Protein AF-0000000070964106 (afdb_homodimer)

Radius of gyration: 40.26 Å; Cα contacts (8 Å, |Δi|>4): 991; chains: 2; bounding box: 57×151×86 Å

Structure (mmCIF, N/CA/C/O backbone):
data_AF-0000000070964106-model_v1
#
loop_
_entity.id
_entity.type
_entity.pdbx_description
1 polymer 'RING-type E3 ubiquitin transferase'
#
loop_
_atom_site.group_PDB
_atom_site.id
_atom_site.type_symbol
_atom_site.label_atom_id
_atom_site.label_alt_id
_atom_site.label_comp_id
_atom_site.label_asym_id
_atom_site.label_entity_id
_atom_site.label_seq_id
_atom_site.pdbx_PDB_ins_code
_atom_site.Cartn_x
_atom_site.Cartn_y
_atom_site.Cartn_z
_atom_site.occupancy
_atom_site.B_iso_or_equiv
_atom_site.auth_seq_id
_atom_site.auth_comp_id
_atom_site.auth_asym_id
_atom_site.auth_atom_id
_atom_site.pdbx_PDB_model_num
ATOM 1 N N . MET A 1 1 ? -3.676 -76.562 -6.023 1 25.08 1 MET A N 1
ATOM 2 C CA . MET A 1 1 ? -3.139 -75.375 -5.352 1 25.08 1 MET A CA 1
ATOM 3 C C . MET A 1 1 ? -2.789 -74.312 -6.359 1 25.08 1 MET A C 1
ATOM 5 O O . MET A 1 1 ? -1.98 -73.438 -6.07 1 25.08 1 MET A O 1
ATOM 9 N N . ALA A 1 2 ? -3.291 -74.25 -7.645 1 32.44 2 ALA A N 1
ATOM 10 C CA . ALA A 1 2 ? -3.213 -73.688 -8.969 1 32.44 2 ALA A CA 1
ATOM 11 C C . ALA A 1 2 ? -3.674 -72.25 -8.938 1 32.44 2 ALA A C 1
ATOM 13 O O . ALA A 1 2 ? -4.863 -71.938 -9.109 1 32.44 2 ALA A O 1
ATOM 14 N N . ALA A 1 3 ? -3.316 -71.375 -7.887 1 34.31 3 ALA A N 1
ATOM 15 C CA . ALA A 1 3 ? -3.527 -69.938 -7.719 1 34.31 3 ALA A CA 1
ATOM 16 C C . ALA A 1 3 ? -3.066 -69.125 -8.953 1 34.31 3 ALA A C 1
ATOM 18 O O . ALA A 1 3 ? -1.868 -69.062 -9.242 1 34.31 3 ALA A O 1
ATOM 19 N N . GLU A 1 4 ? -3.777 -69.125 -10.102 1 33.97 4 GLU A N 1
ATOM 20 C CA . GLU A 1 4 ? -3.779 -68.562 -11.445 1 33.97 4 GLU A CA 1
ATOM 21 C C . GLU A 1 4 ? -3.488 -67.062 -11.43 1 33.97 4 GLU A C 1
ATOM 23 O O . GLU A 1 4 ? -4.07 -66.312 -10.633 1 33.97 4 GLU A O 1
ATOM 28 N N . ASP A 1 5 ? -2.344 -66.562 -11.953 1 33.38 5 ASP A N 1
ATOM 29 C CA . ASP A 1 5 ? -1.584 -65.312 -12.141 1 33.38 5 ASP A CA 1
ATOM 30 C C . ASP A 1 5 ? -2.484 -64.188 -12.633 1 33.38 5 ASP A C 1
ATOM 32 O O . ASP A 1 5 ? -2.689 -64.062 -13.844 1 33.38 5 ASP A O 1
ATOM 36 N N . ILE A 1 6 ? -3.576 -63.812 -12.109 1 36.5 6 ILE A N 1
ATOM 37 C CA . ILE A 1 6 ? -4.492 -62.688 -12.359 1 36.5 6 ILE A CA 1
ATOM 38 C C . ILE A 1 6 ? -3.701 -61.406 -12.484 1 36.5 6 ILE A C 1
ATOM 40 O O . ILE A 1 6 ? -4.246 -60.375 -12.891 1 36.5 6 ILE A O 1
ATOM 44 N N . GLU A 1 7 ? -2.676 -61.219 -11.75 1 40.44 7 GLU A N 1
ATOM 45 C CA . GLU A 1 7 ? -1.98 -59.938 -11.852 1 40.44 7 GLU A CA 1
ATOM 46 C C . GLU A 1 7 ? -1.621 -59.625 -13.297 1 40.44 7 GLU A C 1
ATOM 48 O O . GLU A 1 7 ? -1.472 -58.438 -13.664 1 40.44 7 GLU A O 1
ATOM 53 N N . ALA A 1 8 ? -1.135 -60.562 -14.148 1 44.09 8 ALA A N 1
ATOM 54 C CA . ALA A 1 8 ? -0.828 -60.594 -15.578 1 44.09 8 ALA A CA 1
ATOM 55 C C . ALA A 1 8 ? -2.088 -60.375 -16.406 1 44.09 8 ALA A C 1
ATOM 57 O O . ALA A 1 8 ? -2.02 -60.312 -17.641 1 44.09 8 ALA A O 1
ATOM 58 N N . HIS A 1 9 ? -3.254 -60.281 -15.812 1 45 9 HIS A N 1
ATOM 59 C CA . HIS A 1 9 ? -4.574 -60.469 -16.406 1 45 9 HIS A CA 1
ATOM 60 C C . HIS A 1 9 ? -5.016 -59.188 -17.141 1 45 9 HIS A C 1
ATOM 62 O O . HIS A 1 9 ? -5.578 -59.281 -18.234 1 45 9 HIS A O 1
ATOM 68 N N . PRO A 1 10 ? -4.984 -58.094 -16.359 1 50.62 10 PRO A N 1
ATOM 69 C CA . PRO A 1 10 ? -5.52 -56.938 -17.109 1 50.62 10 PRO A CA 1
ATOM 70 C C . PRO A 1 10 ? -4.754 -56.656 -18.391 1 50.62 10 PRO A C 1
ATOM 72 O O . PRO A 1 10 ? -5.344 -56.25 -19.391 1 50.62 10 PRO A O 1
ATOM 75 N N . LEU A 1 11 ? -3.506 -56.938 -18.344 1 51.44 11 LEU A N 1
ATOM 76 C CA . LEU A 1 11 ? -2.707 -56.75 -19.547 1 51.44 11 LEU A CA 1
ATOM 77 C C . LEU A 1 11 ? -3.107 -57.719 -20.641 1 51.44 11 LEU A C 1
ATOM 79 O O . LEU A 1 11 ? -3.029 -57.375 -21.828 1 51.44 11 LEU A O 1
ATOM 83 N N . LYS A 1 12 ? -3.404 -58.938 -20.172 1 56.69 12 LYS A N 1
ATOM 84 C CA . LYS A 1 12 ? -3.832 -59.906 -21.172 1 56.69 12 LYS A CA 1
ATOM 85 C C . LYS A 1 12 ? -5.09 -59.438 -21.891 1 56.69 12 LYS A C 1
ATOM 87 O O . LYS A 1 12 ? -5.27 -59.688 -23.078 1 56.69 12 LYS A O 1
ATOM 92 N N . LEU A 1 13 ? -5.801 -58.594 -21.125 1 60.09 13 LEU A N 1
ATOM 93 C CA . LEU A 1 13 ? -7 -58.031 -21.719 1 60.09 13 LEU A CA 1
ATOM 94 C C . LEU A 1 13 ? -6.637 -56.906 -22.703 1 60.09 13 LEU A C 1
ATOM 96 O O . LEU A 1 13 ? -7.445 -56.531 -23.547 1 60.09 13 LEU A O 1
ATOM 100 N N . MET A 1 14 ? -5.402 -56.688 -22.688 1 71.69 14 MET A N 1
ATOM 101 C CA . MET A 1 14 ? -5 -55.562 -23.531 1 71.69 14 MET A CA 1
ATOM 102 C C . MET A 1 14 ? -4.121 -56.062 -24.688 1 71.69 14 MET A C 1
ATOM 104 O O . MET A 1 14 ? -3.441 -55.25 -25.328 1 71.69 14 MET A O 1
ATOM 108 N N . GLU A 1 15 ? -4.207 -57.344 -24.812 1 79.38 15 GLU A N 1
ATOM 109 C CA . GLU A 1 15 ? -3.469 -57.938 -25.938 1 79.38 15 GLU A CA 1
ATOM 110 C C . GLU A 1 15 ? -4.418 -58.469 -26.984 1 79.38 15 GLU A C 1
ATOM 112 O O . GLU A 1 15 ? -5.457 -59.062 -26.656 1 79.38 15 GLU A O 1
ATOM 117 N N . CYS A 1 16 ? -4.023 -58.281 -28.141 1 84.88 16 CYS A N 1
ATOM 118 C CA . CYS A 1 16 ? -4.785 -58.844 -29.25 1 84.88 16 CYS A CA 1
ATOM 119 C C . CYS A 1 16 ? -4.641 -60.344 -29.297 1 84.88 16 CYS A C 1
ATOM 121 O O . CYS A 1 16 ? -3.525 -60.875 -29.219 1 84.88 16 CYS A O 1
ATOM 123 N N . PRO A 1 17 ? -5.684 -61.125 -29.422 1 87.25 17 PRO A N 1
ATOM 124 C CA . PRO A 1 17 ? -5.629 -62.594 -29.438 1 87.25 17 PRO A CA 1
ATOM 125 C C . PRO A 1 17 ? -5.008 -63.156 -30.719 1 87.25 17 PRO A C 1
ATOM 127 O O . PRO A 1 17 ? -4.715 -64.375 -30.812 1 87.25 17 PRO A O 1
ATOM 130 N N . VAL A 1 18 ? -4.727 -62.344 -31.688 1 88.38 18 VAL A N 1
ATOM 131 C CA . VAL A 1 18 ? -4.18 -62.781 -32.969 1 88.38 18 VAL A CA 1
ATOM 132 C C . VAL A 1 18 ? -2.668 -62.562 -32.969 1 88.38 18 VAL A C 1
ATOM 134 O O . VAL A 1 18 ? -1.901 -63.5 -33.188 1 88.38 18 VAL A O 1
ATOM 137 N N . CYS A 1 19 ? -2.289 -61.375 -32.688 1 83.75 19 CYS A N 1
ATOM 138 C CA . CYS A 1 19 ? -0.868 -61.062 -32.812 1 83.75 19 CYS A CA 1
ATOM 139 C C . CYS A 1 19 ? -0.185 -61.125 -31.453 1 83.75 19 CYS A C 1
ATOM 141 O O . CYS A 1 19 ? 1.043 -61.094 -31.359 1 83.75 19 CYS A O 1
ATOM 143 N N . TYR A 1 20 ? -0.934 -61.156 -30.391 1 81.62 20 TYR A N 1
ATOM 144 C CA . TYR A 1 20 ? -0.485 -61.281 -29 1 81.62 20 TYR A CA 1
ATOM 145 C C . TYR A 1 20 ? 0.307 -60.031 -28.578 1 81.62 20 TYR A C 1
ATOM 147 O O . TYR A 1 20 ? 1.049 -60.062 -27.594 1 81.62 20 TYR A O 1
ATOM 155 N N . ASN A 1 21 ? 0.159 -59.031 -29.312 1 79.12 21 ASN A N 1
ATOM 156 C CA . ASN A 1 21 ? 0.734 -57.75 -28.922 1 79.12 21 ASN A CA 1
ATOM 157 C C . ASN A 1 21 ? -0.274 -56.875 -28.172 1 79.12 21 ASN A C 1
ATOM 159 O O . ASN A 1 21 ? -1.483 -57.031 -28.328 1 79.12 21 ASN A O 1
ATOM 163 N N . VAL A 1 22 ? 0.187 -55.938 -27.406 1 76.5 22 VAL A N 1
ATOM 164 C CA . VAL A 1 22 ? -0.667 -54.969 -26.781 1 76.5 22 VAL A CA 1
ATOM 165 C C . VAL A 1 22 ? -1.295 -54.062 -27.844 1 76.5 22 VAL A C 1
ATOM 167 O O . VAL A 1 22 ? -0.634 -53.656 -28.812 1 76.5 22 VAL A O 1
ATOM 170 N N . PHE A 1 23 ? -2.621 -53.75 -27.594 1 79.25 23 PHE A N 1
ATOM 171 C CA . PHE A 1 23 ? -3.33 -52.906 -28.547 1 79.25 23 PHE A CA 1
ATOM 172 C C . PHE A 1 23 ? -2.6 -51.594 -28.75 1 79.25 23 PHE A C 1
ATOM 174 O O . PHE A 1 23 ? -2.164 -50.969 -27.781 1 79.25 23 PHE A O 1
ATOM 181 N N . GLN A 1 24 ? -2.227 -51.219 -29.984 1 70.69 24 GLN A N 1
ATOM 182 C CA . GLN A 1 24 ? -1.469 -50 -30.266 1 70.69 24 GLN A CA 1
ATOM 183 C C . GLN A 1 24 ? -2.332 -48.969 -30.969 1 70.69 24 GLN A C 1
ATOM 185 O O . GLN A 1 24 ? -1.952 -47.812 -31.078 1 70.69 24 GLN A O 1
ATOM 190 N N . SER A 1 25 ? -3.42 -49.406 -31.469 1 73.94 25 SER A N 1
ATOM 191 C CA . SER A 1 25 ? -4.258 -48.531 -32.281 1 73.94 25 SER A CA 1
ATOM 192 C C . SER A 1 25 ? -5.738 -48.781 -32.031 1 73.94 25 SER A C 1
ATOM 194 O O . SER A 1 25 ? -6.129 -49.125 -30.906 1 73.94 25 SER A O 1
ATOM 196 N N . LYS A 1 26 ? -6.578 -48.562 -33.031 1 87.44 26 LYS A N 1
ATOM 197 C CA . LYS A 1 26 ? -8.016 -48.812 -32.938 1 87.44 26 LYS A CA 1
ATOM 198 C C . LYS A 1 26 ? -8.32 -50.25 -32.562 1 87.44 26 LYS A C 1
ATOM 200 O O . LYS A 1 26 ? -7.625 -51.156 -33.031 1 87.44 26 LYS A O 1
ATOM 205 N N . ILE A 1 27 ? -9.141 -50.375 -31.688 1 89.12 27 ILE A N 1
ATOM 206 C CA . ILE A 1 27 ? -9.555 -51.688 -31.203 1 89.12 27 ILE A CA 1
ATOM 207 C C . ILE A 1 27 ? -10.992 -51.969 -31.641 1 89.12 27 ILE A C 1
ATOM 209 O O . ILE A 1 27 ? -11.875 -51.125 -31.453 1 89.12 27 ILE A O 1
ATOM 213 N N . PHE A 1 28 ? -11.188 -53.125 -32.281 1 92.31 28 PHE A N 1
ATOM 214 C CA . PHE A 1 28 ? -12.516 -53.562 -32.719 1 92.31 28 PHE A CA 1
ATOM 215 C C . PHE A 1 28 ? -13.023 -54.688 -31.844 1 92.31 28 PHE A C 1
ATOM 217 O O . PHE A 1 28 ? -12.227 -55.438 -31.25 1 92.31 28 PHE A O 1
ATOM 224 N N . MET A 1 29 ? -14.359 -54.812 -31.75 1 91.81 29 MET A N 1
ATOM 225 C CA . MET A 1 29 ? -14.938 -55.781 -30.844 1 91.81 29 MET A CA 1
ATOM 226 C C . MET A 1 29 ? -15.953 -56.688 -31.562 1 91.81 29 MET A C 1
ATOM 228 O O . MET A 1 29 ? -16.625 -56.219 -32.5 1 91.81 29 MET A O 1
ATOM 232 N N . CYS A 1 30 ? -15.922 -57.938 -31.125 1 92.06 30 CYS A N 1
ATOM 233 C CA . CYS A 1 30 ? -16.969 -58.844 -31.609 1 92.06 30 CYS A CA 1
ATOM 234 C C . CYS A 1 30 ? -18.25 -58.656 -30.812 1 92.06 30 CYS A C 1
ATOM 236 O O . CYS A 1 30 ? -18.281 -57.906 -29.844 1 92.06 30 CYS A O 1
ATOM 238 N N . ILE A 1 31 ? -19.422 -59.344 -31.219 1 92.31 31 ILE A N 1
ATOM 239 C CA . ILE A 1 31 ? -20.75 -59.125 -30.641 1 92.31 31 ILE A CA 1
ATOM 240 C C . ILE A 1 31 ? -20.75 -59.594 -29.188 1 92.31 31 ILE A C 1
ATOM 242 O O . ILE A 1 31 ? -21.594 -59.156 -28.406 1 92.31 31 ILE A O 1
ATOM 246 N N . GLN A 1 32 ? -19.641 -60.469 -28.781 1 91.19 32 GLN A N 1
ATOM 247 C CA . GLN A 1 32 ? -19.562 -60.906 -27.391 1 91.19 32 GLN A CA 1
ATOM 248 C C . GLN A 1 32 ? -18.594 -60.031 -26.594 1 91.19 32 GLN A C 1
ATOM 250 O O . GLN A 1 32 ? -18.359 -60.281 -25.406 1 91.19 32 GLN A O 1
ATOM 255 N N . GLY A 1 33 ? -17.875 -59.062 -27.266 1 88.12 33 GLY A N 1
ATOM 256 C CA . GLY A 1 33 ? -17.062 -58.094 -26.547 1 88.12 33 GLY A CA 1
ATOM 257 C C . GLY A 1 33 ? -15.57 -58.375 -26.609 1 88.12 33 GLY A C 1
ATOM 258 O O . GLY A 1 33 ? -14.773 -57.688 -25.969 1 88.12 33 GLY A O 1
ATOM 259 N N . HIS A 1 34 ? -15.102 -59.406 -27.375 1 87.81 34 HIS A N 1
ATOM 260 C CA . HIS A 1 34 ? -13.68 -59.688 -27.5 1 87.81 34 HIS A CA 1
ATOM 261 C C . HIS A 1 34 ? -13.008 -58.688 -28.438 1 87.81 34 HIS A C 1
ATOM 263 O O . HIS A 1 34 ? -13.586 -58.312 -29.453 1 87.81 34 HIS A O 1
ATOM 269 N N . ASN A 1 35 ? -11.766 -58.312 -28.016 1 89.31 35 ASN A N 1
ATOM 270 C CA . ASN A 1 35 ? -11.078 -57.219 -28.719 1 89.31 35 ASN A CA 1
ATOM 271 C C . ASN A 1 35 ? -10.031 -57.781 -29.688 1 89.31 35 ASN A C 1
ATOM 273 O O . ASN A 1 35 ? -9.469 -58.844 -29.469 1 89.31 35 ASN A O 1
ATOM 277 N N . ILE A 1 36 ? -9.867 -57.062 -30.812 1 89.75 36 ILE A N 1
ATOM 278 C CA . ILE A 1 36 ? -8.844 -57.344 -31.812 1 89.75 36 ILE A CA 1
ATOM 279 C C . ILE A 1 36 ? -8.273 -56.031 -32.344 1 89.75 36 ILE A C 1
ATOM 281 O O . ILE A 1 36 ? -8.984 -55.031 -32.438 1 89.75 36 ILE A O 1
ATOM 285 N N . CYS A 1 37 ? -7.039 -56 -32.625 1 87.25 37 CYS A N 1
ATOM 286 C CA . CYS A 1 37 ? -6.414 -54.781 -33.062 1 87.25 37 CYS A CA 1
ATOM 287 C C . CYS A 1 37 ? -6.75 -54.469 -34.531 1 87.25 37 CYS A C 1
ATOM 289 O O . CYS A 1 37 ? -7.172 -55.375 -35.281 1 87.25 37 CYS A O 1
ATOM 291 N N . GLU A 1 38 ? -6.539 -53.281 -34.875 1 89.81 38 GLU A N 1
ATOM 292 C CA . GLU A 1 38 ? -6.8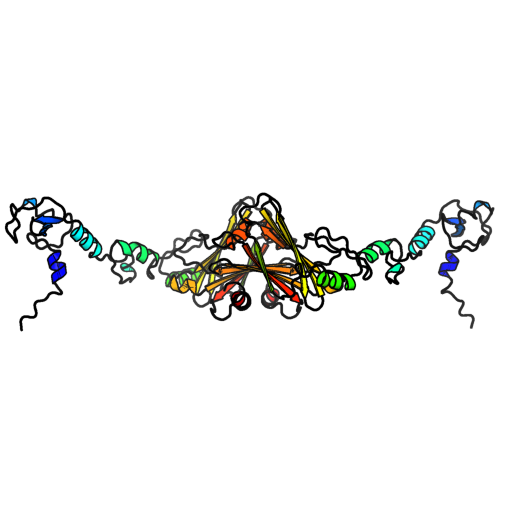71 -52.781 -36.188 1 89.81 38 GLU A CA 1
ATOM 293 C C . GLU A 1 38 ? -6.098 -53.562 -37.281 1 89.81 38 GLU A C 1
ATOM 295 O O . GLU A 1 38 ? -6.641 -53.875 -38.344 1 89.81 38 GLU A O 1
ATOM 300 N N . THR A 1 39 ? -4.887 -53.938 -36.969 1 88.75 39 THR A N 1
ATOM 301 C CA . THR A 1 39 ? -4.02 -54.562 -37.969 1 88.75 39 THR A CA 1
ATOM 302 C C . THR A 1 39 ? -4.406 -56 -38.188 1 88.75 39 THR A C 1
ATOM 304 O O . THR A 1 39 ? -4.238 -56.562 -39.281 1 88.75 39 THR A O 1
ATOM 307 N N . CYS A 1 40 ? -4.953 -56.625 -37.188 1 91.12 40 CYS A N 1
ATOM 308 C CA . CYS A 1 40 ? -5.273 -58.062 -37.25 1 91.12 40 CYS A CA 1
ATOM 309 C C . CYS A 1 40 ? -6.711 -58.25 -37.688 1 91.12 40 CYS A C 1
ATOM 311 O O . CYS A 1 40 ? -7.055 -59.312 -38.219 1 91.12 40 CYS A O 1
ATOM 313 N N . ARG A 1 41 ? -7.555 -57.281 -37.562 1 92.88 41 ARG A N 1
ATOM 314 C CA . ARG A 1 41 ? -8.984 -57.375 -37.844 1 92.88 41 ARG A CA 1
ATOM 315 C C . ARG A 1 41 ? -9.227 -57.875 -39.281 1 92.88 41 ARG A C 1
ATOM 317 O O . ARG A 1 41 ? -10.07 -58.75 -39.5 1 92.88 41 ARG A O 1
ATOM 324 N N . PRO A 1 42 ? -8.492 -57.375 -40.281 1 91.56 42 PRO A N 1
ATOM 325 C CA . PRO A 1 42 ? -8.742 -57.781 -41.656 1 91.56 42 PRO A CA 1
ATOM 326 C C . PRO A 1 42 ? -8.328 -59.25 -41.906 1 91.56 42 PRO A C 1
ATOM 328 O O . PRO A 1 42 ? -8.766 -59.844 -42.875 1 91.56 42 PRO A O 1
ATOM 331 N N . ASN A 1 43 ? -7.586 -59.844 -41 1 91.75 43 ASN A N 1
ATOM 332 C CA . ASN A 1 43 ? -7.039 -61.188 -41.219 1 91.75 43 ASN A CA 1
ATOM 333 C C . ASN A 1 43 ? -7.961 -62.281 -40.656 1 91.75 43 ASN A C 1
ATOM 335 O O . ASN A 1 43 ? -7.668 -63.469 -40.781 1 91.75 43 ASN A O 1
ATOM 339 N N . VAL A 1 44 ? -8.992 -61.812 -40.062 1 92.94 44 VAL A N 1
ATOM 340 C CA . VAL A 1 44 ? -9.891 -62.781 -39.438 1 92.94 44 VAL A CA 1
ATOM 341 C C . VAL A 1 44 ? -11.328 -62.5 -39.875 1 92.94 44 VAL A C 1
ATOM 343 O O . VAL A 1 44 ? -11.727 -61.312 -40 1 92.94 44 VAL A O 1
ATOM 346 N N . ILE A 1 45 ? -12.078 -63.594 -40.219 1 92.62 45 ILE A N 1
ATOM 347 C CA . ILE A 1 45 ? -13.484 -63.438 -40.562 1 92.62 45 ILE A CA 1
ATOM 348 C C . ILE A 1 45 ? -14.344 -63.344 -39.312 1 92.62 45 ILE A C 1
ATOM 350 O O . ILE A 1 45 ? -15.188 -62.469 -39.188 1 92.62 45 ILE A O 1
ATOM 354 N N . ASN A 1 46 ? -14.148 -64.312 -38.406 1 94.25 46 ASN A N 1
ATOM 355 C CA . ASN A 1 46 ? -14.844 -64.375 -37.125 1 94.25 46 ASN A CA 1
ATOM 356 C C . ASN A 1 46 ? -13.875 -64.25 -35.969 1 94.25 46 ASN A C 1
ATOM 358 O O . ASN A 1 46 ? -12.68 -64.5 -36.125 1 94.25 46 ASN A O 1
ATOM 362 N N . CYS A 1 47 ? -14.383 -63.844 -34.781 1 93.62 47 CYS A N 1
ATOM 363 C CA . CYS A 1 47 ? -13.602 -63.75 -33.562 1 93.62 47 CYS A CA 1
ATOM 364 C C . CYS A 1 47 ? -12.867 -65.062 -33.281 1 93.62 47 CYS A C 1
ATOM 366 O O . CYS A 1 47 ? -13.484 -66.125 -33.188 1 93.62 47 CYS A O 1
ATOM 368 N N . PRO A 1 48 ? -11.609 -64.938 -33.031 1 92.25 48 PRO A N 1
ATOM 369 C CA . PRO A 1 48 ? -10.844 -66.125 -32.781 1 92.25 48 PRO A CA 1
ATOM 370 C C . PRO A 1 48 ? -11.141 -66.75 -31.422 1 92.25 48 PRO A C 1
ATOM 372 O O . PRO A 1 48 ? -10.82 -67.938 -31.188 1 92.25 48 PRO A O 1
ATOM 375 N N . ILE A 1 49 ? -11.758 -66.062 -30.594 1 88.44 49 ILE A N 1
ATOM 376 C CA . ILE A 1 49 ? -12.008 -66.5 -29.234 1 88.44 49 ILE A CA 1
ATOM 377 C C . ILE A 1 49 ? -13.391 -67.188 -29.172 1 88.44 49 ILE A C 1
ATOM 379 O O . ILE A 1 49 ? -13.531 -68.312 -28.672 1 88.44 49 ILE A O 1
ATOM 383 N N . CYS A 1 50 ? -14.469 -66.5 -29.766 1 90.31 50 CYS A N 1
ATOM 384 C CA . CYS A 1 50 ? -15.836 -67 -29.578 1 90.31 50 CYS A CA 1
ATOM 385 C C . CYS A 1 50 ? -16.469 -67.375 -30.906 1 90.31 50 CYS A C 1
ATOM 387 O O . CYS A 1 50 ? -17.578 -67.938 -30.938 1 90.31 50 CYS A O 1
ATOM 389 N N . ARG A 1 51 ? -15.828 -67.062 -32.062 1 93.94 51 ARG A N 1
ATOM 390 C CA . ARG A 1 51 ? -16.219 -67.438 -33.406 1 93.94 51 ARG A CA 1
ATOM 391 C C . ARG A 1 51 ? -17.406 -66.625 -33.875 1 93.94 51 ARG A C 1
ATOM 393 O O . ARG A 1 51 ? -18 -66.875 -34.906 1 93.94 51 ARG A O 1
ATOM 400 N N . ASN A 1 52 ? -17.766 -65.625 -33.062 1 93.44 52 ASN A N 1
ATOM 401 C CA . ASN A 1 52 ? -18.875 -64.75 -33.469 1 93.44 52 ASN A CA 1
ATOM 402 C C . ASN A 1 52 ? -18.391 -63.625 -34.406 1 93.44 52 ASN A C 1
ATOM 404 O O . ASN A 1 52 ? -17.188 -63.438 -34.562 1 93.44 52 ASN A O 1
ATOM 408 N N . GLU A 1 53 ? -19.438 -62.969 -35.062 1 93.81 53 GLU A N 1
ATOM 409 C CA . GLU A 1 53 ? -19.141 -61.844 -35.969 1 93.81 53 GLU A CA 1
ATOM 410 C C . GLU A 1 53 ? -18.641 -60.625 -35.219 1 93.81 53 GLU A C 1
ATOM 412 O O . GLU A 1 53 ? -19 -60.438 -34.031 1 93.81 53 GLU A O 1
ATOM 417 N N . PHE A 1 54 ? -17.797 -59.812 -35.938 1 93.5 54 PHE A N 1
ATOM 418 C CA . PHE A 1 54 ? -17.375 -58.531 -35.375 1 93.5 54 PHE A CA 1
ATOM 419 C C . PHE A 1 54 ? -18.422 -57.438 -35.656 1 93.5 54 PHE A C 1
ATOM 421 O O . PHE A 1 54 ? -19.078 -57.469 -36.688 1 93.5 54 PHE A O 1
ATOM 428 N N . THR A 1 55 ? -18.688 -56.594 -34.656 1 90.5 55 THR A N 1
ATOM 429 C CA . THR A 1 55 ? -19.719 -55.531 -34.75 1 90.5 55 THR A CA 1
ATOM 430 C C . THR A 1 55 ? -19.281 -54.438 -35.688 1 90.5 55 THR A C 1
ATOM 432 O O . THR A 1 55 ? -20.109 -53.688 -36.188 1 90.5 55 THR A O 1
ATOM 435 N N . GLY A 1 56 ? -18 -54.344 -36 1 86.88 56 GLY A N 1
ATOM 436 C CA . GLY A 1 56 ? -17.469 -53.219 -36.781 1 86.88 56 GLY A CA 1
ATOM 437 C C . GLY A 1 56 ? -17.219 -51.969 -35.906 1 86.88 56 GLY A C 1
ATOM 438 O O . GLY A 1 56 ? -16.562 -51.031 -36.344 1 86.88 56 GLY A O 1
ATOM 439 N N . ALA A 1 57 ? -17.656 -52.031 -34.719 1 88.69 57 ALA A N 1
ATOM 440 C CA . ALA A 1 57 ? -17.5 -50.875 -33.844 1 88.69 57 ALA A CA 1
ATOM 441 C C . ALA A 1 57 ? -16.156 -50.875 -33.125 1 88.69 57 ALA A C 1
ATOM 443 O O . ALA A 1 57 ? -15.617 -51.969 -32.844 1 88.69 57 ALA A O 1
ATOM 444 N N . ARG A 1 58 ? -15.594 -49.719 -32.938 1 88.94 58 ARG A N 1
ATOM 445 C CA . ARG A 1 58 ? -14.367 -49.562 -32.156 1 88.94 58 ARG A CA 1
ATOM 446 C C . ARG A 1 58 ? -14.672 -49.594 -30.641 1 88.94 58 ARG A C 1
ATOM 448 O O . ARG A 1 58 ? -15.734 -49.156 -30.219 1 88.94 58 ARG A O 1
ATOM 455 N N . ASN A 1 59 ? -13.766 -50.281 -29.938 1 86.75 59 ASN A N 1
ATOM 456 C CA . ASN A 1 59 ? -13.883 -50.25 -28.484 1 86.75 59 ASN A CA 1
ATOM 457 C C . ASN A 1 59 ? -13.125 -49.094 -27.875 1 86.75 59 ASN A C 1
ATOM 459 O O . ASN A 1 59 ? -11.969 -49.219 -27.469 1 86.75 59 ASN A O 1
ATOM 463 N N . HIS A 1 60 ? -13.844 -48 -27.812 1 87.38 60 HIS A N 1
ATOM 464 C CA . HIS A 1 60 ? -13.234 -46.75 -27.344 1 87.38 60 HIS A CA 1
ATOM 465 C C . HIS A 1 60 ? -12.82 -46.844 -25.891 1 87.38 60 HIS A C 1
ATOM 467 O O . HIS A 1 60 ? -11.82 -46.25 -25.484 1 87.38 60 HIS A O 1
ATOM 473 N N . LEU A 1 61 ? -13.547 -47.625 -25.172 1 79 61 LEU A N 1
ATOM 474 C CA . LEU A 1 61 ? -13.242 -47.75 -23.75 1 79 61 LEU A CA 1
ATOM 475 C C . LEU A 1 61 ? -11.867 -48.375 -23.547 1 79 61 LEU A C 1
ATOM 477 O O . LEU A 1 61 ? -11.062 -47.875 -22.766 1 79 61 LEU A O 1
ATOM 481 N N . VAL A 1 62 ? -11.656 -49.469 -24.172 1 76.88 62 VAL A N 1
ATOM 482 C CA . VAL A 1 62 ? -10.367 -50.156 -24.047 1 76.88 62 VAL A CA 1
ATOM 483 C C . VAL A 1 62 ? -9.258 -49.281 -24.609 1 76.88 62 VAL A C 1
ATOM 485 O O . VAL A 1 62 ? -8.164 -49.219 -24.047 1 76.88 62 VAL A O 1
ATOM 488 N N . GLU A 1 63 ? -9.547 -48.5 -25.688 1 79.56 63 GLU A N 1
ATOM 489 C CA . GLU A 1 63 ? -8.57 -47.594 -26.234 1 79.56 63 GLU A CA 1
ATOM 490 C C . GLU A 1 63 ? -8.18 -46.5 -25.219 1 79.56 63 GLU A C 1
ATOM 492 O O . GLU A 1 63 ? -7.004 -46.188 -25.094 1 79.56 63 GLU A O 1
ATOM 497 N N . GLN A 1 64 ? -9.195 -46.094 -24.578 1 76.69 64 GLN A N 1
ATOM 498 C CA . GLN A 1 64 ? -8.938 -45.094 -23.547 1 76.69 64 GLN A CA 1
ATOM 499 C C . GLN A 1 64 ? -8.148 -45.656 -22.391 1 76.69 64 GLN A C 1
ATOM 501 O O . GLN A 1 64 ? -7.242 -45 -21.859 1 76.69 64 GLN A O 1
ATOM 506 N N . LEU A 1 65 ? -8.547 -46.844 -22.078 1 71.38 65 LEU A N 1
ATOM 507 C CA . LEU A 1 65 ? -7.859 -47.5 -20.984 1 71.38 65 LEU A CA 1
ATOM 508 C C . LEU A 1 65 ? -6.387 -47.75 -21.312 1 71.38 65 LEU A C 1
ATOM 510 O O . LEU A 1 65 ? -5.52 -47.594 -20.453 1 71.38 65 LEU A O 1
ATOM 514 N N . LEU A 1 66 ? -6.16 -48.062 -22.516 1 68.62 66 LEU A N 1
ATOM 515 C CA . LEU A 1 66 ? -4.789 -48.25 -22.969 1 68.62 66 LEU A CA 1
ATOM 516 C C . LEU A 1 66 ? -3.994 -46.969 -22.906 1 68.62 66 LEU A C 1
ATOM 518 O O . LEU A 1 66 ? -2.826 -46.969 -22.516 1 68.62 66 LEU A O 1
ATOM 522 N N . THR A 1 67 ? -4.66 -45.969 -23.375 1 69.5 67 THR A N 1
ATOM 523 C CA . THR A 1 67 ? -4.012 -44.688 -23.328 1 69.5 67 THR A CA 1
ATOM 524 C C . THR A 1 67 ? -3.707 -44.281 -21.891 1 69.5 67 THR A C 1
ATOM 526 O O . THR A 1 67 ? -2.652 -43.688 -21.609 1 69.5 67 THR A O 1
ATOM 529 N N . LYS A 1 68 ? -4.672 -44.656 -21.078 1 70.62 68 LYS A N 1
ATOM 530 C CA . LYS A 1 68 ? -4.512 -44.344 -19.656 1 70.62 68 LYS A CA 1
ATOM 531 C C . LYS A 1 68 ? -3.506 -45.25 -18.984 1 70.62 68 LYS A C 1
ATOM 533 O O . LYS A 1 68 ? -2.861 -44.875 -18.016 1 70.62 68 LYS A O 1
ATOM 538 N N . SER A 1 69 ? -3.459 -46.469 -19.641 1 69.5 69 SER A N 1
ATOM 539 C CA . SER A 1 69 ? -2.621 -47.5 -19.031 1 69.5 69 SER A CA 1
ATOM 540 C C . SER A 1 69 ? -1.165 -47.344 -19.469 1 69.5 69 SER A C 1
ATOM 542 O O . SER A 1 69 ? -0.257 -47.812 -18.781 1 69.5 69 SER A O 1
ATOM 544 N N . LEU A 1 70 ? -1.055 -46.719 -20.656 1 72.56 70 LEU A N 1
ATOM 545 C CA . LEU A 1 70 ? 0.316 -46.531 -21.109 1 72.56 70 LEU A CA 1
ATOM 546 C C . LEU A 1 70 ? 1.029 -45.5 -20.25 1 72.56 70 LEU A C 1
ATOM 548 O O . LEU A 1 70 ? 0.465 -44.438 -19.953 1 72.56 70 LEU A O 1
ATOM 552 N N . GLN A 1 71 ? 2.158 -45.938 -19.656 1 82.38 71 GLN A N 1
ATOM 553 C CA . GLN A 1 71 ? 2.996 -45.062 -18.844 1 82.38 71 GLN A CA 1
ATOM 554 C C . GLN A 1 71 ? 4.156 -44.5 -19.656 1 82.38 71 GLN A C 1
ATOM 556 O O . GLN A 1 71 ? 4.793 -45.219 -20.422 1 82.38 71 GLN A O 1
ATOM 561 N N . TYR A 1 72 ? 4.266 -43.219 -19.703 1 82.69 72 TYR A N 1
ATOM 562 C CA . TYR A 1 72 ? 5.34 -42.562 -20.406 1 82.69 72 TYR A CA 1
ATOM 563 C C . TYR A 1 72 ? 6.395 -42.031 -19.438 1 82.69 72 TYR A C 1
ATOM 565 O O . TYR A 1 72 ? 6.066 -41.594 -18.344 1 82.69 72 TYR A O 1
ATOM 573 N N . ASN A 1 73 ? 7.637 -42.125 -19.891 1 89.12 73 ASN A N 1
ATOM 574 C CA . ASN A 1 73 ? 8.711 -41.562 -19.094 1 89.12 73 ASN A CA 1
ATOM 575 C C . ASN A 1 73 ? 8.68 -40.031 -19.109 1 89.12 73 ASN A C 1
ATOM 577 O O . ASN A 1 73 ? 8.383 -39.438 -20.156 1 89.12 73 ASN A O 1
ATOM 581 N N . CYS A 1 74 ? 9.008 -39.438 -17.984 1 90.81 74 CYS A N 1
ATOM 582 C CA . CYS A 1 74 ? 9.234 -38 -17.938 1 90.81 74 CYS A CA 1
ATOM 583 C C . CYS A 1 74 ? 10.359 -37.594 -18.875 1 90.81 74 CYS A C 1
ATOM 585 O O . CYS A 1 74 ? 11.344 -38.312 -19.031 1 90.81 74 CYS A O 1
ATOM 587 N N . LYS A 1 75 ? 10.211 -36.469 -19.578 1 90.06 75 LYS A N 1
ATOM 588 C CA . LYS A 1 75 ? 11.219 -35.969 -20.5 1 90.06 75 LYS A CA 1
ATOM 589 C C . LYS A 1 75 ? 12.555 -35.75 -19.797 1 90.06 75 LYS A C 1
ATOM 591 O O . LYS A 1 75 ? 13.602 -35.688 -20.438 1 90.06 75 LYS A O 1
ATOM 596 N N . TYR A 1 76 ? 12.508 -35.719 -18.469 1 92.62 76 TYR A N 1
ATOM 597 C CA . TYR A 1 76 ? 13.734 -35.469 -17.703 1 92.62 76 TYR A CA 1
ATOM 598 C C . TYR A 1 76 ? 14.266 -36.781 -17.125 1 92.62 76 TYR A C 1
ATOM 600 O O . TYR A 1 76 ? 15 -36.781 -16.125 1 92.62 76 TYR A O 1
ATOM 608 N N . LYS A 1 77 ? 13.82 -37.781 -17.672 1 91.69 77 LYS A N 1
ATOM 609 C CA . LYS A 1 77 ? 14.32 -39.094 -17.25 1 91.69 77 LYS A CA 1
ATOM 610 C C . LYS A 1 77 ? 15.844 -39.125 -17.297 1 91.69 77 LYS A C 1
ATOM 612 O O . LYS A 1 77 ? 16.484 -39.656 -16.391 1 91.69 77 LYS A O 1
ATOM 617 N N . GLU A 1 78 ? 16.359 -38.625 -18.359 1 90.56 78 GLU A N 1
ATOM 618 C CA . GLU A 1 78 ? 17.812 -38.625 -18.547 1 90.56 78 GLU A CA 1
ATOM 619 C C . GLU A 1 78 ? 18.516 -37.812 -17.438 1 90.56 78 GLU A C 1
ATOM 621 O O . GLU A 1 78 ? 19.703 -38 -17.203 1 90.56 78 GLU A O 1
ATOM 626 N N . TYR A 1 79 ? 17.797 -36.969 -16.781 1 90.88 79 TYR A N 1
ATOM 627 C CA . TYR A 1 79 ? 18.391 -36.156 -15.719 1 90.88 79 TYR A CA 1
ATOM 628 C C . TYR A 1 79 ? 18.078 -36.75 -14.352 1 90.88 79 TYR A C 1
ATOM 630 O O . TYR A 1 79 ? 18.406 -36.188 -13.32 1 90.88 79 TYR A O 1
ATOM 638 N N . GLY A 1 80 ? 17.344 -37.906 -14.344 1 90.5 80 GLY A N 1
ATOM 639 C CA . GLY A 1 80 ? 17.234 -38.656 -13.102 1 90.5 80 GLY A CA 1
ATOM 640 C C . GLY A 1 80 ? 15.789 -38.844 -12.656 1 90.5 80 GLY A C 1
ATOM 641 O O . GLY A 1 80 ? 15.531 -39.5 -11.648 1 90.5 80 GLY A O 1
ATOM 642 N N . CYS A 1 81 ? 14.797 -38.25 -13.359 1 92.62 81 CYS A N 1
ATOM 643 C CA . CYS A 1 81 ? 13.406 -38.406 -12.93 1 92.62 81 CYS A CA 1
ATOM 644 C C . CYS A 1 81 ? 12.961 -39.875 -13.094 1 92.62 81 CYS A C 1
ATOM 646 O O . CYS A 1 81 ? 12.984 -40.406 -14.203 1 92.62 81 CYS A O 1
ATOM 648 N N . PRO A 1 82 ? 12.539 -40.438 -12.078 1 93.5 82 PRO A N 1
ATOM 649 C CA . PRO A 1 82 ? 12.141 -41.844 -12.164 1 93.5 82 PRO A CA 1
ATOM 650 C C . PRO A 1 82 ? 10.672 -42.031 -12.539 1 93.5 82 PRO A C 1
ATOM 652 O O . PRO A 1 82 ? 10.227 -43.156 -12.773 1 93.5 82 PRO A O 1
ATOM 655 N N . ASP A 1 83 ? 9.992 -40.969 -12.695 1 91.75 83 ASP A N 1
ATOM 656 C CA . ASP A 1 83 ? 8.531 -41.062 -12.758 1 91.75 83 ASP A CA 1
ATOM 657 C C . ASP A 1 83 ? 8.07 -41.5 -14.148 1 91.75 83 ASP A C 1
ATOM 659 O O . ASP A 1 83 ? 8.617 -41.031 -15.164 1 91.75 83 ASP A O 1
ATOM 663 N N . LYS A 1 84 ? 7.156 -42.406 -14.18 1 91.12 84 LYS A N 1
ATOM 664 C CA . LYS A 1 84 ? 6.379 -42.812 -15.344 1 91.12 84 LYS A CA 1
ATOM 665 C C . LYS A 1 84 ? 4.898 -42.5 -15.148 1 91.12 84 LYS A C 1
ATOM 667 O O . LYS A 1 84 ? 4.312 -42.875 -14.133 1 91.12 84 LYS A O 1
ATOM 672 N N . LEU A 1 85 ? 4.41 -41.75 -16.078 1 87.38 85 LEU A N 1
ATOM 673 C CA . LEU A 1 85 ? 3.039 -41.281 -15.898 1 87.38 85 LEU A CA 1
ATOM 674 C C . LEU A 1 85 ? 2.234 -41.438 -17.188 1 87.38 85 LEU A C 1
ATOM 676 O O . LEU A 1 85 ? 2.809 -41.531 -18.266 1 87.38 85 LEU A O 1
ATOM 680 N N . PRO A 1 86 ? 0.902 -41.594 -16.953 1 83.56 86 PRO A N 1
ATOM 681 C CA . PRO A 1 86 ? 0.067 -41.562 -18.156 1 83.56 86 PRO A CA 1
ATOM 682 C C . PRO A 1 86 ? 0.134 -40.219 -18.906 1 83.56 86 PRO A C 1
ATOM 684 O O . PRO A 1 86 ? 0.608 -39.219 -18.344 1 83.56 86 PRO A O 1
ATOM 687 N N . LEU A 1 87 ? -0.265 -40.219 -20.078 1 75.25 87 LEU A N 1
ATOM 688 C CA . LEU A 1 87 ? -0.135 -39.094 -20.984 1 75.25 87 LEU A CA 1
ATOM 689 C C . LEU A 1 87 ? -0.807 -37.844 -20.406 1 75.25 87 LEU A C 1
ATOM 691 O O . LEU A 1 87 ? -0.277 -36.75 -20.516 1 75.25 87 LEU A O 1
ATOM 695 N N . HIS A 1 88 ? -1.93 -38.031 -19.812 1 75.94 88 HIS A N 1
ATOM 696 C CA . HIS A 1 88 ? -2.713 -36.875 -19.359 1 75.94 88 HIS A CA 1
ATOM 697 C C . HIS A 1 88 ? -2.09 -36.25 -18.109 1 75.94 88 HIS A C 1
ATOM 699 O O . HIS A 1 88 ? -2.412 -35.125 -17.766 1 75.94 88 HIS A O 1
ATOM 705 N N . LYS A 1 89 ? -1.118 -36.906 -17.438 1 86.5 89 LYS A N 1
ATOM 706 C CA . LYS A 1 89 ? -0.489 -36.375 -16.219 1 86.5 89 LYS A CA 1
ATOM 707 C C . LYS A 1 89 ? 0.947 -35.938 -16.5 1 86.5 89 LYS A C 1
ATOM 709 O O . LYS A 1 89 ? 1.55 -35.25 -15.68 1 86.5 89 LYS A O 1
ATOM 714 N N . ILE A 1 90 ? 1.443 -36.375 -17.656 1 86.31 90 ILE A N 1
ATOM 715 C CA . ILE A 1 90 ? 2.875 -36.219 -17.891 1 86.31 90 ILE A CA 1
ATOM 716 C C . ILE A 1 90 ? 3.223 -34.75 -18.031 1 86.31 90 ILE A C 1
ATOM 718 O O . ILE A 1 90 ? 4.273 -34.281 -17.562 1 86.31 90 ILE A O 1
ATOM 722 N N . GLN A 1 91 ? 2.324 -33.969 -18.656 1 83.88 91 GLN A N 1
ATOM 723 C CA . GLN A 1 91 ? 2.6 -32.562 -18.875 1 83.88 91 GLN A CA 1
ATOM 724 C C . GLN A 1 91 ? 2.652 -31.812 -17.547 1 83.88 91 GLN A C 1
ATOM 726 O O . GLN A 1 91 ? 3.559 -31.016 -17.312 1 83.88 91 GLN A O 1
ATOM 731 N N . ILE A 1 92 ? 1.735 -32.062 -16.75 1 85 92 ILE A N 1
ATOM 732 C CA . ILE A 1 92 ? 1.666 -31.422 -15.445 1 85 92 ILE A CA 1
ATOM 733 C C . ILE A 1 92 ? 2.895 -31.781 -14.625 1 85 92 ILE A C 1
ATOM 735 O O . ILE A 1 92 ? 3.523 -30.922 -14.008 1 85 92 ILE A O 1
ATOM 739 N N . HIS A 1 93 ? 3.248 -33.031 -14.688 1 89.19 93 HIS A N 1
ATOM 740 C CA . HIS A 1 93 ? 4.43 -33.5 -13.969 1 89.19 93 HIS A CA 1
ATOM 741 C C . HIS A 1 93 ? 5.688 -32.781 -14.461 1 89.19 93 HIS A C 1
ATOM 743 O O . HIS A 1 93 ? 6.488 -32.281 -13.656 1 89.19 93 HIS A O 1
ATOM 749 N N . GLN A 1 94 ? 5.758 -32.719 -15.75 1 88.75 94 GLN A N 1
ATOM 750 C CA . GLN A 1 94 ? 6.98 -32.188 -16.344 1 88.75 94 GLN A CA 1
ATOM 751 C C . GLN A 1 94 ? 7.152 -30.703 -16.016 1 88.75 94 GLN A C 1
ATOM 753 O O . GLN A 1 94 ? 8.273 -30.203 -15.914 1 88.75 94 GLN A O 1
ATOM 758 N N . THR A 1 95 ? 6.035 -30 -15.773 1 85.56 95 THR A N 1
ATOM 759 C CA . THR A 1 95 ? 6.086 -28.578 -15.438 1 85.56 95 THR A CA 1
ATOM 760 C C . THR A 1 95 ? 6.617 -28.375 -14.023 1 85.56 95 THR A C 1
ATOM 762 O O . THR A 1 95 ? 7.25 -27.359 -13.727 1 85.56 95 THR A O 1
ATOM 765 N N . SER A 1 96 ? 6.438 -29.359 -13.227 1 87.62 96 SER A N 1
ATOM 766 C CA . SER A 1 96 ? 6.824 -29.203 -11.828 1 87.62 96 SER A CA 1
ATOM 767 C C . SER A 1 96 ? 7.867 -30.25 -11.43 1 87.62 96 SER A C 1
ATOM 769 O O . SER A 1 96 ? 8.133 -30.453 -10.242 1 87.62 96 SER A O 1
ATOM 771 N N . CYS A 1 97 ? 8.383 -30.938 -12.438 1 90.06 97 CYS A N 1
ATOM 772 C CA . CYS A 1 97 ? 9.352 -31.984 -12.164 1 90.06 97 CYS A CA 1
ATOM 773 C C . CYS A 1 97 ? 10.594 -31.438 -11.484 1 90.06 97 CYS A C 1
ATOM 775 O O . CYS A 1 97 ? 11.148 -30.422 -11.922 1 90.06 97 CYS A O 1
ATOM 777 N N . ASN A 1 98 ? 11.078 -32.031 -10.508 1 88.06 98 ASN A N 1
ATOM 778 C CA . ASN A 1 98 ? 12.234 -31.578 -9.742 1 88.06 98 ASN A CA 1
ATOM 779 C C . ASN A 1 98 ? 13.523 -31.734 -10.539 1 88.06 98 ASN A C 1
ATOM 781 O O . ASN A 1 98 ? 14.562 -31.203 -10.148 1 88.06 98 ASN A O 1
ATOM 785 N N . PHE A 1 99 ? 13.422 -32.438 -11.672 1 91.25 99 PHE A N 1
ATOM 786 C CA . PHE A 1 99 ? 14.609 -32.688 -12.484 1 91.25 99 PHE A CA 1
ATOM 787 C C . PHE A 1 99 ? 14.617 -31.781 -13.711 1 91.25 99 PHE A C 1
ATOM 789 O O . PHE A 1 99 ? 15.477 -31.922 -14.586 1 91.25 99 PHE A O 1
ATOM 796 N N . ARG A 1 100 ? 13.672 -30.938 -13.766 1 91.38 100 ARG A N 1
ATOM 797 C CA . ARG A 1 100 ? 13.578 -30.047 -14.922 1 91.38 100 ARG A CA 1
ATOM 798 C C . ARG A 1 100 ? 14.805 -29.156 -15.016 1 91.38 100 ARG A C 1
ATOM 800 O O . ARG A 1 100 ? 15.516 -28.953 -14.031 1 91.38 100 ARG A O 1
ATOM 807 N N . LEU A 1 101 ? 15.008 -28.641 -16.203 1 91.94 101 LEU A N 1
ATOM 808 C CA . LEU A 1 101 ? 16.156 -27.766 -16.453 1 91.94 101 LEU A CA 1
ATOM 809 C C . LEU A 1 101 ? 15.773 -26.297 -16.281 1 91.94 101 LEU A C 1
ATOM 811 O O . LEU A 1 101 ? 14.664 -25.906 -16.641 1 91.94 101 LEU A O 1
ATOM 815 N N . TYR A 1 102 ? 16.734 -25.594 -15.695 1 92.5 102 TYR A N 1
ATOM 816 C CA . TYR A 1 102 ? 16.578 -24.156 -15.508 1 92.5 102 TYR A CA 1
ATOM 817 C C . TYR A 1 102 ? 17.516 -23.391 -16.438 1 92.5 102 TYR A C 1
ATOM 819 O O . TYR A 1 102 ? 18.578 -23.891 -16.812 1 92.5 102 TYR A O 1
ATOM 827 N N . GLN A 1 103 ? 17.031 -22.297 -16.812 1 91.38 103 GLN A N 1
ATOM 828 C CA . GLN A 1 103 ? 17.859 -21.375 -17.578 1 91.38 103 GLN A CA 1
ATOM 829 C C . 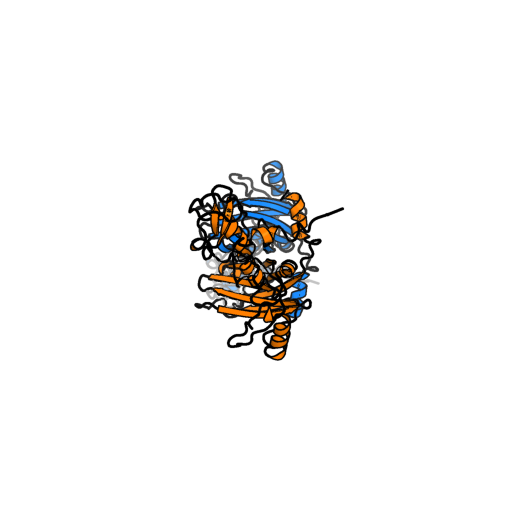GLN A 1 103 ? 18.312 -20.188 -16.719 1 91.38 103 GLN A C 1
ATOM 831 O O . GLN A 1 103 ? 17.562 -19.719 -15.859 1 91.38 103 GLN A O 1
ATOM 836 N N . CYS A 1 104 ? 19.562 -19.797 -16.953 1 93.75 104 CYS A N 1
ATOM 837 C CA . CYS A 1 104 ? 20.062 -18.594 -16.281 1 93.75 104 CYS A CA 1
ATOM 838 C C . CYS A 1 104 ? 19.312 -17.359 -16.734 1 93.75 104 CYS A C 1
ATOM 840 O O . CYS A 1 104 ? 19.141 -17.141 -17.938 1 93.75 104 CYS A O 1
ATOM 842 N N . LEU A 1 105 ? 18.859 -16.516 -15.844 1 91.31 105 LEU A N 1
ATOM 843 C CA . LEU A 1 105 ? 18 -15.367 -16.156 1 91.31 105 LEU A CA 1
ATOM 844 C C . LEU A 1 105 ? 18.844 -14.148 -16.5 1 91.31 105 LEU A C 1
ATOM 846 O O . LEU A 1 105 ? 18.312 -13.125 -16.938 1 91.31 105 LEU A O 1
ATOM 850 N N . VAL A 1 106 ? 20.125 -14.25 -16.281 1 92.81 106 VAL A N 1
ATOM 851 C CA . VAL A 1 106 ? 21 -13.125 -16.609 1 92.81 106 VAL A CA 1
ATOM 852 C C . VAL A 1 106 ? 21 -12.898 -18.125 1 92.81 106 VAL A C 1
ATOM 854 O O . VAL A 1 106 ? 21.156 -13.844 -18.906 1 92.81 106 VAL A O 1
ATOM 857 N N . PRO A 1 107 ? 20.859 -11.664 -18.453 1 89.38 107 PRO A N 1
ATOM 858 C CA . PRO A 1 107 ? 20.766 -11.367 -19.875 1 89.38 107 PRO A CA 1
ATOM 859 C C . PRO A 1 107 ? 21.969 -11.898 -20.672 1 89.38 107 PRO A C 1
ATOM 861 O O . PRO A 1 107 ? 23.109 -11.75 -20.234 1 89.38 107 PRO A O 1
ATOM 864 N N . LEU A 1 108 ? 21.703 -12.523 -21.781 1 91.56 108 LEU A N 1
ATOM 865 C CA . LEU A 1 108 ? 22.672 -12.984 -22.766 1 91.56 108 LEU A CA 1
ATOM 866 C C . LEU A 1 108 ? 23.375 -14.25 -22.297 1 91.56 108 LEU A C 1
ATOM 868 O O . LEU A 1 108 ? 24.266 -14.773 -22.984 1 91.56 108 LEU A O 1
ATOM 872 N N . CYS A 1 109 ? 23.094 -14.703 -21.062 1 94.69 109 CYS A N 1
ATOM 873 C CA . CYS A 1 109 ? 23.656 -15.969 -20.609 1 94.69 109 CYS A CA 1
ATOM 874 C C . CYS A 1 109 ? 22.875 -17.141 -21.172 1 94.69 109 CYS A C 1
ATOM 876 O O . CYS A 1 109 ? 21.641 -17.172 -21.094 1 94.69 109 CYS A O 1
ATOM 878 N N . LEU A 1 110 ? 23.516 -18.172 -21.672 1 94.44 110 LEU A N 1
ATOM 879 C CA . LEU A 1 110 ? 22.859 -19.297 -22.312 1 94.44 110 LEU A CA 1
ATOM 880 C C . LEU A 1 110 ? 22.953 -20.562 -21.453 1 94.44 110 LEU A C 1
ATOM 882 O O . LEU A 1 110 ? 22.594 -21.641 -21.891 1 94.44 110 LEU A O 1
ATOM 886 N N . TRP A 1 111 ? 23.406 -20.422 -20.297 1 95.44 111 TRP A N 1
ATOM 887 C CA . TRP A 1 111 ? 23.594 -21.562 -19.422 1 95.44 111 TRP A CA 1
ATOM 888 C C . TRP A 1 111 ? 22.25 -22.25 -19.141 1 95.44 111 TRP A C 1
ATOM 890 O O . TRP A 1 111 ? 21.234 -21.578 -18.953 1 95.44 111 TRP A O 1
ATOM 900 N N . GLU A 1 112 ? 22.234 -23.562 -19.094 1 94.5 112 GLU A N 1
ATOM 901 C CA . GLU A 1 112 ? 21.094 -24.391 -18.719 1 94.5 112 GLU A CA 1
ATOM 902 C C . GLU A 1 112 ? 21.531 -25.594 -17.875 1 94.5 112 GLU A C 1
ATOM 904 O O . GLU A 1 112 ? 22.594 -26.172 -18.141 1 94.5 112 GLU A O 1
ATOM 909 N N . GLY A 1 113 ? 20.828 -25.953 -16.906 1 93.56 113 GLY A N 1
ATOM 910 C CA . GLY A 1 113 ? 21.156 -27.078 -16.062 1 93.56 113 GLY A CA 1
ATOM 911 C C . GLY A 1 113 ? 20.125 -27.328 -14.969 1 93.56 113 GLY A C 1
ATOM 912 O O . GLY A 1 113 ? 19.031 -26.766 -15.016 1 93.56 113 GLY A O 1
ATOM 913 N N . ARG A 1 114 ? 20.469 -28.188 -14.062 1 90.44 114 ARG A N 1
ATOM 914 C CA . ARG A 1 114 ? 19.562 -28.516 -12.961 1 90.44 114 ARG A CA 1
ATOM 915 C C . ARG A 1 114 ? 19.531 -27.406 -11.914 1 90.44 114 ARG A C 1
ATOM 917 O O . ARG A 1 114 ? 20.422 -26.547 -11.898 1 90.44 114 ARG A O 1
ATOM 924 N N . CYS A 1 115 ? 18.578 -27.422 -11.078 1 89.12 115 CYS A N 1
ATOM 925 C CA . CYS A 1 115 ? 18.328 -26.375 -10.086 1 89.12 115 CYS A CA 1
ATOM 926 C C . CYS A 1 115 ? 19.562 -26.156 -9.219 1 89.12 115 CYS A C 1
ATOM 928 O O . CYS A 1 115 ? 20.031 -25.031 -9.047 1 89.12 115 CYS A O 1
ATOM 930 N N . MET A 1 116 ? 20.078 -27.266 -8.711 1 86 116 MET A N 1
ATOM 931 C CA . MET A 1 116 ? 21.234 -27.188 -7.805 1 86 116 MET A CA 1
ATOM 932 C C . MET A 1 116 ? 22.453 -26.609 -8.523 1 86 116 MET A C 1
ATOM 934 O O . MET A 1 116 ? 23.25 -25.891 -7.926 1 86 116 MET A O 1
ATOM 938 N N . GLU A 1 117 ? 22.562 -26.859 -9.789 1 93.56 117 GLU A N 1
ATOM 939 C CA . GLU A 1 117 ? 23.688 -26.375 -10.586 1 93.56 117 GLU A CA 1
ATOM 940 C C . GLU A 1 117 ? 23.531 -24.906 -10.922 1 93.56 117 GLU A C 1
ATOM 942 O O . GLU A 1 117 ? 24.516 -24.203 -11.133 1 93.56 117 GLU A O 1
ATOM 947 N N . LEU A 1 118 ? 22.344 -24.547 -10.992 1 94.31 118 LEU A N 1
ATOM 948 C CA . LEU A 1 118 ? 22.078 -23.141 -11.305 1 94.31 118 LEU A CA 1
ATOM 949 C C . LEU A 1 118 ? 22.641 -22.219 -10.234 1 94.31 118 LEU A C 1
ATOM 951 O O . LEU A 1 118 ? 23.297 -21.234 -10.547 1 94.31 118 LEU A O 1
ATOM 955 N N . LYS A 1 119 ? 22.391 -22.578 -9.047 1 92.69 119 LYS A N 1
ATOM 956 C CA . LYS A 1 119 ? 22.922 -21.781 -7.941 1 92.69 119 LYS A CA 1
ATOM 957 C C . LYS A 1 119 ? 24.438 -21.641 -8.047 1 92.69 119 LYS A C 1
ATOM 959 O O . LYS A 1 119 ? 24.969 -20.547 -7.914 1 92.69 119 LYS A O 1
ATOM 964 N N . GLN A 1 120 ? 25.062 -22.703 -8.258 1 94 120 GLN A N 1
ATOM 965 C CA . GLN A 1 120 ? 26.516 -22.688 -8.398 1 94 120 GLN A CA 1
ATOM 966 C C . GLN A 1 120 ? 26.938 -21.828 -9.586 1 94 120 GLN A C 1
ATOM 968 O O . GLN A 1 120 ? 27.891 -21.062 -9.492 1 94 120 GLN A O 1
ATOM 973 N N . HIS A 1 121 ? 26.297 -21.969 -10.695 1 96.12 121 HIS A N 1
ATOM 974 C CA . HIS A 1 121 ? 26.578 -21.188 -11.898 1 96.12 121 HIS A CA 1
ATOM 975 C C . HIS A 1 121 ? 26.5 -19.688 -11.617 1 96.12 121 HIS A C 1
ATOM 977 O O . HIS A 1 121 ? 27.422 -18.953 -11.945 1 96.12 121 HIS A O 1
ATOM 983 N N . ILE A 1 122 ? 25.422 -19.281 -10.953 1 94.81 122 ILE A N 1
ATOM 984 C CA . ILE A 1 122 ? 25.172 -17.875 -10.719 1 94.81 122 ILE A CA 1
ATOM 985 C C . ILE A 1 122 ? 26.219 -17.297 -9.773 1 94.81 122 ILE A C 1
ATOM 987 O O . ILE A 1 122 ? 26.766 -16.219 -10.016 1 94.81 122 ILE A O 1
ATOM 991 N N . ILE A 1 123 ? 26.547 -18.031 -8.742 1 92.12 123 ILE A N 1
ATOM 992 C CA . ILE A 1 123 ? 27.516 -17.578 -7.754 1 92.12 123 ILE A CA 1
ATOM 993 C C . ILE A 1 123 ? 28.891 -17.484 -8.391 1 92.12 123 ILE A C 1
ATOM 995 O O . ILE A 1 123 ? 29.656 -16.562 -8.094 1 92.12 123 ILE A O 1
ATOM 999 N N . SER A 1 124 ? 29.172 -18.344 -9.258 1 94.94 124 SER A N 1
ATOM 1000 C CA . SER A 1 124 ? 30.5 -18.422 -9.859 1 94.94 124 SER A CA 1
ATOM 1001 C C . SER A 1 124 ? 30.625 -17.438 -11.023 1 94.94 124 SER A C 1
ATOM 1003 O O . SER A 1 124 ? 31.672 -16.812 -11.188 1 94.94 124 SER A O 1
ATOM 1005 N N . MET A 1 125 ? 29.594 -17.312 -11.844 1 95.94 125 MET A N 1
ATOM 1006 C CA . MET A 1 125 ? 29.734 -16.594 -13.109 1 95.94 125 MET A CA 1
ATOM 1007 C C . MET A 1 125 ? 29.031 -15.242 -13.055 1 95.94 125 MET A C 1
ATOM 1009 O O . MET A 1 125 ? 29.297 -14.367 -13.875 1 95.94 125 MET A O 1
ATOM 1013 N N . HIS A 1 126 ? 28.078 -15.094 -12.117 1 96.12 126 HIS A N 1
ATOM 1014 C CA . HIS A 1 126 ? 27.281 -13.875 -12.086 1 96.12 126 HIS A CA 1
ATOM 1015 C C . HIS A 1 126 ? 27.156 -13.328 -10.672 1 96.12 126 HIS A C 1
ATOM 1017 O O . HIS A 1 126 ? 26.047 -12.969 -10.234 1 96.12 126 HIS A O 1
ATOM 1023 N N . ARG A 1 127 ? 28.219 -13.234 -9.969 1 92.06 127 ARG A N 1
ATOM 1024 C CA . ARG A 1 127 ? 28.234 -12.836 -8.562 1 92.06 127 ARG A CA 1
ATOM 1025 C C . ARG A 1 127 ? 27.594 -11.461 -8.383 1 92.06 127 ARG A C 1
ATOM 1027 O O . ARG A 1 127 ? 26.922 -11.211 -7.375 1 92.06 127 ARG A O 1
ATOM 1034 N N . SER A 1 128 ? 27.688 -10.562 -9.297 1 92 128 SER A N 1
ATOM 1035 C CA . SER A 1 128 ? 27.172 -9.203 -9.195 1 92 128 SER A CA 1
ATOM 1036 C C . SER A 1 128 ? 25.656 -9.188 -9.32 1 92 128 SER A C 1
ATOM 1038 O O . SER A 1 128 ? 25 -8.195 -8.969 1 92 128 SER A O 1
ATOM 1040 N N . SER A 1 129 ? 25.062 -10.281 -9.773 1 93.94 129 SER A N 1
ATOM 1041 C CA . SER A 1 129 ? 23.625 -10.359 -9.969 1 93.94 129 SER A CA 1
ATOM 1042 C C . SER A 1 129 ? 22.938 -11.094 -8.82 1 93.94 129 SER A C 1
ATOM 1044 O O . SER A 1 129 ? 21.812 -11.547 -8.953 1 93.94 129 SER A O 1
ATOM 1046 N N . VAL A 1 130 ? 23.734 -11.234 -7.707 1 94.69 130 VAL A N 1
ATOM 1047 C CA . VAL A 1 130 ? 23.156 -12 -6.602 1 94.69 130 VAL A CA 1
ATOM 1048 C C . VAL A 1 130 ? 23.281 -11.203 -5.305 1 94.69 130 VAL A C 1
ATOM 1050 O O . VAL A 1 130 ? 24.328 -10.602 -5.039 1 94.69 130 VAL A O 1
ATOM 1053 N N . SER A 1 131 ? 22.188 -11.141 -4.594 1 95.06 131 SER A N 1
ATOM 1054 C CA . SER A 1 131 ? 22.219 -10.617 -3.23 1 95.06 131 SER A CA 1
ATOM 1055 C C . SER A 1 131 ? 22.047 -11.727 -2.205 1 95.06 131 SER A C 1
ATOM 1057 O O . SER A 1 131 ? 21.312 -12.688 -2.443 1 95.06 131 SER A O 1
ATOM 1059 N N . THR A 1 132 ? 22.703 -11.602 -1.057 1 93.5 132 THR A N 1
ATOM 1060 C CA . THR A 1 132 ? 22.562 -12.578 0.024 1 93.5 132 THR A CA 1
ATOM 1061 C C . THR A 1 132 ? 21.938 -11.93 1.259 1 93.5 132 THR A C 1
ATOM 1063 O O . THR A 1 132 ? 21.859 -12.555 2.316 1 93.5 132 THR A O 1
ATOM 1066 N N . SER A 1 133 ? 21.453 -10.758 1.104 1 91.62 133 SER A N 1
ATOM 1067 C CA . SER A 1 133 ? 20.906 -10.016 2.238 1 91.62 133 SER A CA 1
ATOM 1068 C C . SER A 1 133 ? 19.438 -10.359 2.461 1 91.62 133 SER A C 1
ATOM 1070 O O . SER A 1 133 ? 18.688 -10.57 1.504 1 91.62 133 SER A O 1
ATOM 1072 N N . LYS A 1 134 ? 19.078 -10.383 3.742 1 86.62 134 LYS A N 1
ATOM 1073 C CA . LYS A 1 134 ? 17.672 -10.578 4.094 1 86.62 134 LYS A CA 1
ATOM 1074 C C . LYS A 1 134 ? 16.828 -9.383 3.686 1 86.62 134 LYS A C 1
ATOM 1076 O O . LYS A 1 134 ? 15.633 -9.523 3.406 1 86.62 134 LYS A O 1
ATOM 1081 N N . GLU A 1 135 ? 17.5 -8.273 3.711 1 90.75 135 GLU A N 1
ATOM 1082 C CA . GLU A 1 135 ? 16.875 -7.023 3.303 1 90.75 135 GLU A CA 1
ATOM 1083 C C . GLU A 1 135 ? 17.703 -6.301 2.25 1 90.75 135 GLU A C 1
ATOM 1085 O O . GLU A 1 135 ? 18.891 -6.043 2.463 1 90.75 135 GLU A O 1
ATOM 1090 N N . THR A 1 136 ? 17.094 -6.055 1.139 1 92.69 136 THR A N 1
ATOM 1091 C CA . THR A 1 136 ? 17.797 -5.391 0.051 1 92.69 136 THR A CA 1
ATOM 1092 C C . THR A 1 136 ? 17.172 -4.035 -0.256 1 92.69 136 THR A C 1
ATOM 1094 O O . THR A 1 136 ? 15.953 -3.93 -0.383 1 92.69 136 THR A O 1
ATOM 1097 N N . LEU A 1 137 ? 17.984 -3.064 -0.341 1 92.88 137 LEU A N 1
ATOM 1098 C CA . LEU A 1 137 ? 17.516 -1.725 -0.683 1 92.88 137 LEU A CA 1
ATOM 1099 C C . LEU A 1 137 ? 17.547 -1.503 -2.191 1 92.88 137 LEU A C 1
ATOM 1101 O O . LEU A 1 137 ? 18.578 -1.765 -2.832 1 92.88 137 LEU A O 1
ATOM 1105 N N . PHE A 1 138 ? 16.5 -1.054 -2.717 1 93.44 138 PHE A N 1
ATOM 1106 C CA . PHE A 1 138 ? 16.422 -0.732 -4.137 1 93.44 138 PHE A CA 1
ATOM 1107 C C . PHE A 1 138 ? 16.156 0.755 -4.344 1 93.44 138 PHE A C 1
ATOM 1109 O O . PHE A 1 138 ? 15.461 1.381 -3.547 1 93.44 138 PHE A O 1
ATOM 1116 N N . SER A 1 139 ? 16.734 1.269 -5.414 1 91.62 139 SER A N 1
ATOM 1117 C CA . SER A 1 139 ? 16.547 2.664 -5.793 1 91.62 139 SER A CA 1
ATOM 1118 C C . SER A 1 139 ? 16.281 2.801 -7.289 1 91.62 139 SER A C 1
ATOM 1120 O O . SER A 1 139 ? 17.031 2.264 -8.109 1 91.62 139 SER A O 1
ATOM 1122 N N . ASP A 1 140 ? 15.156 3.389 -7.613 1 89.88 140 ASP A N 1
ATOM 1123 C CA . ASP A 1 140 ? 14.859 3.734 -9 1 89.88 140 ASP A CA 1
ATOM 1124 C C . ASP A 1 140 ? 14.984 5.238 -9.227 1 89.88 140 ASP A C 1
ATOM 1126 O O . ASP A 1 140 ? 14.055 5.992 -8.938 1 89.88 140 ASP A O 1
ATOM 1130 N N . ARG A 1 141 ? 16 5.645 -9.898 1 82.94 141 ARG A N 1
ATOM 1131 C CA . ARG A 1 141 ? 16.312 7.055 -10.117 1 82.94 141 ARG A CA 1
ATOM 1132 C C . ARG A 1 141 ? 15.523 7.609 -11.297 1 82.94 141 ARG A C 1
ATOM 1134 O O . ARG A 1 141 ? 15.391 8.828 -11.453 1 82.94 141 ARG A O 1
ATOM 1141 N N . GLU A 1 142 ? 15.031 6.711 -12.109 1 76.88 142 GLU A N 1
ATOM 1142 C CA . GLU A 1 142 ? 14.359 7.16 -13.328 1 76.88 142 GLU A CA 1
ATOM 1143 C C . GLU A 1 142 ? 12.844 7.047 -13.188 1 76.88 142 GLU A C 1
ATOM 1145 O O . GLU A 1 142 ? 12.117 7.105 -14.188 1 76.88 142 GLU A O 1
ATOM 1150 N N . TYR A 1 143 ? 12.352 6.824 -11.977 1 77.12 143 TYR A N 1
ATOM 1151 C CA . TYR A 1 143 ? 10.922 6.652 -11.727 1 77.12 143 TYR A CA 1
ATOM 1152 C C . TYR A 1 143 ? 10.117 7.793 -12.336 1 77.12 143 TYR A C 1
ATOM 1154 O O . TYR A 1 143 ? 9.094 7.562 -12.977 1 77.12 143 TYR A O 1
ATOM 1162 N N . SER A 1 144 ? 10.547 8.977 -12.211 1 67 144 SER A N 1
ATOM 1163 C CA . SER A 1 144 ? 9.766 10.164 -12.555 1 67 144 SER A CA 1
ATOM 1164 C C . SER A 1 144 ? 9.945 10.531 -14.023 1 67 144 SER A C 1
ATOM 1166 O O . SER A 1 144 ? 9.188 11.344 -14.562 1 67 144 SER A O 1
ATOM 1168 N N . ASN A 1 145 ? 10.836 9.961 -14.656 1 65.38 145 ASN A N 1
ATOM 1169 C CA . ASN A 1 145 ? 11.242 10.547 -15.93 1 65.38 145 ASN A CA 1
ATOM 1170 C C . ASN A 1 145 ? 11.102 9.539 -17.078 1 65.38 145 ASN A C 1
ATOM 1172 O O . ASN A 1 145 ? 11.414 9.852 -18.219 1 65.38 145 ASN A O 1
ATOM 1176 N N . SER A 1 146 ? 10.508 8.383 -16.688 1 63.75 146 SER A N 1
ATOM 1177 C CA . SER A 1 146 ? 10.766 7.434 -17.766 1 63.75 146 SER A CA 1
ATOM 1178 C C . SER A 1 146 ? 9.508 7.191 -18.594 1 63.75 146 SER A C 1
ATOM 1180 O O . SER A 1 146 ? 8.422 6.984 -18.047 1 63.75 146 SER A O 1
ATOM 1182 N N . GLU A 1 147 ? 9.641 7.418 -19.891 1 73.69 147 GLU A N 1
ATOM 1183 C CA . GLU A 1 147 ? 8.586 7.145 -20.859 1 73.69 147 GLU A CA 1
ATOM 1184 C C . GLU A 1 147 ? 8.648 5.699 -21.344 1 73.69 147 GLU A C 1
ATOM 1186 O O . GLU A 1 147 ? 7.738 5.23 -22.031 1 73.69 147 GLU A O 1
ATOM 1191 N N . LYS A 1 148 ? 9.602 5.008 -20.969 1 84.88 148 LYS A N 1
ATOM 1192 C CA . LYS A 1 148 ? 9.758 3.639 -21.453 1 84.88 148 LYS A CA 1
ATOM 1193 C C . LYS A 1 148 ? 9.648 2.639 -20.297 1 84.88 148 LYS A C 1
ATOM 1195 O O . LYS A 1 148 ? 9.914 2.98 -19.141 1 84.88 148 LYS A O 1
ATOM 1200 N N . ASP A 1 149 ? 9.242 1.483 -20.734 1 89.81 149 ASP A N 1
ATOM 1201 C CA . ASP A 1 149 ? 9.227 0.398 -19.75 1 89.81 149 ASP A CA 1
ATOM 1202 C C . ASP A 1 149 ? 10.641 0.078 -19.266 1 89.81 149 ASP A C 1
ATOM 1204 O O . ASP A 1 149 ? 11.602 0.214 -20.016 1 89.81 149 ASP A O 1
ATOM 1208 N N . TYR A 1 150 ? 10.742 -0.182 -18.062 1 91.81 150 TYR A N 1
ATOM 1209 C CA . TYR A 1 150 ? 12.008 -0.578 -17.438 1 91.81 150 TYR A CA 1
ATOM 1210 C C . TYR A 1 150 ? 11.836 -1.86 -16.625 1 91.81 150 TYR A C 1
ATOM 1212 O O . TYR A 1 150 ? 10.852 -2.021 -15.906 1 91.81 150 TYR A O 1
ATOM 1220 N N . SER A 1 151 ? 12.703 -2.818 -16.891 1 91.75 151 SER A N 1
ATOM 1221 C CA . SER A 1 151 ? 12.68 -4.07 -16.141 1 91.75 151 SER A CA 1
ATOM 1222 C C . SER A 1 151 ? 14.047 -4.383 -15.547 1 91.75 151 SER A C 1
ATOM 1224 O O . SER A 1 151 ? 15.078 -4.027 -16.125 1 91.75 151 SER A O 1
ATOM 1226 N N . ASP A 1 152 ? 14.031 -4.965 -14.414 1 91.62 152 ASP A N 1
ATOM 1227 C CA . ASP A 1 152 ? 15.242 -5.395 -13.727 1 91.62 152 ASP A CA 1
ATOM 1228 C C . ASP A 1 152 ? 14.992 -6.672 -12.93 1 91.62 152 ASP A C 1
ATOM 1230 O O . ASP A 1 152 ? 13.844 -7.055 -12.695 1 91.62 152 ASP A O 1
ATOM 1234 N N . PHE A 1 153 ? 16.031 -7.375 -12.695 1 92.69 153 PHE A N 1
ATOM 1235 C CA . PHE A 1 153 ? 15.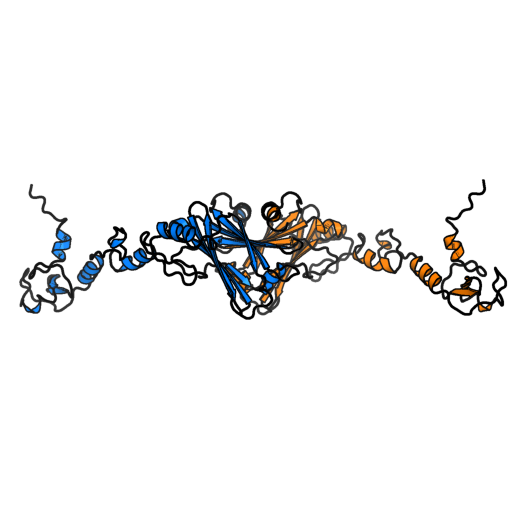922 -8.578 -11.875 1 92.69 153 PHE A CA 1
ATOM 1236 C C . PHE A 1 153 ? 17.172 -8.773 -11.023 1 92.69 153 PHE A C 1
ATOM 1238 O O . PHE A 1 153 ? 18.219 -8.18 -11.297 1 92.69 153 PHE A O 1
ATOM 1245 N N . LEU A 1 154 ? 17.062 -9.477 -10 1 95.5 154 LEU A N 1
ATOM 1246 C CA . LEU A 1 154 ? 18.141 -9.805 -9.07 1 95.5 154 LEU A CA 1
ATOM 1247 C C . LEU A 1 154 ? 17.938 -11.18 -8.453 1 95.5 154 LEU A C 1
ATOM 1249 O O . LEU A 1 154 ? 16.828 -11.516 -8.031 1 95.5 154 LEU A O 1
ATOM 1253 N N . PHE A 1 155 ? 19.016 -11.945 -8.477 1 95.81 155 PHE A N 1
ATOM 1254 C CA . PHE A 1 155 ? 18.953 -13.195 -7.734 1 95.81 155 PHE A CA 1
ATOM 1255 C C . PHE A 1 155 ? 19.172 -12.953 -6.246 1 95.81 155 PHE A C 1
ATOM 1257 O O . PHE A 1 155 ? 19.984 -12.102 -5.867 1 95.81 155 PHE A O 1
ATOM 1264 N N . ILE A 1 156 ? 18.469 -13.711 -5.473 1 96.38 156 ILE A N 1
ATOM 1265 C CA . ILE A 1 156 ? 18.641 -13.633 -4.027 1 96.38 156 ILE A CA 1
ATOM 1266 C C . ILE A 1 156 ? 18.891 -15.023 -3.459 1 96.38 156 ILE A C 1
ATOM 1268 O O . ILE A 1 156 ? 18.062 -15.93 -3.621 1 96.38 156 ILE A O 1
ATOM 1272 N N . ASP A 1 157 ? 20.016 -15.203 -2.9 1 94.88 157 ASP A N 1
ATOM 1273 C CA . ASP A 1 157 ? 20.391 -16.438 -2.227 1 94.88 157 ASP A CA 1
ATOM 1274 C C . ASP A 1 157 ? 20.203 -16.328 -0.717 1 94.88 157 ASP A C 1
ATOM 1276 O O . ASP A 1 157 ? 21.031 -15.734 -0.021 1 94.88 157 ASP A O 1
ATOM 1280 N N . LEU A 1 158 ? 19.125 -16.844 -0.227 1 94.62 158 LEU A N 1
ATOM 1281 C CA . LEU A 1 158 ? 18.734 -16.703 1.171 1 94.62 158 LEU A CA 1
ATOM 1282 C C . LEU A 1 158 ? 18.125 -18.016 1.692 1 94.62 158 LEU A C 1
ATOM 1284 O O . LEU A 1 158 ? 17.438 -18.719 0.959 1 94.62 158 LEU A O 1
ATOM 1288 N N . PHE A 1 159 ? 18.328 -18.391 2.955 1 94 159 PHE A N 1
ATOM 1289 C CA . PHE A 1 159 ? 17.75 -19.562 3.621 1 94 159 PHE A CA 1
ATOM 1290 C C . PHE A 1 159 ? 18.188 -20.844 2.932 1 94 159 PHE A C 1
ATOM 1292 O O . PHE A 1 159 ? 17.438 -21.812 2.885 1 94 159 PHE A O 1
ATOM 1299 N N . ASN A 1 160 ? 19.344 -20.75 2.305 1 92.62 160 ASN A N 1
ATOM 1300 C CA . ASN A 1 160 ? 19.859 -21.875 1.518 1 92.62 160 ASN A CA 1
ATOM 1301 C C . ASN A 1 160 ? 18.953 -22.188 0.329 1 92.62 160 ASN A C 1
ATOM 1303 O O . ASN A 1 160 ? 18.812 -23.344 -0.064 1 92.62 160 ASN A O 1
ATOM 1307 N N . GLU A 1 161 ? 18.188 -21.141 -0.036 1 94.12 161 GLU A N 1
ATOM 1308 C CA . GLU A 1 161 ? 17.312 -21.203 -1.2 1 94.12 161 GLU A CA 1
ATOM 1309 C C . GLU A 1 161 ? 17.625 -20.078 -2.182 1 94.12 161 GLU A C 1
ATOM 1311 O O . GLU A 1 161 ? 18.266 -19.094 -1.818 1 94.12 161 GLU A O 1
ATOM 1316 N N . LEU A 1 162 ? 17.188 -20.297 -3.42 1 94.88 162 LEU A N 1
ATOM 1317 C CA . LEU A 1 162 ? 17.422 -19.297 -4.461 1 94.88 162 LEU A CA 1
ATOM 1318 C C . LEU A 1 162 ? 16.109 -18.656 -4.898 1 94.88 162 LEU A C 1
ATOM 1320 O O . LEU A 1 162 ? 15.109 -19.344 -5.121 1 94.88 162 LEU A O 1
ATOM 1324 N N . PHE A 1 163 ? 16.141 -17.359 -4.941 1 96.12 163 PHE A N 1
ATOM 1325 C CA . PHE A 1 163 ? 15 -16.562 -5.387 1 96.12 163 PHE A CA 1
ATOM 1326 C C . PHE A 1 163 ? 15.391 -15.641 -6.531 1 96.12 163 PHE A C 1
ATOM 1328 O O . PHE A 1 163 ? 16.562 -15.312 -6.699 1 96.12 163 PHE A O 1
ATOM 1335 N N . ALA A 1 164 ? 14.414 -15.305 -7.34 1 96 164 ALA A N 1
ATOM 1336 C CA . ALA A 1 164 ? 14.586 -14.281 -8.367 1 96 164 ALA A CA 1
ATOM 1337 C C . ALA A 1 164 ? 13.602 -13.133 -8.164 1 96 164 ALA A C 1
ATOM 1339 O O . ALA A 1 164 ? 12.391 -13.336 -8.156 1 96 164 ALA A O 1
ATOM 1340 N N . TYR A 1 165 ? 14.141 -11.984 -7.922 1 96.81 165 TYR A N 1
ATOM 1341 C CA . TYR A 1 165 ? 13.312 -10.781 -7.805 1 96.81 165 TYR A CA 1
ATOM 1342 C C . TYR A 1 165 ? 13.172 -10.086 -9.148 1 96.81 165 TYR A C 1
ATOM 1344 O O . TYR A 1 165 ? 14.164 -9.867 -9.852 1 96.81 165 TYR A O 1
ATOM 1352 N N . PHE A 1 166 ? 11.898 -9.742 -9.445 1 96.31 166 PHE A N 1
ATOM 1353 C CA . PHE A 1 166 ? 11.617 -9.039 -10.688 1 96.31 166 PHE A CA 1
ATOM 1354 C C . PHE A 1 166 ? 10.969 -7.688 -10.414 1 96.31 166 PHE A C 1
ATOM 1356 O O . PHE A 1 166 ? 10.039 -7.59 -9.609 1 96.31 166 PHE A O 1
ATOM 1363 N N . TYR A 1 167 ? 11.477 -6.684 -11.023 1 96.25 167 TYR A N 1
ATOM 1364 C CA . TYR A 1 167 ? 10.961 -5.324 -10.984 1 96.25 167 TYR A CA 1
ATOM 1365 C C . TYR A 1 167 ? 10.648 -4.82 -12.391 1 96.25 167 TYR A C 1
ATOM 1367 O O . TYR A 1 167 ? 11.469 -4.949 -13.305 1 96.25 167 TYR A O 1
ATOM 1375 N N . LYS A 1 168 ? 9.398 -4.27 -12.594 1 94.44 168 LYS A N 1
ATOM 1376 C CA . LYS A 1 168 ? 9.039 -3.721 -13.898 1 94.44 168 LYS A CA 1
ATOM 1377 C C . LYS A 1 168 ? 8.242 -2.426 -13.742 1 94.44 168 LYS A C 1
ATOM 1379 O O . LYS A 1 168 ? 7.227 -2.395 -13.047 1 94.44 168 LYS A O 1
ATOM 1384 N N . ARG A 1 169 ? 8.734 -1.435 -14.297 1 92.75 169 ARG A N 1
ATOM 1385 C CA . ARG A 1 169 ? 7.996 -0.184 -14.43 1 92.75 169 ARG A CA 1
ATOM 1386 C C . ARG A 1 169 ? 7.383 -0.058 -15.828 1 92.75 169 ARG A C 1
ATOM 1388 O O . ARG A 1 169 ? 8.102 -0.041 -16.828 1 92.75 169 ARG A O 1
ATOM 1395 N N . GLU A 1 170 ? 6.102 0.049 -15.867 1 91.69 170 GLU A N 1
ATOM 1396 C CA . GLU A 1 170 ? 5.391 0.144 -17.141 1 91.69 170 GLU A CA 1
ATOM 1397 C C . GLU A 1 170 ? 5.09 1.597 -17.5 1 91.69 170 GLU A C 1
ATOM 1399 O O . GLU A 1 170 ? 4.777 2.406 -16.625 1 91.69 170 GLU A O 1
ATOM 1404 N N . HIS A 1 171 ? 5.09 1.92 -18.75 1 87.75 171 HIS A N 1
ATOM 1405 C CA . HIS A 1 171 ? 4.781 3.26 -19.234 1 87.75 171 HIS A CA 1
ATOM 1406 C C . HIS A 1 171 ? 3.328 3.625 -18.953 1 87.75 171 HIS A C 1
ATOM 1408 O O . HIS A 1 171 ? 2.963 4.801 -18.969 1 87.75 171 HIS A O 1
ATOM 1414 N N . THR A 1 172 ? 2.502 2.619 -18.656 1 85.62 172 THR A N 1
ATOM 1415 C CA . THR A 1 172 ? 1.087 2.83 -18.375 1 85.62 172 THR A CA 1
ATOM 1416 C C . THR A 1 172 ? 0.907 3.447 -16.984 1 85.62 172 THR A C 1
ATOM 1418 O O . THR A 1 172 ? -0.191 3.883 -16.641 1 85.62 172 THR A O 1
ATOM 1421 N N . GLY A 1 173 ? 1.986 3.482 -16.188 1 87.75 173 GLY A N 1
ATOM 1422 C CA . GLY A 1 173 ? 1.911 4.105 -14.875 1 87.75 173 GLY A CA 1
ATOM 1423 C C . GLY A 1 173 ? 1.835 3.098 -13.742 1 87.75 173 GLY A C 1
ATOM 1424 O O . GLY A 1 173 ? 1.391 3.43 -12.641 1 87.75 173 GLY A O 1
ATOM 1425 N N . LYS A 1 174 ? 2.293 1.849 -14.047 1 91.62 174 LYS A N 1
ATOM 1426 C CA . LYS A 1 174 ? 2.262 0.799 -13.039 1 91.62 174 LYS A CA 1
ATOM 1427 C C . LYS A 1 174 ? 3.658 0.25 -12.766 1 91.62 174 LYS A C 1
ATOM 1429 O O . LYS A 1 174 ? 4.492 0.19 -13.672 1 91.62 174 LYS A O 1
ATOM 1434 N N . ILE A 1 175 ? 3.842 -0.059 -11.586 1 94.31 175 ILE A N 1
ATOM 1435 C CA . ILE A 1 175 ? 5.055 -0.77 -11.195 1 94.31 175 ILE A CA 1
ATOM 1436 C C . ILE A 1 175 ? 4.695 -2.166 -10.695 1 94.31 175 ILE A C 1
ATOM 1438 O O . ILE A 1 175 ? 3.789 -2.322 -9.867 1 94.31 175 ILE A O 1
ATOM 1442 N N . LEU A 1 176 ? 5.387 -3.131 -11.172 1 95.62 176 LEU A N 1
ATOM 1443 C CA . LEU A 1 176 ? 5.129 -4.52 -10.805 1 95.62 176 LEU A CA 1
ATOM 1444 C C . LEU A 1 176 ? 6.32 -5.113 -10.062 1 95.62 176 LEU A C 1
ATOM 1446 O O . LEU A 1 176 ? 7.473 -4.844 -10.406 1 95.62 176 LEU A O 1
ATOM 1450 N N . PHE A 1 177 ? 6 -5.887 -9.062 1 96.62 177 PHE A N 1
ATOM 1451 C CA . PHE A 1 177 ? 6.996 -6.586 -8.266 1 96.62 177 PHE A CA 1
ATOM 1452 C C . PHE A 1 177 ? 6.66 -8.07 -8.156 1 96.62 177 PHE A C 1
ATOM 1454 O O . PHE A 1 177 ? 5.5 -8.438 -7.961 1 96.62 177 PHE A O 1
ATOM 1461 N N . ASP A 1 178 ? 7.676 -8.883 -8.289 1 96.56 178 ASP A N 1
ATOM 1462 C CA . ASP A 1 178 ? 7.449 -10.312 -8.141 1 96.56 178 ASP A CA 1
ATOM 1463 C C . ASP A 1 178 ? 8.703 -11.016 -7.629 1 96.56 178 ASP A C 1
ATOM 1465 O O . ASP A 1 178 ? 9.82 -10.648 -7.992 1 96.56 178 ASP A O 1
ATOM 1469 N N . VAL A 1 179 ? 8.477 -11.914 -6.754 1 96.69 179 VAL A N 1
ATOM 1470 C CA . VAL A 1 179 ? 9.547 -12.797 -6.316 1 96.69 179 VAL A CA 1
ATOM 1471 C C . VAL A 1 179 ? 9.195 -14.242 -6.637 1 96.69 179 VAL A C 1
ATOM 1473 O O . VAL A 1 179 ? 8.133 -14.734 -6.242 1 96.69 179 VAL A O 1
ATOM 1476 N N . ILE A 1 180 ? 10.094 -14.836 -7.305 1 95.5 180 ILE A N 1
ATOM 1477 C CA . ILE A 1 180 ? 9.891 -16.219 -7.711 1 95.5 180 ILE A CA 1
ATOM 1478 C C . ILE A 1 180 ? 10.875 -17.125 -6.965 1 95.5 180 ILE A C 1
ATOM 1480 O O . ILE A 1 180 ? 12.07 -16.844 -6.898 1 95.5 180 ILE A O 1
ATOM 1484 N N . TYR A 1 181 ? 10.359 -18.156 -6.41 1 95.19 181 TYR A N 1
ATOM 1485 C CA . TYR A 1 181 ? 11.18 -19.203 -5.805 1 95.19 181 TYR A CA 1
ATOM 1486 C C . TYR A 1 181 ? 11.703 -20.172 -6.859 1 95.19 181 TYR A C 1
ATOM 1488 O O . TYR A 1 181 ? 10.93 -20.719 -7.645 1 95.19 181 TYR A O 1
ATOM 1496 N N . ILE A 1 182 ? 12.953 -20.344 -6.91 1 94.06 182 ILE A N 1
ATOM 1497 C CA . ILE A 1 182 ? 13.562 -21.281 -7.84 1 94.06 182 ILE A CA 1
ATOM 1498 C C . ILE A 1 182 ? 13.688 -22.656 -7.176 1 94.06 182 ILE A C 1
ATOM 1500 O O . ILE A 1 182 ? 14.633 -22.891 -6.418 1 94.06 182 ILE A O 1
ATOM 1504 N N . GLY A 1 183 ? 12.773 -23.547 -7.473 1 91.31 183 GLY A N 1
ATOM 1505 C CA . GLY A 1 183 ? 12.688 -24.859 -6.855 1 91.31 183 GLY A CA 1
ATOM 1506 C C . GLY A 1 183 ? 11.297 -25.453 -6.922 1 91.31 183 GLY A C 1
ATOM 1507 O O . GLY A 1 183 ? 10.539 -25.172 -7.855 1 91.31 183 GLY A O 1
ATOM 1508 N N . SER A 1 184 ? 11.008 -26.266 -6.012 1 87.88 184 SER A N 1
ATOM 1509 C CA . SER A 1 184 ? 9.719 -26.953 -6.039 1 87.88 184 SER A CA 1
ATOM 1510 C C . SER A 1 184 ? 8.586 -26.016 -5.648 1 87.88 184 SER A C 1
ATOM 1512 O O . SER A 1 184 ? 8.758 -25.141 -4.805 1 87.88 184 SER A O 1
ATOM 1514 N N . LYS A 1 185 ? 7.461 -26.281 -6.215 1 87.12 185 LYS A N 1
ATOM 1515 C CA . LYS A 1 185 ? 6.262 -25.5 -5.914 1 87.12 185 LYS A CA 1
ATOM 1516 C C . LYS A 1 185 ? 5.918 -25.578 -4.426 1 87.12 185 LYS A C 1
ATOM 1518 O O . LYS A 1 185 ? 5.484 -24.578 -3.84 1 87.12 185 LYS A O 1
ATOM 1523 N N . GLU A 1 186 ? 6.082 -26.656 -3.893 1 87 186 GLU A N 1
ATOM 1524 C CA . GLU A 1 186 ? 5.762 -26.875 -2.484 1 87 186 GLU A CA 1
ATOM 1525 C C . GLU A 1 186 ? 6.594 -25.969 -1.583 1 87 186 GLU A C 1
ATOM 1527 O O . GLU A 1 186 ? 6.07 -25.359 -0.644 1 87 186 GLU A O 1
ATOM 1532 N N . ASN A 1 187 ? 7.828 -25.812 -1.939 1 90.81 187 ASN A N 1
ATOM 1533 C CA . ASN A 1 187 ? 8.719 -25.016 -1.11 1 90.81 187 ASN A CA 1
ATOM 1534 C C . ASN A 1 187 ? 8.438 -23.516 -1.271 1 90.81 187 ASN A C 1
ATOM 1536 O O . ASN A 1 187 ? 8.641 -22.75 -0.34 1 90.81 187 ASN A O 1
ATOM 1540 N N . ALA A 1 188 ? 7.973 -23.141 -2.428 1 92.5 188 ALA A N 1
ATOM 1541 C CA . ALA A 1 188 ? 7.645 -21.734 -2.68 1 92.5 188 ALA A CA 1
ATOM 1542 C C . ALA A 1 188 ? 6.621 -21.219 -1.671 1 92.5 188 ALA A C 1
ATOM 1544 O O . ALA A 1 188 ? 6.707 -20.078 -1.221 1 92.5 188 ALA A O 1
ATOM 1545 N N . GLY A 1 189 ? 5.691 -22.031 -1.278 1 90.44 189 GLY A N 1
ATOM 1546 C CA . GLY A 1 189 ? 4.613 -21.656 -0.373 1 90.44 189 GLY A CA 1
ATOM 1547 C C . GLY A 1 189 ? 5.102 -21.328 1.024 1 90.44 189 GLY A C 1
ATOM 1548 O O . GLY A 1 189 ? 4.359 -20.75 1.821 1 90.44 189 GLY A O 1
ATOM 1549 N N . ASN A 1 190 ? 6.328 -21.547 1.313 1 92.94 190 ASN A N 1
ATOM 1550 C CA . ASN A 1 190 ? 6.879 -21.312 2.645 1 92.94 190 ASN A CA 1
ATOM 1551 C C . ASN A 1 190 ? 7.445 -19.906 2.777 1 92.94 190 ASN A C 1
ATOM 1553 O O . ASN A 1 190 ? 7.922 -19.516 3.848 1 92.94 190 ASN A O 1
ATOM 1557 N N . PHE A 1 191 ? 7.324 -19.172 1.72 1 94.56 191 PHE A N 1
ATOM 1558 C CA . PHE A 1 191 ? 8 -17.891 1.753 1 94.56 191 PHE A CA 1
ATOM 1559 C C . PHE A 1 191 ? 7.062 -16.766 1.308 1 94.56 191 PHE A C 1
ATOM 1561 O O . PHE A 1 191 ? 6.129 -17.016 0.537 1 94.56 191 PHE A O 1
ATOM 1568 N N . ARG A 1 192 ? 7.297 -15.641 1.843 1 94.81 192 ARG A N 1
ATOM 1569 C CA . ARG A 1 192 ? 6.652 -14.398 1.428 1 94.81 192 ARG A CA 1
ATOM 1570 C C . ARG A 1 192 ? 7.668 -13.273 1.283 1 94.81 192 ARG A C 1
ATOM 1572 O O . ARG A 1 192 ? 8.82 -13.406 1.703 1 94.81 192 ARG A O 1
ATOM 1579 N N . TYR A 1 193 ? 7.242 -12.297 0.603 1 95.25 193 TYR A N 1
ATOM 1580 C CA . TYR A 1 193 ? 8.117 -11.133 0.509 1 95.25 193 TYR A CA 1
ATOM 1581 C C . TYR A 1 193 ? 7.363 -9.852 0.864 1 95.25 193 TYR A C 1
ATOM 1583 O O . TYR A 1 193 ? 6.137 -9.797 0.739 1 95.25 193 TYR A O 1
ATOM 1591 N N . LEU A 1 194 ? 8.156 -8.969 1.366 1 95.56 194 LEU A N 1
ATOM 1592 C CA . LEU A 1 194 ? 7.637 -7.684 1.838 1 95.56 194 LEU A CA 1
ATOM 1593 C C . LEU A 1 194 ? 8.367 -6.527 1.168 1 95.56 194 LEU A C 1
ATOM 1595 O O . LEU A 1 194 ? 9.594 -6.547 1.047 1 95.56 194 LEU A O 1
ATOM 1599 N N . LEU A 1 195 ? 7.605 -5.609 0.649 1 96.38 195 LEU A N 1
ATOM 1600 C CA . LEU A 1 195 ? 8.141 -4.348 0.146 1 96.38 195 LEU A CA 1
ATOM 1601 C C . LEU A 1 195 ? 7.801 -3.199 1.091 1 96.38 195 LEU A C 1
ATOM 1603 O O . LEU A 1 195 ? 6.641 -3.021 1.47 1 96.38 195 LEU A O 1
ATOM 1607 N N . ALA A 1 196 ? 8.773 -2.473 1.473 1 95.19 196 ALA A N 1
ATOM 1608 C CA . ALA A 1 196 ? 8.555 -1.361 2.393 1 95.19 196 ALA A CA 1
ATOM 1609 C C . ALA A 1 196 ? 8.977 -0.037 1.767 1 95.19 196 ALA A C 1
ATOM 1611 O O . ALA A 1 196 ? 10.117 0.106 1.316 1 95.19 196 ALA A O 1
ATOM 1612 N N . PHE A 1 197 ? 8.039 0.863 1.702 1 94.06 197 PHE A N 1
ATOM 1613 C CA . PHE A 1 197 ? 8.266 2.205 1.185 1 94.06 197 PHE A CA 1
ATOM 1614 C C . PHE A 1 197 ? 8.141 3.244 2.293 1 94.06 197 PHE A C 1
ATOM 1616 O O . PHE A 1 197 ? 7.32 3.088 3.203 1 94.06 197 PHE A O 1
ATOM 1623 N N . GLN A 1 198 ? 8.938 4.242 2.199 1 91.31 198 GLN A N 1
ATOM 1624 C CA . GLN A 1 198 ? 8.859 5.355 3.135 1 91.31 198 GLN A CA 1
ATOM 1625 C C . GLN A 1 198 ? 9.266 6.664 2.467 1 91.31 198 GLN A C 1
ATOM 1627 O O . GLN A 1 198 ? 10.227 6.695 1.688 1 91.31 198 GLN A O 1
ATOM 1632 N N . ASN A 1 199 ? 8.492 7.645 2.768 1 88.56 199 ASN A N 1
ATOM 1633 C CA . ASN A 1 199 ? 8.883 8.93 2.189 1 88.56 199 ASN A CA 1
ATOM 1634 C C . ASN A 1 199 ? 10.031 9.57 2.965 1 88.56 199 ASN A C 1
ATOM 1636 O O . ASN A 1 199 ? 10.492 9.016 3.965 1 88.56 199 ASN A O 1
ATOM 1640 N N . GLU A 1 200 ? 10.508 10.68 2.48 1 84 200 GLU A N 1
ATOM 1641 C CA . GLU A 1 200 ? 11.742 11.305 2.959 1 84 200 GLU A CA 1
ATOM 1642 C C . GLU A 1 200 ? 11.609 11.734 4.418 1 84 200 GLU A C 1
ATOM 1644 O O . GLU A 1 200 ? 12.531 11.547 5.211 1 84 200 GLU A O 1
ATOM 1649 N N . ASP A 1 201 ? 10.461 12.258 4.82 1 82.62 201 ASP A N 1
ATOM 1650 C CA . ASP A 1 201 ? 10.312 12.766 6.18 1 82.62 201 ASP A CA 1
ATOM 1651 C C . ASP A 1 201 ? 9.766 11.688 7.113 1 82.62 201 ASP A C 1
ATOM 1653 O O . ASP A 1 201 ? 9.453 11.961 8.273 1 82.62 201 ASP A O 1
ATOM 1657 N N . ARG A 1 202 ? 9.547 10.531 6.594 1 84.12 202 ARG A N 1
ATOM 1658 C CA . ARG A 1 202 ? 9.156 9.344 7.344 1 84.12 202 ARG A CA 1
ATOM 1659 C C . ARG A 1 202 ? 7.742 9.484 7.898 1 84.12 202 ARG A C 1
ATOM 1661 O O . ARG A 1 202 ? 7.387 8.828 8.883 1 84.12 202 ARG A O 1
ATOM 1668 N N . SER A 1 203 ? 7.012 10.43 7.309 1 87.31 203 SER A N 1
ATOM 1669 C CA . SER A 1 203 ? 5.641 10.641 7.77 1 87.31 203 SER A CA 1
ATOM 1670 C C . SER A 1 203 ? 4.691 9.617 7.172 1 87.31 203 SER A C 1
ATOM 1672 O O . SER A 1 203 ? 3.613 9.367 7.719 1 87.31 203 SER A O 1
ATOM 1674 N N . LYS A 1 204 ? 5.117 9.055 6.016 1 91.69 204 LYS A N 1
ATOM 1675 C CA . LYS A 1 204 ? 4.297 8.062 5.332 1 91.69 204 LYS A CA 1
ATOM 1676 C C . LYS A 1 204 ? 5.086 6.785 5.066 1 91.69 204 LYS A C 1
ATOM 1678 O O . LYS A 1 204 ? 6.266 6.844 4.707 1 91.69 204 LYS A O 1
ATOM 1683 N N . LYS A 1 205 ? 4.391 5.707 5.289 1 92.25 205 LYS A N 1
ATOM 1684 C CA . LYS A 1 205 ? 4.977 4.395 5.035 1 92.25 205 LYS A CA 1
ATOM 1685 C C . LYS A 1 205 ? 3.971 3.469 4.355 1 92.25 205 LYS A C 1
ATOM 1687 O O . LYS A 1 205 ? 2.766 3.566 4.598 1 92.25 205 LYS A O 1
ATOM 1692 N N . MET A 1 206 ? 4.457 2.641 3.516 1 95 206 MET A N 1
ATOM 1693 C CA . MET A 1 206 ? 3.648 1.606 2.881 1 95 206 MET A CA 1
ATOM 1694 C C . MET A 1 206 ? 4.375 0.265 2.891 1 95 206 MET A C 1
ATOM 1696 O O . MET A 1 206 ? 5.578 0.205 2.639 1 95 206 MET A O 1
ATOM 1700 N N . GLN A 1 207 ? 3.668 -0.695 3.242 1 94.44 207 GLN A N 1
ATOM 1701 C CA . GLN A 1 207 ? 4.184 -2.059 3.176 1 94.44 207 GLN A CA 1
ATOM 1702 C C . GLN A 1 207 ? 3.268 -2.951 2.34 1 94.44 207 GLN A C 1
ATOM 1704 O O . GLN A 1 207 ? 2.051 -2.947 2.527 1 94.44 207 GLN A O 1
ATOM 1709 N N . LEU A 1 208 ? 3.869 -3.59 1.465 1 95.94 208 LEU A N 1
ATOM 1710 C CA . LEU A 1 208 ? 3.172 -4.602 0.678 1 95.94 208 LEU A CA 1
ATOM 1711 C C . LEU A 1 208 ? 3.729 -5.992 0.96 1 95.94 208 LEU A C 1
ATOM 1713 O O . LEU A 1 208 ? 4.945 -6.164 1.079 1 95.94 208 LEU A O 1
ATOM 1717 N N . VAL A 1 209 ? 2.852 -6.902 1.096 1 93.94 209 VAL A N 1
ATOM 1718 C CA . VAL A 1 209 ? 3.266 -8.281 1.348 1 93.94 209 VAL A CA 1
ATOM 1719 C C . VAL A 1 209 ? 2.57 -9.219 0.363 1 93.94 209 VAL A C 1
ATOM 1721 O O . VAL A 1 209 ? 1.383 -9.055 0.076 1 93.94 209 VAL A O 1
ATOM 1724 N N . SER A 1 210 ? 3.312 -10.18 -0.172 1 94.62 210 SER A N 1
ATOM 1725 C CA . SER A 1 210 ? 2.762 -11.219 -1.034 1 94.62 210 SER A CA 1
ATOM 1726 C C . SER A 1 210 ? 3.502 -12.539 -0.853 1 94.62 210 SER A C 1
ATOM 1728 O O . SER A 1 210 ? 4.648 -12.555 -0.395 1 94.62 210 SER A O 1
ATOM 1730 N N . ASN A 1 211 ? 2.797 -13.547 -1.21 1 92.62 211 ASN A N 1
ATOM 1731 C CA . ASN A 1 211 ? 3.477 -14.836 -1.279 1 92.62 211 ASN A CA 1
ATOM 1732 C C . ASN A 1 211 ? 4.461 -14.891 -2.445 1 92.62 211 ASN A C 1
ATOM 1734 O O . ASN A 1 211 ? 4.238 -14.258 -3.48 1 92.62 211 ASN A O 1
ATOM 1738 N N . VAL A 1 212 ? 5.488 -15.625 -2.18 1 94.25 212 VAL A N 1
ATOM 1739 C CA . VAL A 1 212 ? 6.441 -15.867 -3.258 1 94.25 212 VAL A CA 1
ATOM 1740 C C . VAL A 1 212 ? 5.832 -16.812 -4.285 1 94.25 212 VAL A C 1
ATOM 1742 O O . VAL A 1 212 ? 5.156 -17.781 -3.924 1 94.25 212 VAL A O 1
ATOM 1745 N N . SER A 1 213 ? 6.113 -16.562 -5.562 1 93 213 SER A N 1
ATOM 1746 C CA . SER A 1 213 ? 5.582 -17.391 -6.641 1 93 213 SER A CA 1
ATOM 1747 C C . SER A 1 213 ? 6.516 -18.547 -6.953 1 93 213 SER A C 1
ATOM 1749 O O . SER A 1 213 ? 7.727 -18.453 -6.754 1 93 213 SER A O 1
ATOM 1751 N N . ALA A 1 214 ? 5.895 -19.609 -7.391 1 90.69 214 ALA A N 1
ATOM 1752 C CA . ALA A 1 214 ? 6.691 -20.734 -7.863 1 90.69 214 ALA A CA 1
ATOM 1753 C C . ALA A 1 214 ? 7.281 -20.453 -9.242 1 90.69 214 ALA A C 1
ATOM 1755 O O . ALA A 1 214 ? 6.742 -19.641 -10 1 90.69 214 ALA A O 1
ATOM 1756 N N . ASP A 1 215 ? 8.367 -21.125 -9.555 1 88.62 215 ASP A N 1
ATOM 1757 C CA . ASP A 1 215 ? 9.086 -20.859 -10.797 1 88.62 215 ASP A CA 1
ATOM 1758 C C . ASP A 1 215 ? 8.375 -21.469 -11.992 1 88.62 215 ASP A C 1
ATOM 1760 O O . ASP A 1 215 ? 8.836 -21.344 -13.133 1 88.62 215 ASP A O 1
ATOM 1764 N N . ILE A 1 216 ? 7.297 -22.125 -11.766 1 80.12 216 ILE A N 1
ATOM 1765 C CA . ILE A 1 216 ? 6.5 -22.672 -12.867 1 80.12 216 ILE A CA 1
ATOM 1766 C C . ILE A 1 216 ? 5.668 -21.562 -13.492 1 80.12 216 ILE A C 1
ATOM 1768 O O . ILE A 1 216 ? 5.145 -21.719 -14.602 1 80.12 216 ILE A O 1
ATOM 1772 N N . LYS A 1 217 ? 5.602 -20.469 -12.773 1 76.69 217 LYS A N 1
ATOM 1773 C CA . LYS A 1 217 ? 4.852 -19.328 -13.273 1 76.69 217 LYS A CA 1
ATOM 1774 C C . LYS A 1 217 ? 5.789 -18.266 -13.844 1 76.69 217 LYS A C 1
ATOM 1776 O O . LYS A 1 217 ? 6.914 -18.109 -13.367 1 76.69 217 LYS A O 1
ATOM 1781 N N . LYS A 1 218 ? 5.262 -17.625 -14.867 1 81.31 218 LYS A N 1
ATOM 1782 C CA . LYS A 1 218 ? 6.016 -16.5 -15.422 1 81.31 218 LYS A CA 1
ATOM 1783 C C . LYS A 1 218 ? 6.031 -15.312 -14.461 1 81.31 218 LYS A C 1
ATOM 1785 O O . LYS A 1 218 ? 5.098 -15.133 -13.68 1 81.31 218 LYS A O 1
ATOM 1790 N N . ALA A 1 219 ? 7.172 -14.602 -14.547 1 86.62 219 ALA A N 1
ATOM 1791 C CA . ALA A 1 219 ? 7.219 -13.383 -13.75 1 86.62 219 ALA A CA 1
ATOM 1792 C C . ALA A 1 219 ? 6.035 -12.469 -14.07 1 86.62 219 ALA A C 1
ATOM 1794 O O . ALA A 1 219 ? 5.652 -12.328 -15.234 1 86.62 219 ALA A O 1
ATOM 1795 N N . PHE A 1 220 ? 5.453 -11.852 -13.047 1 87 220 PHE A N 1
ATOM 1796 C CA . PHE A 1 220 ? 4.375 -10.867 -13.133 1 87 220 PHE A CA 1
ATOM 1797 C C . PHE A 1 220 ? 3.07 -11.539 -13.555 1 87 220 PHE A C 1
ATOM 1799 O O . PHE A 1 220 ? 2.225 -10.906 -14.195 1 87 220 PHE A O 1
ATOM 1806 N N . SER A 1 221 ? 3.076 -12.773 -13.219 1 80.56 221 SER A N 1
ATOM 1807 C CA . SER A 1 221 ? 1.786 -13.438 -13.383 1 80.56 221 SER A CA 1
ATOM 1808 C C . SER A 1 221 ? 0.732 -12.828 -12.461 1 80.56 221 SER A C 1
ATOM 1810 O O . SER A 1 221 ? 0.993 -11.844 -11.781 1 80.56 221 SER A O 1
ATOM 1812 N N . GLU A 1 222 ? -0.423 -13.25 -12.344 1 70.5 222 GLU A N 1
ATOM 1813 C CA . GLU A 1 222 ? -1.568 -12.656 -11.664 1 70.5 222 GLU A CA 1
ATOM 1814 C C . GLU A 1 222 ? -1.319 -12.547 -10.156 1 70.5 222 GLU A C 1
ATOM 1816 O O . GLU A 1 222 ? -1.999 -11.781 -9.469 1 70.5 222 GLU A O 1
ATOM 1821 N N . LYS A 1 223 ? -0.206 -12.984 -9.711 1 80 223 LYS A N 1
ATOM 1822 C CA . LYS A 1 223 ? -0.034 -12.969 -8.258 1 80 223 LYS A CA 1
ATOM 1823 C C . LYS A 1 223 ? 1.041 -11.969 -7.844 1 80 223 LYS A C 1
ATOM 1825 O O . LYS A 1 223 ? 1.412 -11.898 -6.668 1 80 223 LYS A O 1
ATOM 1830 N N . CYS A 1 224 ? 1.411 -11.18 -8.812 1 91.5 224 CYS A N 1
ATOM 1831 C CA . CYS A 1 224 ? 2.469 -10.234 -8.469 1 91.5 224 CYS A CA 1
ATOM 1832 C C . CYS A 1 224 ? 1.89 -8.977 -7.832 1 91.5 224 CYS A C 1
ATOM 1834 O O . CYS A 1 224 ? 0.679 -8.75 -7.883 1 91.5 224 CYS A O 1
ATOM 1836 N N . LEU A 1 225 ? 2.674 -8.234 -7.105 1 95.19 225 LEU A N 1
ATOM 1837 C CA . LEU A 1 225 ? 2.273 -6.953 -6.535 1 95.19 225 LEU A CA 1
ATOM 1838 C C . LEU A 1 225 ? 2.391 -5.836 -7.566 1 95.19 225 LEU A C 1
ATOM 1840 O O . LEU A 1 225 ? 3.312 -5.836 -8.383 1 95.19 225 LEU A O 1
ATOM 1844 N N . SER A 1 226 ? 1.467 -4.988 -7.527 1 94.69 226 SER A N 1
ATOM 1845 C CA . SER A 1 226 ? 1.511 -3.846 -8.43 1 94.69 226 SER A CA 1
ATOM 1846 C C . SER A 1 226 ? 1.076 -2.564 -7.727 1 94.69 226 SER A C 1
ATOM 1848 O O . SER A 1 226 ? 0.203 -2.596 -6.855 1 94.69 226 SER A O 1
ATOM 1850 N N . ILE A 1 227 ? 1.681 -1.481 -8.031 1 94.75 227 ILE A N 1
ATOM 1851 C CA . ILE A 1 227 ? 1.317 -0.178 -7.484 1 94.75 227 ILE A CA 1
ATOM 1852 C C . ILE A 1 227 ? 1.271 0.857 -8.609 1 94.75 227 ILE A C 1
ATOM 1854 O O . ILE A 1 227 ? 2.115 0.845 -9.508 1 94.75 227 ILE A O 1
ATOM 1858 N N . ASP A 1 228 ? 0.31 1.698 -8.539 1 92.94 228 ASP A N 1
ATOM 1859 C CA . ASP A 1 228 ? 0.232 2.783 -9.516 1 92.94 228 ASP A CA 1
ATOM 1860 C C . ASP A 1 228 ? 1.238 3.885 -9.188 1 92.94 228 ASP A C 1
ATOM 1862 O O . ASP A 1 228 ? 1.544 4.129 -8.023 1 92.94 228 ASP A O 1
ATOM 1866 N N . TYR A 1 229 ? 1.602 4.621 -10.242 1 89.62 229 TYR A N 1
ATOM 1867 C CA . TYR A 1 229 ? 2.543 5.723 -10.086 1 89.62 229 TYR A CA 1
ATOM 1868 C C . TYR A 1 229 ? 2.014 6.758 -9.094 1 89.62 229 TYR A C 1
ATOM 1870 O O . TYR A 1 229 ? 2.764 7.266 -8.258 1 89.62 229 TYR A O 1
ATOM 1878 N N . SER A 1 230 ? 0.778 6.996 -9.227 1 87.75 230 SER A N 1
ATOM 1879 C CA . SER A 1 230 ? 0.167 8.031 -8.398 1 87.75 230 SER A CA 1
ATOM 1880 C C . SER A 1 230 ? 0.212 7.656 -6.922 1 87.75 230 SER A C 1
ATOM 1882 O O . SER A 1 230 ? 0.445 8.508 -6.066 1 87.75 230 SER A O 1
ATOM 1884 N N . THR A 1 231 ? 0.041 6.422 -6.621 1 91.75 231 THR A N 1
ATOM 1885 C CA . THR A 1 231 ? 0.131 5.938 -5.246 1 91.75 231 THR A CA 1
ATOM 1886 C C . THR A 1 231 ? 1.576 5.965 -4.758 1 91.75 231 THR A C 1
ATOM 1888 O O . THR A 1 231 ? 1.849 6.383 -3.631 1 91.75 231 THR A O 1
ATOM 1891 N N . CYS A 1 232 ? 2.414 5.582 -5.676 1 91.88 232 CYS A N 1
ATOM 1892 C CA . CYS A 1 232 ? 3.828 5.488 -5.328 1 91.88 232 CYS A CA 1
ATOM 1893 C C . CYS A 1 232 ? 4.43 6.871 -5.113 1 91.88 232 CYS A C 1
ATOM 1895 O O . CYS A 1 232 ? 5.363 7.031 -4.324 1 91.88 232 CYS A O 1
ATOM 1897 N N . LYS A 1 233 ? 3.871 7.832 -5.738 1 90.12 233 LYS A N 1
ATOM 1898 C CA . LYS A 1 233 ? 4.398 9.188 -5.711 1 90.12 233 LYS A CA 1
ATOM 1899 C C . LYS A 1 233 ? 4.496 9.719 -4.281 1 90.12 233 LYS A C 1
ATOM 1901 O O . LYS A 1 233 ? 5.406 10.484 -3.955 1 90.12 233 LYS A O 1
ATOM 1906 N N . GLN A 1 234 ? 3.652 9.297 -3.42 1 90.88 234 GLN A N 1
ATOM 1907 C CA . GLN A 1 234 ? 3.602 9.758 -2.037 1 90.88 234 GLN A CA 1
ATOM 1908 C C . GLN A 1 234 ? 4.832 9.297 -1.26 1 90.88 234 GLN A C 1
ATOM 1910 O O . GLN A 1 234 ? 5.113 9.805 -0.173 1 90.88 234 GLN A O 1
ATOM 1915 N N . PHE A 1 235 ? 5.57 8.367 -1.847 1 92.19 235 PHE A N 1
ATOM 1916 C CA . PHE A 1 235 ? 6.68 7.77 -1.117 1 92.19 235 PHE A CA 1
ATOM 1917 C C . PHE A 1 235 ? 8.008 8.07 -1.805 1 92.19 235 PHE A C 1
ATOM 1919 O O . PHE A 1 235 ? 9.047 7.539 -1.419 1 92.19 235 PHE A O 1
ATOM 1926 N N . VAL A 1 236 ? 7.953 8.875 -2.812 1 89.75 236 VAL A N 1
ATOM 1927 C CA . VAL A 1 236 ? 9.156 9.25 -3.551 1 89.75 236 VAL A CA 1
ATOM 1928 C C . VAL A 1 236 ? 9.914 10.336 -2.789 1 89.75 236 VAL A C 1
ATOM 1930 O O . VAL A 1 236 ? 9.305 11.227 -2.193 1 89.75 236 VAL A O 1
ATOM 1933 N N . ARG A 1 237 ? 11.172 10.266 -2.908 1 86.88 237 ARG A N 1
ATOM 1934 C CA . ARG A 1 237 ? 12.016 11.242 -2.232 1 86.88 237 ARG A CA 1
ATOM 1935 C C . ARG A 1 237 ? 12.062 12.562 -3.004 1 86.88 237 ARG A C 1
ATOM 1937 O O . ARG A 1 237 ? 11.586 12.633 -4.141 1 86.88 237 ARG A O 1
ATOM 1944 N N . TYR A 1 238 ? 12.578 13.578 -2.355 1 81.69 238 TYR A N 1
ATOM 1945 C CA . TYR A 1 238 ? 12.586 14.922 -2.93 1 81.69 238 TYR A CA 1
ATOM 1946 C C . TYR A 1 238 ? 13.391 14.953 -4.223 1 81.69 238 TYR A C 1
ATOM 1948 O O . TYR A 1 238 ? 13.094 15.742 -5.125 1 81.69 238 TYR A O 1
ATOM 1956 N N . ASN A 1 239 ? 14.328 14.047 -4.359 1 82.31 239 ASN A N 1
ATOM 1957 C CA . ASN A 1 239 ? 15.164 14.031 -5.555 1 82.31 239 ASN A CA 1
ATOM 1958 C C . ASN A 1 239 ? 14.547 13.18 -6.66 1 82.31 239 ASN A C 1
ATOM 1960 O O . ASN A 1 239 ? 15.18 12.938 -7.688 1 82.31 239 ASN A O 1
ATOM 1964 N N . GLY A 1 240 ? 13.32 12.672 -6.371 1 86.12 240 GLY A N 1
ATOM 1965 C CA . GLY A 1 240 ? 12.617 11.914 -7.395 1 86.12 240 GLY A CA 1
ATOM 1966 C C . GLY A 1 240 ? 12.977 10.445 -7.398 1 86.12 240 GLY A C 1
ATOM 1967 O O . GLY A 1 240 ? 12.555 9.695 -8.281 1 86.12 240 GLY A O 1
ATOM 1968 N N . ILE A 1 241 ? 13.75 10.094 -6.445 1 88.62 241 ILE A N 1
ATOM 1969 C CA . ILE A 1 241 ? 14.219 8.711 -6.383 1 88.62 241 ILE A CA 1
ATOM 1970 C C . ILE A 1 241 ? 13.219 7.867 -5.594 1 88.62 241 ILE A C 1
ATOM 1972 O O . ILE A 1 241 ? 12.812 8.242 -4.492 1 88.62 241 ILE A O 1
ATOM 1976 N N . LEU A 1 242 ? 12.719 6.828 -6.215 1 91.75 242 LEU A N 1
ATOM 1977 C CA . LEU A 1 242 ? 11.922 5.852 -5.484 1 91.75 242 LEU A CA 1
ATOM 1978 C C . LEU A 1 242 ? 12.812 4.836 -4.773 1 91.75 242 LEU A C 1
ATOM 1980 O O . LEU A 1 242 ? 13.594 4.137 -5.418 1 91.75 242 LEU A O 1
ATOM 1984 N N . GLN A 1 243 ? 12.727 4.836 -3.506 1 92.88 243 GLN A N 1
ATOM 1985 C CA . GLN A 1 243 ? 13.516 3.9 -2.709 1 92.88 243 GLN A CA 1
ATOM 1986 C C . GLN A 1 243 ? 12.609 2.982 -1.888 1 92.88 243 GLN A C 1
ATOM 1988 O O . GLN A 1 243 ? 11.609 3.432 -1.319 1 92.88 243 GLN A O 1
ATOM 1993 N N . TYR A 1 244 ? 12.906 1.686 -1.884 1 94.12 244 TYR A N 1
ATOM 1994 C CA . TYR A 1 244 ? 12.133 0.739 -1.086 1 94.12 244 TYR A CA 1
ATOM 1995 C C . TYR A 1 244 ? 12.992 -0.451 -0.672 1 94.12 244 TYR A C 1
ATOM 1997 O O . TYR A 1 244 ? 14.062 -0.684 -1.244 1 94.12 244 TYR A O 1
ATOM 2005 N N . PHE A 1 245 ? 12.547 -1.171 0.337 1 94.5 245 PHE A N 1
ATOM 2006 C CA . PHE A 1 245 ? 13.211 -2.377 0.811 1 94.5 245 PHE A CA 1
ATOM 2007 C C . PHE A 1 245 ? 12.438 -3.623 0.398 1 94.5 245 PHE A C 1
ATOM 2009 O O . PHE A 1 245 ? 11.211 -3.643 0.457 1 94.5 245 PHE A O 1
ATOM 2016 N N . LEU A 1 246 ? 13.195 -4.555 0.011 1 96.5 246 LEU A N 1
ATOM 2017 C CA . LEU A 1 246 ? 12.656 -5.891 -0.201 1 96.5 246 LEU A CA 1
ATOM 2018 C C . LEU A 1 246 ? 13.148 -6.855 0.876 1 96.5 246 LEU A C 1
ATOM 2020 O O . LEU A 1 246 ? 14.344 -6.918 1.157 1 96.5 246 LEU A O 1
ATOM 2024 N N . LYS A 1 247 ? 12.234 -7.512 1.488 1 95.75 247 LYS A N 1
ATOM 2025 C CA . LYS A 1 247 ? 12.547 -8.523 2.49 1 95.75 247 LYS A CA 1
ATOM 2026 C C . LYS A 1 247 ? 11.852 -9.844 2.182 1 95.75 247 LYS A C 1
ATOM 2028 O O . LYS A 1 247 ? 10.641 -9.867 1.934 1 95.75 247 LYS A O 1
ATOM 2033 N N . ILE A 1 248 ? 12.594 -10.859 2.148 1 95.56 248 ILE A N 1
ATOM 2034 C CA . ILE A 1 248 ? 12.023 -12.195 2.012 1 95.56 248 ILE A CA 1
ATOM 2035 C C . ILE A 1 248 ? 12 -12.891 3.371 1 95.56 248 ILE A C 1
ATOM 2037 O O . ILE A 1 248 ? 12.984 -12.852 4.113 1 95.56 248 ILE A O 1
ATOM 2041 N N . GLU A 1 249 ? 10.844 -13.461 3.67 1 93.56 249 GLU A N 1
ATOM 2042 C CA . GLU A 1 249 ? 10.711 -14.094 4.977 1 93.56 249 GLU A CA 1
ATOM 2043 C C . GLU A 1 249 ? 10.016 -15.453 4.863 1 93.56 249 GLU A C 1
ATOM 2045 O O . GLU A 1 249 ? 9.273 -15.695 3.906 1 93.56 249 GLU A O 1
ATOM 2050 N N . LYS A 1 250 ? 10.352 -16.297 5.887 1 92.69 250 LYS A N 1
ATOM 2051 C CA . LYS A 1 250 ? 9.633 -17.562 6.008 1 92.69 250 LYS A CA 1
ATOM 2052 C C . LYS A 1 250 ? 8.25 -17.344 6.617 1 92.69 250 LYS A C 1
ATOM 2054 O O . LYS A 1 250 ? 8.094 -16.562 7.551 1 92.69 250 LYS A O 1
ATOM 2059 N N . GLN A 1 251 ? 7.328 -17.906 5.918 1 83.62 251 GLN A N 1
ATOM 2060 C CA . GLN A 1 251 ? 5.965 -17.781 6.43 1 83.62 251 GLN A CA 1
ATOM 2061 C C . GLN A 1 251 ? 5.809 -18.516 7.754 1 83.62 251 GLN A C 1
ATOM 2063 O O . GLN A 1 251 ? 6.168 -19.688 7.863 1 83.62 251 GLN A O 1
ATOM 2068 N N . ASN A 1 252 ? 5.953 -17.672 8.922 1 67.75 252 ASN A N 1
ATOM 2069 C CA . ASN A 1 252 ? 5.621 -18.297 10.195 1 67.75 252 ASN A CA 1
ATOM 2070 C C . ASN A 1 252 ? 4.113 -18.344 10.43 1 67.75 252 ASN A C 1
ATOM 2072 O O . ASN A 1 252 ? 3.469 -17.297 10.492 1 67.75 252 ASN A O 1
ATOM 2076 N N . TRP A 1 253 ? 3.473 -19.344 9.977 1 55.66 253 TRP A N 1
ATOM 2077 C CA . TRP A 1 253 ? 2.025 -19.438 10.133 1 55.66 253 TRP A CA 1
ATOM 2078 C C . TRP A 1 253 ? 1.595 -18.984 11.523 1 55.66 253 TRP A C 1
ATOM 2080 O O . TRP A 1 253 ? 0.472 -18.516 11.711 1 55.66 253 TRP A O 1
ATOM 2090 N N . LYS A 1 254 ? 2.33 -18.984 12.539 1 44.59 254 LYS A N 1
ATOM 2091 C CA . LYS A 1 254 ? 1.842 -18.609 13.859 1 44.59 254 LYS A CA 1
ATOM 2092 C C . LYS A 1 254 ? 1.731 -17.094 13.992 1 44.59 254 LYS A C 1
ATOM 2094 O O . LYS A 1 254 ? 0.853 -16.578 14.695 1 44.59 254 LYS A O 1
ATOM 2099 N N . ARG A 1 255 ? 2.6 -16.422 13.641 1 43.94 255 ARG A N 1
ATOM 2100 C CA . ARG A 1 255 ? 2.771 -15.055 14.141 1 43.94 255 ARG A CA 1
ATOM 2101 C C . ARG A 1 255 ? 1.917 -14.07 13.352 1 43.94 255 ARG A C 1
ATOM 2103 O O . ARG A 1 255 ? 2.08 -12.859 13.477 1 43.94 255 ARG A O 1
ATOM 2110 N N . ASN A 1 256 ? 1.203 -14.227 12.445 1 42.53 256 ASN A N 1
ATOM 2111 C CA . ASN A 1 256 ? 0.52 -13.133 11.773 1 42.53 256 ASN A CA 1
ATOM 2112 C C . ASN A 1 256 ? -0.13 -12.18 12.773 1 42.53 256 ASN A C 1
ATOM 2114 O O . ASN A 1 256 ? -1.327 -12.281 13.047 1 42.53 256 ASN A O 1
ATOM 2118 N N . GLU A 1 257 ? 0.544 -11.609 13.523 1 39.88 257 GLU A N 1
ATOM 2119 C CA . GLU A 1 257 ? -0.046 -10.906 14.664 1 39.88 257 GLU A CA 1
ATOM 2120 C C . GLU A 1 257 ? -0.972 -9.789 14.195 1 39.88 257 GLU A C 1
ATOM 2122 O O . GLU A 1 257 ? -2.078 -9.633 14.719 1 39.88 257 GLU A O 1
ATOM 2127 N N . ILE A 1 258 ? -0.417 -8.891 13.508 1 42.06 258 ILE A N 1
ATOM 2128 C CA . ILE A 1 258 ? -1.292 -7.734 13.336 1 42.06 258 ILE A CA 1
ATOM 2129 C C . ILE A 1 258 ? -2.52 -8.133 12.523 1 42.06 258 ILE A C 1
ATOM 2131 O O . ILE A 1 258 ? -3.645 -7.754 12.852 1 42.06 258 ILE A O 1
ATOM 2135 N N . PHE A 1 259 ? -2.328 -8.859 11.406 1 43.16 259 PHE A N 1
ATOM 2136 C CA . PHE A 1 259 ? -3.486 -9.391 10.695 1 43.16 259 PHE A CA 1
ATOM 2137 C C . PHE A 1 259 ? -4.137 -10.523 11.484 1 43.16 259 PHE A C 1
ATOM 2139 O O . PHE A 1 259 ? -5.344 -10.742 11.375 1 43.16 259 PHE A O 1
ATOM 2146 N N . GLU A 1 260 ? -3.498 -11.18 12.148 1 43.94 260 GLU A N 1
ATOM 2147 C CA . GLU A 1 260 ? -4.082 -12.211 13 1 43.94 260 GLU A CA 1
ATOM 2148 C C . GLU A 1 260 ? -4.996 -11.594 14.062 1 43.94 260 GLU A C 1
ATOM 2150 O O . GLU A 1 260 ? -6.039 -12.164 14.391 1 43.94 260 GLU A O 1
ATOM 2155 N N . GLU A 1 261 ? -4.469 -10.602 14.594 1 40.12 261 GLU A N 1
ATOM 2156 C CA . GLU A 1 261 ? -5.395 -10.031 15.57 1 40.12 261 GLU A CA 1
ATOM 2157 C C . GLU A 1 261 ? -6.641 -9.469 14.891 1 40.12 261 GLU A C 1
ATOM 2159 O O . GLU A 1 261 ? -7.727 -9.461 15.469 1 40.12 261 GLU A O 1
ATOM 2164 N N . VAL A 1 262 ? -6.602 -9 13.781 1 36.16 262 VAL A N 1
ATOM 2165 C CA . VAL A 1 262 ? -7.777 -8.562 13.039 1 36.16 262 VAL A CA 1
ATOM 2166 C C . VAL A 1 262 ? -8.586 -9.781 12.586 1 36.16 262 VAL A C 1
ATOM 2168 O O . VAL A 1 262 ? -9.789 -9.672 12.344 1 36.16 262 VAL A O 1
ATOM 2171 N N . LYS A 1 263 ? -8.031 -10.906 12.258 1 39.5 263 LYS A N 1
ATOM 2172 C CA . LYS A 1 263 ? -8.781 -12.094 11.867 1 39.5 263 LYS A CA 1
ATOM 2173 C C . LYS A 1 263 ? -9.914 -12.367 12.852 1 39.5 263 LYS A C 1
ATOM 2175 O O . LYS A 1 263 ? -11.023 -12.719 12.445 1 39.5 263 LYS A O 1
ATOM 2180 N N . ASP A 1 264 ? -9.555 -12.531 14.023 1 36.94 264 ASP A N 1
ATOM 2181 C CA . ASP A 1 264 ? -10.57 -13.102 14.906 1 36.94 264 ASP A CA 1
ATOM 2182 C C . ASP A 1 264 ? -11.828 -12.242 14.922 1 36.94 264 ASP A C 1
ATOM 2184 O O . ASP A 1 264 ? -12.922 -12.727 15.242 1 36.94 264 ASP A O 1
ATOM 2188 N N . LYS A 1 265 ? -11.672 -11.062 14.711 1 36 265 LYS A N 1
ATOM 2189 C CA . LYS A 1 265 ? -12.898 -10.289 14.883 1 36 265 LYS A CA 1
ATOM 2190 C C . LYS A 1 265 ? -13.617 -10.109 13.547 1 36 265 LYS A C 1
ATOM 2192 O O . LYS A 1 265 ? -14.82 -9.867 13.516 1 36 265 LYS A O 1
ATOM 2197 N N . VAL A 1 266 ? -12.938 -9.891 12.547 1 34.09 266 VAL A N 1
ATOM 2198 C CA . VAL A 1 266 ? -13.656 -9.43 11.359 1 34.09 266 VAL A CA 1
ATOM 2199 C C . VAL A 1 266 ? -14.016 -10.617 10.477 1 34.09 266 VAL A C 1
ATOM 2201 O O . VAL A 1 266 ? -15.102 -10.656 9.883 1 34.09 266 VAL A O 1
ATOM 2204 N N . PHE A 1 267 ? -13.062 -11.523 10.195 1 32.81 267 PHE A N 1
ATOM 2205 C CA . PHE A 1 267 ? -13.336 -12.477 9.133 1 32.81 267 PHE A CA 1
ATOM 2206 C C . PHE A 1 267 ? -13.969 -13.742 9.688 1 32.81 267 PHE A C 1
ATOM 2208 O O . PHE A 1 267 ? -13.938 -14.797 9.047 1 32.81 267 PHE A O 1
ATOM 2215 N N . LYS A 1 268 ? -14.453 -13.719 10.891 1 29.81 268 LYS A N 1
ATOM 2216 C CA . LYS A 1 268 ? -15.422 -14.758 11.227 1 29.81 268 LYS A CA 1
ATOM 2217 C C . LYS A 1 268 ? -16.797 -14.422 10.672 1 29.81 268 LYS A C 1
ATOM 2219 O O . LYS A 1 268 ? -17.281 -13.297 10.844 1 29.81 268 LYS A O 1
ATOM 2224 N N . MET B 1 1 ? 21.141 57.25 43.969 1 25.41 1 MET B N 1
ATOM 2225 C CA . MET B 1 1 ? 20.75 55.844 43.844 1 25.41 1 MET B CA 1
ATOM 2226 C C . MET B 1 1 ? 19.562 55.719 42.906 1 25.41 1 MET B C 1
ATOM 2228 O O . MET B 1 1 ? 18.844 54.719 42.938 1 25.41 1 MET B O 1
ATOM 2232 N N . ALA B 1 2 ? 19.203 56.656 41.938 1 32.56 2 ALA B N 1
ATOM 2233 C CA . ALA B 1 2 ? 18.188 57.188 41.031 1 32.56 2 ALA B CA 1
ATOM 2234 C C . ALA B 1 2 ? 18.016 56.281 39.812 1 32.56 2 ALA B C 1
ATOM 2236 O O . ALA B 1 2 ? 18.688 56.469 38.812 1 32.56 2 ALA B O 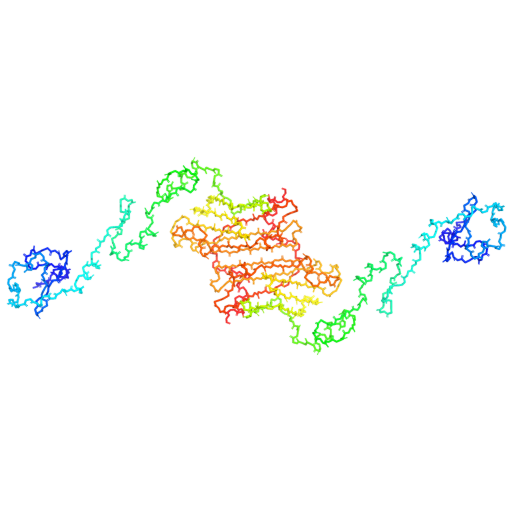1
ATOM 2237 N N . ALA B 1 3 ? 17.969 54.906 39.969 1 34.12 3 ALA B N 1
ATOM 2238 C CA . ALA B 1 3 ? 17.703 53.875 38.938 1 34.12 3 ALA B CA 1
ATOM 2239 C C . ALA B 1 3 ? 16.391 54.188 38.219 1 34.12 3 ALA B C 1
ATOM 2241 O O . ALA B 1 3 ? 15.305 54.031 38.781 1 34.12 3 ALA B O 1
ATOM 2242 N N . GLU B 1 4 ? 16.234 55.25 37.438 1 33.25 4 GLU B N 1
ATOM 2243 C CA . GLU B 1 4 ? 15.148 55.812 36.656 1 33.25 4 GLU B CA 1
ATOM 2244 C C . GLU B 1 4 ? 14.477 54.75 35.812 1 33.25 4 GLU B C 1
ATOM 2246 O O . GLU B 1 4 ? 15.141 53.875 35.281 1 33.25 4 GLU B O 1
ATOM 2251 N N . ASP B 1 5 ? 13.125 54.562 35.875 1 33.34 5 ASP B N 1
ATOM 2252 C CA . ASP B 1 5 ? 12.055 53.719 35.375 1 33.34 5 ASP B CA 1
ATOM 2253 C C . ASP B 1 5 ? 12.172 53.531 33.875 1 33.34 5 ASP B C 1
ATOM 2255 O O . ASP B 1 5 ? 11.656 54.375 33.094 1 33.34 5 ASP B O 1
ATOM 2259 N N . ILE B 1 6 ? 13.195 53.156 33.219 1 36.16 6 ILE B N 1
ATOM 2260 C CA . ILE B 1 6 ? 13.461 52.812 31.844 1 36.16 6 ILE B CA 1
ATOM 2261 C C . ILE B 1 6 ? 12.359 51.906 31.312 1 36.16 6 ILE B C 1
ATOM 2263 O O . ILE B 1 6 ? 12.305 51.625 30.109 1 36.16 6 ILE B O 1
ATOM 2267 N N . GLU B 1 7 ? 11.828 51.062 32.094 1 40.66 7 GLU B N 1
ATOM 2268 C CA . GLU B 1 7 ? 10.805 50.156 31.562 1 40.66 7 GLU B CA 1
ATOM 2269 C C . GLU B 1 7 ? 9.68 50.938 30.891 1 40.66 7 GLU B C 1
ATOM 2271 O O . GLU B 1 7 ? 9.023 50.438 29.984 1 40.66 7 GLU B O 1
ATOM 2276 N N . ALA B 1 8 ? 9.148 52.062 31.422 1 42.91 8 ALA B N 1
ATOM 2277 C CA . ALA B 1 8 ? 8.18 53.094 31 1 42.91 8 ALA B CA 1
ATOM 2278 C C . ALA B 1 8 ? 8.68 53.844 29.766 1 42.91 8 ALA B C 1
ATOM 2280 O O . ALA B 1 8 ? 7.941 54.625 29.172 1 42.91 8 ALA B O 1
ATOM 2281 N N . HIS B 1 9 ? 9.883 53.625 29.328 1 44.62 9 HIS B N 1
ATOM 2282 C CA . HIS B 1 9 ? 10.641 54.5 28.422 1 44.62 9 HIS B CA 1
ATOM 2283 C C . HIS B 1 9 ? 10.203 54.281 26.984 1 44.62 9 HIS B C 1
ATOM 2285 O O . HIS B 1 9 ? 10.062 55.25 26.219 1 44.62 9 HIS B O 1
ATOM 2291 N N . PRO B 1 10 ? 10.258 53 26.594 1 50.16 10 PRO B N 1
ATOM 2292 C CA . PRO B 1 10 ? 9.93 52.906 25.172 1 50.16 10 PRO B CA 1
ATOM 2293 C C . PRO B 1 10 ? 8.547 53.469 24.844 1 50.16 10 PRO B C 1
ATOM 2295 O O . PRO B 1 10 ? 8.344 54 23.75 1 50.16 10 PRO B O 1
ATOM 2298 N N . LEU B 1 11 ? 7.68 53.344 25.766 1 51.12 11 LEU B N 1
ATOM 2299 C CA . LEU B 1 11 ? 6.34 53.844 25.531 1 51.12 11 LEU B CA 1
ATOM 2300 C C . LEU B 1 11 ? 6.355 55.375 25.438 1 51.12 11 LEU B C 1
ATOM 2302 O O . LEU B 1 11 ? 5.559 55.969 24.719 1 51.12 11 LEU B O 1
ATOM 2306 N N . LYS B 1 12 ? 7.211 55.938 26.312 1 56.38 12 LYS B N 1
ATOM 2307 C CA . LYS B 1 12 ? 7.293 57.375 26.266 1 56.38 12 LYS B CA 1
ATOM 2308 C C . LYS B 1 12 ? 7.754 57.875 24.891 1 56.38 12 LYS B C 1
ATOM 2310 O O . LYS B 1 12 ? 7.336 58.938 24.438 1 56.38 12 LYS B O 1
ATOM 2315 N N . LEU B 1 13 ? 8.461 56.938 24.281 1 59.44 13 LEU B N 1
ATOM 2316 C CA . LEU B 1 13 ? 8.914 57.25 22.938 1 59.44 13 LEU B CA 1
ATOM 2317 C C . LEU B 1 13 ? 7.766 57.094 21.938 1 59.44 13 LEU B C 1
ATOM 2319 O O . LEU B 1 13 ? 7.84 57.656 20.828 1 59.44 13 LEU B O 1
ATOM 2323 N N . MET B 1 14 ? 6.734 56.656 22.484 1 71.5 14 MET B N 1
ATOM 2324 C CA . MET B 1 14 ? 5.625 56.438 21.562 1 71.5 14 MET B CA 1
ATOM 2325 C C . MET B 1 14 ? 4.465 57.375 21.859 1 71.5 14 MET B C 1
ATOM 2327 O O . MET B 1 14 ? 3.34 57.125 21.406 1 71.5 14 MET B O 1
ATOM 2331 N N . GLU B 1 15 ? 4.844 58.344 22.625 1 79.38 15 GLU B N 1
ATOM 2332 C CA . GLU B 1 15 ? 3.838 59.344 22.938 1 79.38 15 GLU B CA 1
ATOM 2333 C C . GLU B 1 15 ? 4.18 60.688 22.281 1 79.38 15 GLU B C 1
ATOM 2335 O O . GLU B 1 15 ? 5.352 61.062 22.219 1 79.38 15 GLU B O 1
ATOM 2340 N N . CYS B 1 16 ? 3.195 61.281 21.859 1 84.88 16 CYS B N 1
ATOM 2341 C CA . CYS B 1 16 ? 3.365 62.625 21.281 1 84.88 16 CYS B CA 1
ATOM 2342 C C . CYS B 1 16 ? 3.684 63.625 22.375 1 84.88 16 CYS B C 1
ATOM 2344 O O . CYS B 1 16 ? 3.01 63.688 23.406 1 84.88 16 CYS B O 1
ATOM 2346 N N . PRO B 1 17 ? 4.676 64.5 22.234 1 87.38 17 PRO B N 1
ATOM 2347 C CA . PRO B 1 17 ? 5.07 65.438 23.25 1 87.38 17 PRO B CA 1
ATOM 2348 C C . PRO B 1 17 ? 4.059 66.562 23.406 1 87.38 17 PRO B C 1
ATOM 2350 O O . PRO B 1 17 ? 4.148 67.375 24.344 1 87.38 17 PRO B O 1
ATOM 2353 N N . VAL B 1 18 ? 3.061 66.625 22.578 1 88.44 18 VAL B N 1
ATOM 2354 C CA . VAL B 1 18 ? 2.076 67.75 22.609 1 88.44 18 VAL B CA 1
ATOM 2355 C C . VAL B 1 18 ? 0.813 67.25 23.312 1 88.44 18 VAL B C 1
ATOM 2357 O O . VAL B 1 18 ? 0.38 67.875 24.297 1 88.44 18 VAL B O 1
ATOM 2360 N N . CYS B 1 19 ? 0.321 66.188 22.859 1 83.94 19 CYS B N 1
ATOM 2361 C CA . CYS B 1 19 ? -0.949 65.688 23.406 1 83.94 19 CYS B CA 1
ATOM 2362 C C . CYS B 1 19 ? -0.729 64.625 24.469 1 83.94 19 CYS B C 1
ATOM 2364 O O . CYS B 1 19 ? -1.658 64.312 25.203 1 83.94 19 CYS B O 1
ATOM 2366 N N . TYR B 1 20 ? 0.438 64.062 24.562 1 81.62 20 TYR B N 1
ATOM 2367 C CA . TYR B 1 20 ? 0.86 63.094 25.516 1 81.62 20 TYR B CA 1
ATOM 2368 C C . TYR B 1 20 ? 0.089 61.781 25.328 1 81.62 20 TYR B C 1
ATOM 2370 O O . TYR B 1 20 ? 0.043 60.938 26.219 1 81.62 20 TYR B O 1
ATOM 2378 N N . ASN B 1 21 ? -0.49 61.656 24.219 1 78.69 21 ASN B N 1
ATOM 2379 C CA . ASN B 1 21 ? -1.122 60.406 23.844 1 78.69 21 ASN B CA 1
ATOM 2380 C C . ASN B 1 21 ? -0.183 59.531 23.031 1 78.69 21 ASN B C 1
ATOM 2382 O O . ASN B 1 21 ? 0.727 60.031 22.375 1 78.69 21 ASN B O 1
ATOM 2386 N N . VAL B 1 22 ? -0.415 58.25 23 1 76.19 22 VAL B N 1
ATOM 2387 C CA . VAL B 1 22 ? 0.301 57.312 22.125 1 76.19 22 VAL B CA 1
ATOM 2388 C C . VAL B 1 22 ? -0.053 57.594 20.672 1 76.19 22 VAL B C 1
ATOM 2390 O O . VAL B 1 22 ? -1.21 57.906 20.344 1 76.19 22 VAL B O 1
ATOM 2393 N N . PHE B 1 23 ? 1.021 57.531 19.812 1 79.06 23 PHE B N 1
ATOM 2394 C CA . PHE B 1 23 ? 0.808 57.812 18.406 1 79.06 23 PHE B CA 1
ATOM 2395 C C . PHE B 1 23 ? -0.276 56.906 17.828 1 79.06 23 PHE B C 1
ATOM 2397 O O . PHE B 1 23 ? -0.287 55.688 18.094 1 79.06 23 PHE B O 1
ATOM 2404 N N . GLN B 1 24 ? -1.336 57.438 17.25 1 70.19 24 GLN B N 1
ATOM 2405 C CA . GLN B 1 24 ? -2.447 56.625 16.719 1 70.19 24 GLN B CA 1
ATOM 2406 C C . GLN B 1 24 ? -2.482 56.688 15.195 1 70.19 24 GLN B C 1
ATOM 2408 O O . GLN B 1 24 ? -3.205 55.906 14.57 1 70.19 24 GLN B O 1
ATOM 2413 N N . SER B 1 25 ? -1.744 57.562 14.648 1 73.88 25 SER B N 1
ATOM 2414 C CA . SER B 1 25 ? -1.799 57.781 13.203 1 73.88 25 SER B CA 1
ATOM 2415 C C . SER B 1 25 ? -0.416 58.062 12.633 1 73.88 25 SER B C 1
ATOM 2417 O O . SER B 1 25 ? 0.595 57.594 13.172 1 73.88 25 SER B O 1
ATOM 2419 N N . LYS B 1 26 ? -0.36 58.812 11.539 1 87.38 26 LYS B N 1
ATOM 2420 C CA . LYS B 1 26 ? 0.888 59.219 10.906 1 87.38 26 LYS B CA 1
ATOM 2421 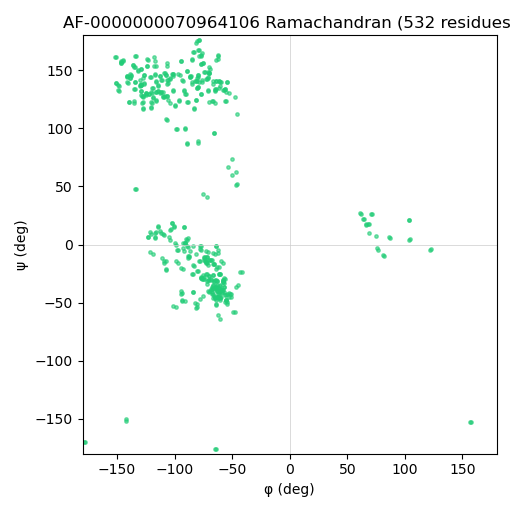C C . LYS B 1 26 ? 1.764 60 11.883 1 87.38 26 LYS B C 1
ATOM 2423 O O . LYS B 1 26 ? 1.257 60.781 12.695 1 87.38 26 LYS B O 1
ATOM 2428 N N . ILE B 1 27 ? 2.922 59.625 11.891 1 88.94 27 ILE B N 1
ATOM 2429 C CA . ILE B 1 27 ? 3.9 60.281 12.773 1 88.94 27 ILE B CA 1
ATOM 2430 C C . ILE B 1 27 ? 4.883 61.094 11.945 1 88.94 27 ILE B C 1
ATOM 2432 O O . ILE B 1 27 ? 5.434 60.594 10.953 1 88.94 27 ILE B O 1
ATOM 2436 N N . PHE B 1 28 ? 5.043 62.406 12.328 1 92.25 28 PHE B N 1
ATOM 2437 C CA . PHE B 1 28 ? 5.988 63.281 11.656 1 92.25 28 PHE B CA 1
ATOM 2438 C C . PHE B 1 28 ? 7.199 63.531 12.539 1 92.25 28 PHE B C 1
ATOM 2440 O O . PHE B 1 28 ? 7.117 63.438 13.766 1 92.25 28 PHE B O 1
ATOM 2447 N N . MET B 1 29 ? 8.336 63.875 11.898 1 91.94 29 MET B N 1
ATOM 2448 C CA . MET B 1 29 ? 9.578 64 12.641 1 91.94 29 MET B CA 1
ATOM 2449 C C . MET B 1 29 ? 10.258 65.312 12.336 1 91.94 29 MET B C 1
ATOM 2451 O O . MET B 1 29 ? 10.141 65.875 11.219 1 91.94 29 MET B O 1
ATOM 2455 N N . CYS B 1 30 ? 10.844 65.875 13.398 1 92.19 30 CYS B N 1
ATOM 2456 C CA . CYS B 1 30 ? 11.664 67.062 13.172 1 92.19 30 CYS B CA 1
ATOM 2457 C C . CYS B 1 30 ? 13.047 66.625 12.672 1 92.19 30 CYS B C 1
ATOM 2459 O O . CYS B 1 30 ? 13.383 65.438 12.594 1 92.19 30 CYS B O 1
ATOM 2461 N N . ILE B 1 31 ? 13.953 67.625 12.289 1 92.25 31 ILE B N 1
ATOM 2462 C CA . ILE B 1 31 ? 15.25 67.438 11.656 1 92.25 31 ILE B CA 1
ATOM 2463 C C . ILE B 1 31 ? 16.172 66.688 12.625 1 92.25 31 ILE B C 1
ATOM 2465 O O . ILE B 1 31 ? 17.141 66.062 12.211 1 92.25 31 ILE B O 1
ATOM 2469 N N . GLN B 1 32 ? 15.789 66.75 14.023 1 91.06 32 GLN B N 1
ATOM 2470 C CA . GLN B 1 32 ? 16.609 66.062 15.016 1 91.06 32 GLN B CA 1
ATOM 2471 C C . GLN B 1 32 ? 16.016 64.688 15.344 1 91.06 32 GLN B C 1
ATOM 2473 O O . GLN B 1 32 ? 16.547 63.969 16.188 1 91.06 32 GLN B O 1
ATOM 2478 N N . GLY B 1 33 ? 14.781 64.312 14.781 1 88.25 33 GLY B N 1
ATOM 2479 C CA . GLY B 1 33 ? 14.25 62.969 14.93 1 88.25 33 GLY B CA 1
ATOM 2480 C C . GLY B 1 33 ? 13.141 62.875 15.953 1 88.25 33 GLY B C 1
ATOM 2481 O O . GLY B 1 33 ? 12.648 61.781 16.25 1 88.25 33 GLY B O 1
ATOM 2482 N N . HIS B 1 34 ? 12.664 64 16.578 1 87.81 34 HIS B N 1
ATOM 2483 C CA . HIS B 1 34 ? 11.562 63.969 17.516 1 87.81 34 HIS B CA 1
ATOM 2484 C C . HIS B 1 34 ? 10.227 63.812 16.797 1 87.81 34 HIS B C 1
ATOM 2486 O O . HIS B 1 34 ? 10.016 64.375 15.734 1 87.81 34 HIS B O 1
ATOM 2492 N N . ASN B 1 35 ? 9.367 62.969 17.453 1 89.38 35 ASN B N 1
ATOM 2493 C CA . ASN B 1 35 ? 8.125 62.594 16.797 1 89.38 35 ASN B CA 1
ATOM 2494 C C . ASN B 1 35 ? 6.941 63.375 17.328 1 89.38 35 ASN B C 1
ATOM 2496 O O . ASN B 1 35 ? 6.938 63.781 18.484 1 89.38 35 ASN B O 1
ATOM 2500 N N . ILE B 1 36 ? 5.988 63.688 16.438 1 89.75 36 ILE B N 1
ATOM 2501 C CA . ILE B 1 36 ? 4.73 64.312 16.75 1 89.75 36 ILE B CA 1
ATOM 2502 C C . ILE B 1 36 ? 3.596 63.688 15.953 1 89.75 36 ILE B C 1
ATOM 2504 O O . ILE B 1 36 ? 3.799 63.281 14.812 1 89.75 36 ILE B O 1
ATOM 2508 N N . CYS B 1 37 ? 2.453 63.625 16.516 1 87.25 37 CYS B N 1
ATOM 2509 C CA . CYS B 1 37 ? 1.347 62.969 15.828 1 87.25 37 CYS B CA 1
ATOM 2510 C C . CYS B 1 37 ? 0.739 63.875 14.766 1 87.25 37 CYS B C 1
ATOM 2512 O O . CYS B 1 37 ? 0.943 65.062 14.805 1 87.25 37 CYS B O 1
ATOM 2514 N N . GLU B 1 38 ? 0.032 63.25 13.922 1 89.94 38 GLU B N 1
ATOM 2515 C CA . GLU B 1 38 ? -0.574 63.969 12.797 1 89.94 38 GLU B CA 1
ATOM 2516 C C . GLU B 1 38 ? -1.527 65.062 13.273 1 89.94 38 GLU B C 1
ATOM 2518 O O . GLU B 1 38 ? -1.579 66.125 12.688 1 89.94 38 GLU B O 1
ATOM 2523 N N . THR B 1 39 ? -2.205 64.812 14.352 1 88.88 39 THR B N 1
ATOM 2524 C CA . THR B 1 39 ? -3.232 65.75 14.82 1 88.88 39 THR B CA 1
ATOM 2525 C C . THR B 1 39 ? -2.602 66.938 15.5 1 88.88 39 THR B C 1
ATOM 2527 O O . THR B 1 39 ? -3.162 68.062 15.461 1 88.88 39 THR B O 1
ATOM 2530 N N . CYS B 1 40 ? -1.447 66.75 16.062 1 91.38 40 CYS B N 1
ATOM 2531 C CA . CYS B 1 40 ? -0.803 67.812 16.812 1 91.38 40 CYS B CA 1
ATOM 2532 C C . CYS B 1 40 ? 0.149 68.625 15.914 1 91.38 40 CYS B C 1
ATOM 2534 O O . CYS B 1 40 ? 0.453 69.812 16.203 1 91.38 40 CYS B O 1
ATOM 2536 N N . ARG B 1 41 ? 0.582 68.062 14.82 1 93 41 ARG B N 1
ATOM 2537 C CA . ARG B 1 41 ? 1.589 68.688 13.945 1 93 41 ARG B CA 1
ATOM 2538 C C . ARG B 1 41 ? 1.164 70.062 13.492 1 93 41 ARG B C 1
ATOM 2540 O O . ARG B 1 41 ? 1.968 71 13.5 1 93 41 ARG B O 1
ATOM 2547 N N . PRO B 1 42 ? -0.107 70.25 13.094 1 91.56 42 PRO B N 1
ATOM 2548 C CA . PRO B 1 42 ? -0.521 71.562 12.609 1 91.56 42 PRO B CA 1
ATOM 2549 C C . PRO B 1 42 ? -0.551 72.625 13.719 1 91.56 42 PRO B C 1
ATOM 2551 O O . PRO B 1 42 ? -0.556 73.812 13.438 1 91.56 42 PRO B O 1
ATOM 2554 N N . ASN B 1 43 ? -0.473 72.25 14.984 1 91.69 43 ASN B N 1
ATOM 2555 C CA . ASN B 1 43 ? -0.615 73.125 16.109 1 91.69 43 ASN B CA 1
ATOM 2556 C C . ASN B 1 43 ? 0.737 73.688 16.562 1 91.69 43 ASN B C 1
ATOM 2558 O O . ASN B 1 43 ? 0.806 74.5 17.5 1 91.69 43 ASN B O 1
ATOM 2562 N N . VAL B 1 44 ? 1.74 73.188 15.938 1 92.94 44 VAL B N 1
ATOM 2563 C CA . VAL B 1 44 ? 3.068 73.625 16.359 1 92.94 44 VAL B CA 1
ATOM 2564 C C . VAL B 1 44 ? 3.881 74.062 15.141 1 92.94 44 VAL B C 1
ATOM 2566 O O . VAL B 1 44 ? 3.781 73.438 14.07 1 92.94 44 VAL B O 1
ATOM 2569 N N . ILE B 1 45 ? 4.609 75.188 15.297 1 92.69 45 ILE B N 1
ATOM 2570 C CA . ILE B 1 45 ? 5.461 75.688 14.211 1 92.69 45 ILE B CA 1
ATOM 2571 C C . ILE B 1 45 ? 6.793 74.938 14.234 1 92.69 45 ILE B C 1
ATOM 2573 O O . ILE B 1 45 ? 7.254 74.438 13.203 1 92.69 45 ILE B O 1
ATOM 2577 N N . ASN B 1 46 ? 7.41 74.875 15.398 1 94.25 46 ASN B N 1
ATOM 2578 C CA . ASN B 1 46 ? 8.664 74.125 15.609 1 94.25 46 ASN B CA 1
ATOM 2579 C C . ASN B 1 46 ? 8.508 73 16.625 1 94.25 46 ASN B C 1
ATOM 2581 O O . ASN B 1 46 ? 7.555 73 17.406 1 94.25 46 ASN B O 1
ATOM 2585 N N . CYS B 1 47 ? 9.422 72.062 16.609 1 93.5 47 CYS B N 1
ATOM 2586 C CA . CYS B 1 47 ? 9.43 70.938 17.547 1 93.5 47 CYS B CA 1
ATOM 2587 C C . CYS B 1 47 ? 9.414 71.438 18.984 1 93.5 47 CYS B C 1
ATOM 2589 O O . CYS B 1 47 ? 10.266 72.188 19.391 1 93.5 47 CYS B O 1
ATOM 2591 N N . PRO B 1 48 ? 8.523 70.875 19.75 1 92.31 48 PRO B N 1
ATOM 2592 C CA . PRO B 1 48 ? 8.43 71.312 21.125 1 92.31 48 PRO B CA 1
ATOM 2593 C C . PRO B 1 48 ? 9.586 70.875 22 1 92.31 48 PRO B C 1
ATOM 2595 O O . PRO B 1 48 ? 9.82 71.438 23.078 1 92.31 48 PRO B O 1
ATOM 2598 N N . ILE B 1 49 ? 10.305 69.938 21.531 1 88.44 49 ILE B N 1
ATOM 2599 C CA . ILE B 1 49 ? 11.375 69.375 22.344 1 88.44 49 ILE B CA 1
ATOM 2600 C C . ILE B 1 49 ? 12.695 70.062 22.016 1 88.44 49 ILE B C 1
ATOM 2602 O O . ILE B 1 49 ? 13.414 70.5 22.938 1 88.44 49 ILE B O 1
ATOM 2606 N N . CYS B 1 50 ? 13.008 70.312 20.672 1 90.31 50 CYS B N 1
ATOM 2607 C CA . CYS B 1 50 ? 14.328 70.812 20.312 1 90.31 50 CYS B CA 1
ATOM 2608 C C . CYS B 1 50 ? 14.219 72.125 19.594 1 90.31 50 CYS B C 1
ATOM 2610 O O . CYS B 1 50 ? 15.227 72.812 19.297 1 90.31 50 CYS B O 1
ATOM 2612 N N . ARG B 1 51 ? 13 72.625 19.25 1 94.06 51 ARG B N 1
ATOM 2613 C CA . ARG B 1 51 ? 12.664 73.875 18.625 1 94.06 51 ARG B CA 1
ATOM 2614 C C . ARG B 1 51 ? 13.117 73.938 17.172 1 94.06 51 ARG B C 1
ATOM 2616 O O . ARG B 1 51 ? 13.102 75 16.547 1 94.06 51 ARG B O 1
ATOM 2623 N N . ASN B 1 52 ? 13.539 72.812 16.656 1 93.31 52 ASN B N 1
ATOM 2624 C CA . ASN B 1 52 ? 13.922 72.75 15.242 1 93.31 52 ASN B CA 1
ATOM 2625 C C . ASN B 1 52 ? 12.711 72.562 14.344 1 93.31 52 ASN B C 1
ATOM 2627 O O . ASN B 1 52 ? 11.617 72.25 14.828 1 93.31 52 ASN B O 1
ATOM 2631 N N . GLU B 1 53 ? 12.961 72.812 12.992 1 93.75 53 GLU B N 1
ATOM 2632 C CA . GLU B 1 53 ? 11.906 72.625 12 1 93.75 53 GLU B CA 1
ATOM 2633 C C . GLU B 1 53 ? 11.57 71.188 11.797 1 93.75 53 GLU B C 1
ATOM 2635 O O . GLU B 1 53 ? 12.414 70.312 12.008 1 93.75 53 GLU B O 1
ATOM 2640 N N . PHE B 1 54 ? 10.266 70.938 11.375 1 93.44 54 PHE B N 1
ATOM 2641 C CA . PHE B 1 54 ? 9.844 69.562 11 1 93.44 54 PHE B CA 1
ATOM 2642 C C . PHE B 1 54 ? 10.203 69.312 9.547 1 93.44 54 PHE B C 1
ATOM 2644 O O . PHE B 1 54 ? 10.164 70.188 8.703 1 93.44 54 PHE B O 1
ATOM 2651 N N . THR B 1 55 ? 10.695 68.062 9.258 1 90.38 55 THR B N 1
ATOM 2652 C CA . THR B 1 55 ? 11.133 67.688 7.922 1 90.38 55 THR B CA 1
ATOM 2653 C C . THR B 1 55 ? 9.938 67.5 6.988 1 90.38 55 THR B C 1
ATOM 2655 O O . THR B 1 55 ? 10.094 67.562 5.766 1 90.38 55 THR B O 1
ATOM 2658 N N . GLY B 1 56 ? 8.727 67.375 7.527 1 86.75 56 GLY B N 1
ATOM 2659 C CA . GLY B 1 56 ? 7.57 67.062 6.719 1 86.75 56 GLY B CA 1
ATOM 2660 C C . GLY B 1 56 ? 7.465 65.562 6.43 1 86.75 56 GLY B C 1
ATOM 2661 O O . GLY B 1 56 ? 6.426 65.062 5.973 1 86.75 56 GLY B O 1
ATOM 2662 N N . ALA B 1 57 ? 8.477 64.812 6.75 1 88.56 57 ALA B N 1
ATOM 2663 C CA . ALA B 1 57 ? 8.492 63.406 6.461 1 88.56 57 ALA B CA 1
ATOM 2664 C C . ALA B 1 57 ? 7.809 62.625 7.578 1 88.56 57 ALA B C 1
ATOM 2666 O O . ALA B 1 57 ? 7.859 63 8.742 1 88.56 57 ALA B O 1
ATOM 2667 N N . ARG B 1 58 ? 7.133 61.562 7.199 1 88.94 58 ARG B N 1
ATOM 2668 C CA . ARG B 1 58 ? 6.543 60.625 8.156 1 88.94 58 ARG B CA 1
ATOM 2669 C C . ARG B 1 58 ? 7.594 59.656 8.688 1 88.94 58 ARG B C 1
ATOM 2671 O O . ARG B 1 58 ? 8.539 59.312 7.98 1 88.94 58 ARG B O 1
ATOM 2678 N N . ASN B 1 59 ? 7.473 59.375 9.977 1 86.81 59 ASN B N 1
ATOM 2679 C CA . ASN B 1 59 ? 8.336 58.375 10.57 1 86.81 59 ASN B CA 1
ATOM 2680 C C . ASN B 1 59 ? 7.715 56.969 10.477 1 86.81 59 ASN B C 1
ATOM 2682 O O . ASN B 1 59 ? 7.066 56.531 11.422 1 86.81 59 ASN B O 1
ATOM 2686 N N . HIS B 1 60 ? 7.984 56.375 9.352 1 87.44 60 HIS B N 1
ATOM 2687 C CA . HIS B 1 60 ? 7.383 55.062 9.055 1 87.44 60 HIS B CA 1
ATOM 2688 C C . HIS B 1 60 ? 7.871 54 10.031 1 87.44 60 HIS B C 1
ATOM 2690 O O . HIS B 1 60 ? 7.125 53.094 10.375 1 87.44 60 HIS B O 1
ATOM 2696 N N . LEU B 1 61 ? 9.062 54.188 10.484 1 79 61 LEU B N 1
ATOM 2697 C CA . LEU B 1 61 ? 9.617 53.219 11.391 1 79 61 LEU B CA 1
ATOM 2698 C C . LEU B 1 61 ? 8.836 53.156 12.703 1 79 61 LEU B C 1
ATOM 2700 O O . LEU B 1 61 ? 8.469 52.094 13.18 1 79 61 LEU B O 1
ATOM 2704 N N . VAL B 1 62 ? 8.648 54.281 13.273 1 76.69 62 VAL B N 1
ATOM 2705 C CA . VAL B 1 62 ? 7.91 54.375 14.531 1 76.69 62 VAL B CA 1
ATOM 2706 C C . VAL B 1 62 ? 6.465 53.938 14.305 1 76.69 62 VAL B C 1
ATOM 2708 O O . VAL B 1 62 ? 5.887 53.219 15.148 1 76.69 62 VAL B O 1
ATOM 2711 N N . GLU B 1 63 ? 5.895 54.25 13.133 1 79.69 63 GLU B N 1
ATOM 2712 C CA . GLU B 1 63 ? 4.543 53.781 12.797 1 79.69 63 GLU B CA 1
ATOM 2713 C C . GLU B 1 63 ? 4.461 52.25 12.75 1 79.69 63 GLU B C 1
ATOM 2715 O O . GLU B 1 63 ? 3.506 51.688 13.258 1 79.69 63 GLU B O 1
ATOM 2720 N N . GLN B 1 64 ? 5.488 51.75 12.195 1 76.75 64 GLN B N 1
ATOM 2721 C CA . GLN B 1 64 ? 5.531 50.312 12.109 1 76.75 64 GLN B CA 1
ATOM 2722 C C . GLN B 1 64 ? 5.711 49.688 13.492 1 76.75 64 GLN B C 1
ATOM 2724 O O . GLN B 1 64 ? 5.086 48.656 13.805 1 76.75 64 GLN B O 1
ATOM 2729 N N . LEU B 1 65 ? 6.531 50.344 14.195 1 71.12 65 LEU B N 1
ATOM 2730 C CA . LEU B 1 65 ? 6.773 49.844 15.547 1 71.12 65 LEU B CA 1
ATOM 2731 C C . LEU B 1 65 ? 5.5 49.906 16.391 1 71.12 65 LEU B C 1
ATOM 2733 O O . LEU B 1 65 ? 5.242 49 17.188 1 71.12 65 LEU B O 1
ATOM 2737 N N . LEU B 1 66 ? 4.77 50.906 16.188 1 68.62 66 LEU B N 1
ATOM 2738 C CA . LEU B 1 66 ? 3.506 51.031 16.906 1 68.62 66 LEU B CA 1
ATOM 2739 C C . LEU B 1 66 ? 2.527 49.938 16.484 1 68.62 66 LEU B C 1
ATOM 2741 O O . LEU B 1 66 ? 1.813 49.406 17.328 1 68.62 66 LEU B O 1
ATOM 2745 N N . THR B 1 67 ? 2.516 49.781 15.227 1 69.5 67 THR B N 1
ATOM 2746 C CA . THR B 1 67 ? 1.643 48.719 14.719 1 69.5 67 THR B CA 1
ATOM 2747 C C . THR B 1 67 ? 2.061 47.375 15.273 1 69.5 67 THR B C 1
ATOM 2749 O O . THR B 1 67 ? 1.21 46.531 15.609 1 69.5 67 THR B O 1
ATOM 2752 N N . LYS B 1 68 ? 3.369 47.281 15.352 1 70.69 68 LYS B N 1
ATOM 2753 C CA . LYS B 1 68 ? 3.904 46.031 15.867 1 70.69 68 LYS B CA 1
ATOM 2754 C C . LYS B 1 68 ? 3.742 45.938 17.375 1 70.69 68 LYS B C 1
ATOM 2756 O O . LYS B 1 68 ? 3.648 44.844 17.938 1 70.69 68 LYS B O 1
ATOM 2761 N N . SER B 1 69 ? 3.689 47.188 17.922 1 69.06 69 SER B N 1
ATOM 2762 C CA . SER B 1 69 ? 3.646 47.25 19.375 1 69.06 69 SER B CA 1
ATOM 2763 C C . SER B 1 69 ? 2.219 47.094 19.891 1 69.06 69 SER B C 1
ATOM 2765 O O . SER B 1 69 ? 2.006 46.75 21.062 1 69.06 69 SER B O 1
ATOM 2767 N N . LEU B 1 70 ? 1.311 47.469 18.969 1 72.56 70 LEU B N 1
ATOM 2768 C CA . LEU B 1 70 ? -0.077 47.312 19.391 1 72.56 70 LEU B CA 1
ATOM 2769 C C . LEU B 1 70 ? -0.433 45.844 19.547 1 72.56 70 LEU B C 1
ATOM 2771 O O . LEU B 1 70 ? -0.086 45.031 18.703 1 72.56 70 LEU B O 1
ATOM 2775 N N . GLN B 1 71 ? -0.909 45.5 20.766 1 82.56 71 GLN B N 1
ATOM 2776 C CA . GLN B 1 71 ? -1.346 44.156 21.078 1 82.56 71 GLN B CA 1
ATOM 2777 C C . GLN B 1 71 ? -2.857 44 20.922 1 82.56 71 GLN B C 1
ATOM 2779 O O . GLN B 1 71 ? -3.613 44.875 21.344 1 82.56 71 GLN B O 1
ATOM 2784 N N . TYR B 1 72 ? -3.268 43.094 20.156 1 82.81 72 TYR B N 1
ATOM 2785 C CA . TYR B 1 72 ? -4.684 42.812 19.938 1 82.81 72 TYR B CA 1
ATOM 2786 C C . TYR B 1 72 ? -5.117 41.562 20.672 1 82.81 72 TYR B C 1
ATOM 2788 O O . TYR B 1 72 ? -4.352 40.594 20.766 1 82.81 72 TYR B O 1
ATOM 2796 N N . ASN B 1 73 ? -6.336 41.625 21.188 1 89.19 73 ASN B N 1
ATOM 2797 C CA . ASN B 1 73 ? -6.895 40.438 21.812 1 89.19 73 ASN B CA 1
ATOM 2798 C C . ASN B 1 73 ? -7.238 39.375 20.781 1 89.19 73 ASN B C 1
ATOM 2800 O O . ASN B 1 73 ? -7.707 39.688 19.688 1 89.19 73 ASN B O 1
ATOM 2804 N N . CYS B 1 74 ? -7.027 38.125 21.188 1 91 74 CYS B N 1
ATOM 2805 C CA . CYS B 1 74 ? -7.523 37 20.391 1 91 74 CYS B CA 1
ATOM 2806 C C . CYS B 1 74 ? -9.039 37.062 20.25 1 91 74 CYS B C 1
ATOM 2808 O O . CYS B 1 74 ? -9.742 37.469 21.172 1 91 74 CYS B O 1
ATOM 2810 N N . LYS B 1 75 ? -9.555 36.75 19.062 1 90.25 75 LYS B N 1
ATOM 2811 C CA . LYS B 1 75 ? -11 36.781 18.812 1 90.25 75 LYS B CA 1
ATOM 2812 C C . LYS B 1 75 ? -11.734 35.812 19.766 1 90.25 75 LYS B C 1
ATOM 2814 O O . LYS B 1 75 ? -12.945 35.938 19.953 1 90.25 75 LYS B O 1
ATOM 2819 N N . TYR B 1 76 ? -10.984 34.938 20.406 1 92.56 76 TYR B N 1
ATOM 2820 C CA . TYR B 1 76 ? -11.602 34 21.328 1 92.56 76 TYR B CA 1
ATOM 2821 C C . TYR B 1 76 ? -11.406 34.406 22.781 1 92.56 76 TYR B C 1
ATOM 2823 O O . TYR B 1 76 ? -11.445 33.594 23.688 1 92.56 76 TYR B O 1
ATOM 2831 N N . LYS B 1 77 ? -11.102 35.594 22.891 1 91.5 77 LYS B N 1
ATOM 2832 C CA . LYS B 1 77 ? -10.969 36.156 24.234 1 91.5 77 LYS B CA 1
ATOM 2833 C C . LYS B 1 77 ? -12.211 35.844 25.078 1 91.5 77 LYS B C 1
ATOM 2835 O O . LYS B 1 77 ? -12.094 35.5 26.25 1 91.5 77 LYS B O 1
ATOM 2840 N N . GLU B 1 78 ? -13.328 36.031 24.484 1 90.44 78 GLU B N 1
ATOM 2841 C CA . GLU B 1 78 ? -14.586 35.844 25.188 1 90.44 78 GLU B CA 1
ATOM 2842 C C . GLU B 1 78 ? -14.727 34.375 25.625 1 90.44 78 GLU B C 1
ATOM 2844 O O . GLU B 1 78 ? -15.508 34.062 26.531 1 90.44 78 GLU B O 1
ATOM 2849 N N . TYR B 1 79 ? -14.008 33.5 25.031 1 90.75 79 TYR B N 1
ATOM 2850 C CA . TYR B 1 79 ? -14.078 32.094 25.375 1 90.75 79 TYR B CA 1
ATOM 2851 C C . TYR B 1 79 ? -12.945 31.703 26.312 1 90.75 79 TYR B C 1
ATOM 2853 O O . TYR B 1 79 ? -12.773 30.516 26.641 1 90.75 79 TYR B O 1
ATOM 2861 N N . GLY B 1 80 ? -12.086 32.656 26.656 1 90.31 80 GLY B N 1
ATOM 2862 C CA . GLY B 1 80 ? -11.133 32.438 27.734 1 90.31 80 GLY B CA 1
ATOM 2863 C C . GLY B 1 80 ? -9.695 32.625 27.297 1 90.31 80 GLY B C 1
ATOM 2864 O O . GLY B 1 80 ? -8.773 32.5 28.109 1 90.31 80 GLY B O 1
ATOM 2865 N N . CYS B 1 81 ? -9.414 32.875 26 1 92.62 81 CYS B N 1
ATOM 2866 C CA . CYS B 1 81 ? -8.039 33.062 25.562 1 92.62 81 CYS B CA 1
ATOM 2867 C C . CYS B 1 81 ? -7.422 34.312 26.172 1 92.62 81 CYS B C 1
ATOM 2869 O O . CYS B 1 81 ? -7.922 35.406 25.969 1 92.62 81 CYS B O 1
ATOM 2871 N N . PRO B 1 82 ? -6.383 34.156 26.859 1 93.44 82 PRO B N 1
ATOM 2872 C CA . PRO B 1 82 ? -5.777 35.312 27.516 1 93.44 82 PRO B CA 1
ATOM 2873 C C . PRO B 1 82 ? -4.762 36.031 26.625 1 93.44 82 PRO B C 1
ATOM 2875 O O . PRO B 1 82 ? -4.273 37.094 26.984 1 93.44 82 PRO B O 1
ATOM 2878 N N . ASP B 1 83 ? -4.547 35.531 25.469 1 91.81 83 ASP B N 1
ATOM 2879 C CA . ASP B 1 83 ? -3.396 36 24.688 1 91.81 83 ASP B CA 1
ATOM 2880 C C . ASP B 1 83 ? -3.689 37.312 23.984 1 91.81 83 ASP B C 1
ATOM 2882 O O . ASP B 1 83 ? -4.789 37.531 23.469 1 91.81 83 ASP B O 1
ATOM 2886 N N . LYS B 1 84 ? -2.738 38.219 24.078 1 91.31 84 LYS B N 1
ATOM 2887 C CA . LYS B 1 84 ? -2.666 39.469 23.297 1 91.31 84 LYS B CA 1
ATOM 2888 C C . LYS B 1 84 ? -1.442 39.469 22.391 1 91.31 84 LYS B C 1
ATOM 2890 O O . LYS B 1 84 ? -0.323 39.219 22.844 1 91.31 84 LYS B O 1
ATOM 2895 N N . LEU B 1 85 ? -1.748 39.656 21.141 1 87.38 85 LEU B N 1
ATOM 2896 C CA . LEU B 1 85 ? -0.658 39.5 20.188 1 87.38 85 LEU B CA 1
ATOM 2897 C C . LEU B 1 85 ? -0.689 40.656 19.172 1 87.38 85 LEU B C 1
ATOM 2899 O O . LEU B 1 85 ? -1.73 41.281 18.969 1 87.38 85 LEU B O 1
ATOM 2903 N N . PRO B 1 86 ? 0.54 40.938 18.641 1 83.75 86 PRO B N 1
ATOM 2904 C CA . PRO B 1 86 ? 0.538 41.875 17.547 1 83.75 86 PRO B CA 1
ATOM 2905 C C . PRO B 1 86 ? -0.237 41.375 16.328 1 83.75 86 PRO B C 1
ATOM 2907 O O . PRO B 1 86 ? -0.544 40.188 16.234 1 83.75 86 PRO B O 1
ATOM 2910 N N . LEU B 1 87 ? -0.572 42.25 15.477 1 75.5 87 LEU B N 1
ATOM 2911 C CA . LEU B 1 87 ? -1.441 41.969 14.336 1 75.5 87 LEU B CA 1
ATOM 2912 C C . LEU B 1 87 ? -0.874 40.875 13.469 1 75.5 87 LEU B C 1
ATOM 2914 O O . LEU B 1 87 ? -1.618 40 12.977 1 75.5 87 LEU B O 1
ATOM 2918 N N . HIS B 1 88 ? 0.386 40.875 13.281 1 76.62 88 HIS B N 1
ATOM 2919 C CA . HIS B 1 88 ? 0.996 39.938 12.352 1 76.62 88 HIS B CA 1
ATOM 2920 C C . HIS B 1 88 ? 1.031 38.531 12.93 1 76.62 88 HIS B C 1
ATOM 2922 O O . HIS B 1 88 ? 1.223 37.562 12.195 1 76.62 88 HIS B O 1
ATOM 2928 N N . LYS B 1 89 ? 0.786 38.344 14.242 1 86.81 89 LYS B N 1
ATOM 2929 C CA . LYS B 1 89 ? 0.828 37.031 14.891 1 86.81 89 LYS B CA 1
ATOM 2930 C C . LYS B 1 89 ? -0.575 36.531 15.25 1 86.81 89 LYS B C 1
ATOM 2932 O O . LYS B 1 89 ? -0.774 35.375 15.547 1 86.81 89 LYS B O 1
ATOM 2937 N N . ILE B 1 90 ? -1.515 37.469 15.195 1 86.56 90 ILE B N 1
ATOM 2938 C CA . ILE B 1 90 ? -2.828 37.188 15.758 1 86.56 90 ILE B CA 1
ATOM 2939 C C . ILE B 1 90 ? -3.531 36.125 14.906 1 86.56 90 ILE B C 1
ATOM 2941 O O . ILE B 1 90 ? -4.219 35.25 15.438 1 86.56 90 ILE B O 1
ATOM 2945 N N . GLN B 1 91 ? -3.336 36.219 13.594 1 84.25 91 GLN B N 1
ATOM 2946 C CA . GLN B 1 91 ? -4.004 35.25 12.711 1 84.25 91 GLN B CA 1
ATOM 2947 C C . GLN B 1 91 ? -3.49 33.844 12.945 1 84.25 91 GLN B C 1
ATOM 2949 O O . GLN B 1 91 ? -4.281 32.906 13.031 1 84.25 91 GLN B O 1
ATOM 2954 N N . ILE B 1 92 ? -2.266 33.719 13.016 1 85.38 92 ILE B N 1
ATOM 2955 C CA . ILE B 1 92 ? -1.645 32.406 13.234 1 85.38 92 ILE B CA 1
ATOM 2956 C C . ILE B 1 92 ? -2.088 31.859 14.586 1 85.38 92 ILE B C 1
ATOM 2958 O O . ILE B 1 92 ? -2.457 30.688 14.688 1 85.38 92 ILE B O 1
ATOM 2962 N N . HIS B 1 93 ? -2.111 32.719 15.57 1 89.31 93 HIS B N 1
ATOM 2963 C CA . HIS B 1 93 ? -2.559 32.312 16.891 1 89.31 93 HIS B CA 1
ATOM 2964 C C . HIS B 1 93 ? -4.004 31.812 16.859 1 89.31 93 HIS B C 1
ATOM 2966 O O . HIS B 1 93 ? -4.316 30.75 17.406 1 89.31 93 HIS B O 1
ATOM 2972 N N . GLN B 1 94 ? -4.781 32.594 16.172 1 89 94 GLN B N 1
ATOM 2973 C CA . GLN B 1 94 ? -6.211 32.281 16.188 1 89 94 GLN B CA 1
ATOM 2974 C C . GLN B 1 94 ? -6.516 30.969 15.492 1 89 94 GLN B C 1
ATOM 2976 O O . GLN B 1 94 ? -7.473 30.281 15.844 1 89 94 GLN B O 1
ATOM 2981 N N . THR B 1 95 ? -5.664 30.578 14.547 1 85.81 95 THR B N 1
ATOM 2982 C CA . THR B 1 95 ? -5.852 29.328 13.82 1 85.81 95 THR B CA 1
ATOM 2983 C C . THR B 1 95 ? -5.543 28.125 14.719 1 85.81 95 THR B C 1
ATOM 2985 O O . THR B 1 95 ? -6.129 27.047 14.562 1 85.81 95 THR B O 1
ATOM 2988 N N . SER B 1 96 ? -4.738 28.359 15.672 1 87.56 96 SER B N 1
ATOM 2989 C CA . SER B 1 96 ? -4.312 27.25 16.516 1 87.56 96 SER B CA 1
ATOM 2990 C C . SER B 1 96 ? -4.688 27.484 17.969 1 87.56 96 SER B C 1
ATOM 2992 O O . SER B 1 96 ? -4.195 26.812 18.875 1 87.56 96 SER B O 1
ATOM 2994 N N . CYS B 1 97 ? -5.488 28.531 18.188 1 90.06 97 CYS B N 1
ATOM 2995 C CA . CYS B 1 97 ? -5.863 28.875 19.547 1 90.06 97 CYS B CA 1
ATOM 2996 C C . CYS B 1 97 ? -6.613 27.734 20.219 1 90.06 97 CYS B C 1
ATOM 2998 O O . CYS B 1 97 ? -7.531 27.156 19.641 1 90.06 97 CYS B O 1
ATOM 3000 N N . ASN B 1 98 ? -6.312 27.438 21.391 1 88.12 98 ASN B N 1
ATOM 3001 C CA . ASN B 1 98 ? -6.922 26.328 22.141 1 88.12 98 ASN B CA 1
ATOM 3002 C C . ASN B 1 98 ? -8.359 26.656 22.531 1 88.12 98 ASN B C 1
ATOM 3004 O O . ASN B 1 98 ? -9.109 25.766 22.953 1 88.12 98 ASN B O 1
ATOM 3008 N N . PHE B 1 99 ? -8.734 27.922 22.344 1 91.12 99 PHE B N 1
ATOM 3009 C CA . PHE B 1 99 ? -10.078 28.344 22.734 1 91.12 99 PHE B CA 1
ATOM 3010 C C . PHE B 1 99 ? -10.969 28.516 21.5 1 91.12 99 PHE B C 1
ATOM 3012 O O . PHE B 1 99 ? -12.102 28.984 21.609 1 91.12 99 PHE B O 1
ATOM 3019 N N . ARG B 1 100 ? -10.445 28.156 20.406 1 91.44 100 ARG B N 1
ATOM 3020 C CA . ARG B 1 100 ? -11.219 28.297 19.172 1 91.44 100 ARG B CA 1
ATOM 3021 C C . ARG B 1 100 ? -12.461 27.406 19.203 1 91.44 100 ARG B C 1
ATOM 3023 O O . ARG B 1 100 ? -12.539 26.453 19.984 1 91.44 100 ARG B O 1
ATOM 3030 N N . LEU B 1 101 ? -13.406 27.781 18.375 1 91.88 101 LEU B N 1
ATOM 3031 C CA . LEU B 1 101 ? -14.664 27.047 18.312 1 91.88 101 LEU B CA 1
ATOM 3032 C C . LEU B 1 101 ? -14.609 25.969 17.219 1 91.88 101 LEU B C 1
ATOM 3034 O O . LEU B 1 101 ? -14 26.172 16.172 1 91.88 101 LEU B O 1
ATOM 3038 N N . TYR B 1 102 ? -15.219 24.844 17.594 1 92.5 102 TYR B N 1
ATOM 3039 C CA . TYR B 1 102 ? -15.336 23.719 16.656 1 92.5 102 TYR B CA 1
ATOM 3040 C C . TYR B 1 102 ? -16.766 23.562 16.188 1 92.5 102 TYR B C 1
ATOM 3042 O O . TYR B 1 102 ? -17.719 23.922 16.891 1 92.5 102 TYR B O 1
ATOM 3050 N N . GLN B 1 103 ? -16.828 23.125 15.008 1 91.31 103 GLN B N 1
ATOM 3051 C CA . GLN B 1 103 ? -18.141 22.781 14.469 1 91.31 103 GLN B CA 1
ATOM 3052 C C . GLN B 1 103 ? -18.312 21.266 14.391 1 91.31 103 GLN B C 1
ATOM 3054 O O . GLN B 1 103 ? -17.359 20.531 14.109 1 91.31 103 GLN B O 1
ATOM 3059 N N . CYS B 1 104 ? -19.531 20.828 14.703 1 93.81 104 CYS B N 1
ATOM 3060 C CA . CYS B 1 104 ? -19.844 19.406 14.547 1 93.81 104 CYS B CA 1
ATOM 3061 C C . CYS B 1 104 ? -19.797 19 13.078 1 93.81 104 CYS B C 1
ATOM 3063 O O . CYS B 1 104 ? -20.375 19.672 12.227 1 93.81 104 CYS B O 1
ATOM 3065 N N . LEU B 1 105 ? -19.141 17.906 12.75 1 91.31 105 LEU B N 1
ATOM 3066 C CA . LEU B 1 105 ? -18.906 17.484 11.367 1 91.31 105 LEU B CA 1
ATOM 3067 C C . LEU B 1 105 ? -20.062 16.641 10.852 1 91.31 105 LEU B C 1
ATOM 3069 O O . LEU B 1 105 ? -20.109 16.312 9.664 1 91.31 105 LEU B O 1
ATOM 3073 N N . VAL B 1 106 ? -20.938 16.266 11.742 1 92.94 106 VAL B N 1
ATOM 3074 C CA . VAL B 1 106 ? -22.094 15.477 11.32 1 92.94 106 VAL B CA 1
ATOM 3075 C C . VAL B 1 106 ? -22.969 16.297 10.383 1 92.94 106 VAL B C 1
ATOM 3077 O O . VAL B 1 106 ? -23.297 17.453 10.68 1 92.94 106 VAL B O 1
ATOM 3080 N N . PRO B 1 107 ? -23.344 15.656 9.336 1 89.44 107 PRO B N 1
ATOM 3081 C CA . PRO B 1 107 ? -24.125 16.391 8.344 1 89.44 107 PRO B CA 1
ATOM 3082 C C . PRO B 1 107 ? -25.391 17.016 8.938 1 89.44 107 PRO B C 1
ATOM 3084 O O . PRO B 1 107 ? -26.109 16.359 9.703 1 89.44 107 PRO B O 1
ATOM 3087 N N . LEU B 1 108 ? -25.641 18.25 8.625 1 91.56 108 LEU B N 1
ATOM 3088 C CA . LEU B 1 108 ? -26.844 19 8.945 1 91.56 108 LEU B CA 1
ATOM 3089 C C . LEU B 1 108 ? -26.844 19.422 10.406 1 91.56 108 LEU B C 1
ATOM 3091 O O . LEU B 1 108 ? -27.812 20.031 10.883 1 91.56 108 LEU B O 1
ATOM 3095 N N . CYS B 1 109 ? -25.828 19.016 11.188 1 94.75 109 CYS B N 1
ATOM 3096 C CA . CYS B 1 109 ? -25.734 19.5 12.562 1 94.75 109 CYS B CA 1
ATOM 3097 C C . CYS B 1 109 ? -25.125 20.891 12.609 1 94.75 109 CYS B C 1
ATOM 3099 O O . CYS B 1 109 ? -24.109 21.156 11.977 1 94.75 109 CYS B O 1
ATOM 3101 N N . LEU B 1 110 ? -25.672 21.812 13.367 1 94.38 110 LEU B N 1
ATOM 3102 C CA . LEU B 1 110 ? -25.234 23.203 13.406 1 94.38 110 LEU B CA 1
ATOM 3103 C C . LEU B 1 110 ? -24.547 23.516 14.727 1 94.38 110 LEU B C 1
ATOM 3105 O O . LEU B 1 110 ? -24.219 24.672 15.008 1 94.38 110 LEU B O 1
ATOM 3109 N N . TRP B 1 111 ? -24.312 22.562 15.484 1 95.38 111 TRP B N 1
ATOM 3110 C CA . TRP B 1 111 ? -23.703 22.766 16.797 1 95.38 111 TRP B CA 1
ATOM 3111 C C . TRP B 1 111 ? -22.312 23.391 16.656 1 95.38 111 TRP B C 1
ATOM 3113 O O . TRP B 1 111 ? -21.562 23.031 15.75 1 95.38 111 TRP B O 1
ATOM 3123 N N . GLU B 1 112 ? -21.953 24.312 17.516 1 94.44 112 GLU B N 1
ATOM 3124 C CA . GLU B 1 112 ? -20.641 24.938 17.625 1 94.44 112 GLU B CA 1
ATOM 3125 C C . GLU B 1 112 ? -20.25 25.141 19.094 1 94.44 112 GLU B C 1
ATOM 3127 O O . GLU B 1 112 ? -21.109 25.484 19.922 1 94.44 112 GLU B O 1
ATOM 3132 N N . GLY B 1 113 ? -19.094 24.922 19.438 1 93.62 113 GLY B N 1
ATOM 3133 C CA . GLY B 1 113 ? -18.609 25.094 20.812 1 93.62 113 GLY B CA 1
ATOM 3134 C C . GLY B 1 113 ? -17.141 24.812 20.969 1 93.62 113 GLY B C 1
ATOM 3135 O O . GLY B 1 113 ? -16.406 24.703 19.984 1 93.62 113 GLY B O 1
ATOM 3136 N N . ARG B 1 114 ? -16.703 24.75 22.172 1 90.19 114 ARG B N 1
ATOM 3137 C CA . ARG B 1 114 ? -15.305 24.5 22.469 1 90.19 114 ARG B CA 1
ATOM 3138 C C . ARG B 1 114 ? -14.969 23.016 22.281 1 90.19 114 ARG B C 1
ATOM 3140 O O . ARG B 1 114 ? -15.867 22.188 22.203 1 90.19 114 ARG B O 1
ATOM 3147 N N . CYS B 1 115 ? -13.734 22.703 22.188 1 88.88 115 CYS B N 1
ATOM 3148 C CA . CYS B 1 115 ? -13.242 21.359 21.906 1 88.88 115 CYS B CA 1
ATOM 3149 C C . CYS B 1 115 ? -13.805 20.344 22.891 1 88.88 115 CYS B C 1
ATOM 3151 O O . CYS B 1 115 ? -14.344 19.312 22.484 1 88.88 115 CYS B O 1
ATOM 3153 N N . MET B 1 116 ? -13.664 20.688 24.172 1 85.81 116 MET B N 1
ATOM 3154 C CA . MET B 1 116 ? -14.109 19.766 25.203 1 85.81 116 MET B CA 1
ATOM 3155 C C . MET B 1 116 ? -15.609 19.531 25.125 1 85.81 116 MET B C 1
ATOM 3157 O O . MET B 1 116 ? -16.094 18.438 25.406 1 85.81 116 MET B O 1
ATOM 3161 N N . GLU B 1 117 ? -16.328 20.5 24.703 1 93.44 117 GLU B N 1
ATOM 3162 C CA . GLU B 1 117 ? -17.781 20.406 24.578 1 93.44 117 GLU B CA 1
ATOM 3163 C C . GLU B 1 117 ? -18.188 19.609 23.359 1 93.44 117 GLU B C 1
ATOM 3165 O O . GLU B 1 117 ? -19.266 19 23.328 1 93.44 117 GLU B O 1
ATOM 3170 N N . LEU B 1 118 ? -17.375 19.688 22.422 1 94.38 118 LEU B N 1
ATOM 3171 C CA . LEU B 1 118 ? -17.656 18.953 21.203 1 94.38 118 LEU B CA 1
ATOM 3172 C C . LEU B 1 118 ? -17.75 17.453 21.469 1 94.38 118 LEU B C 1
ATOM 3174 O O . LEU B 1 118 ? -18.688 16.781 21.031 1 94.38 118 LEU B O 1
ATOM 3178 N N . LYS B 1 119 ? -16.812 16.969 22.172 1 92.62 119 LYS B N 1
ATOM 3179 C CA . LYS B 1 119 ? -16.812 15.555 22.516 1 92.62 119 LYS B CA 1
ATOM 3180 C C . LYS B 1 119 ? -18.125 15.172 23.203 1 92.62 119 LYS B C 1
ATOM 3182 O O . LYS B 1 119 ? -18.75 14.164 22.859 1 92.62 119 LYS B O 1
ATOM 3187 N N . GLN B 1 120 ? -18.469 15.938 24.156 1 94 120 GLN B N 1
ATOM 3188 C CA . GLN B 1 120 ? -19.719 15.68 24.875 1 94 120 GLN B CA 1
ATOM 3189 C C . GLN B 1 120 ? -20.922 15.734 23.922 1 94 120 GLN B C 1
ATOM 3191 O O . GLN B 1 120 ? -21.812 14.898 24 1 94 120 GLN B O 1
ATOM 3196 N N . HIS B 1 121 ? -20.984 16.703 23.094 1 96.06 121 HIS B N 1
ATOM 3197 C CA . HIS B 1 121 ? -22.062 16.859 22.109 1 96.06 121 HIS B CA 1
ATOM 3198 C C . HIS B 1 121 ? -22.203 15.625 21.234 1 96.06 121 HIS B C 1
ATOM 3200 O O . HIS B 1 121 ? -23.297 15.086 21.094 1 96.06 121 HIS B O 1
ATOM 3206 N N . ILE B 1 122 ? -21.062 15.148 20.719 1 94.81 122 ILE B N 1
ATOM 3207 C CA . ILE B 1 122 ? -21.078 14.039 19.766 1 94.81 122 ILE B CA 1
ATOM 3208 C C . ILE B 1 122 ? -21.531 12.766 20.469 1 94.81 122 ILE B C 1
ATOM 3210 O O . ILE B 1 122 ? -22.359 12.016 19.938 1 94.81 122 ILE B O 1
ATOM 3214 N N . ILE B 1 123 ? -21.047 12.531 21.656 1 92.12 123 ILE B N 1
ATOM 3215 C CA . ILE B 1 123 ? -21.391 11.328 22.406 1 92.12 123 ILE B CA 1
ATOM 3216 C C . I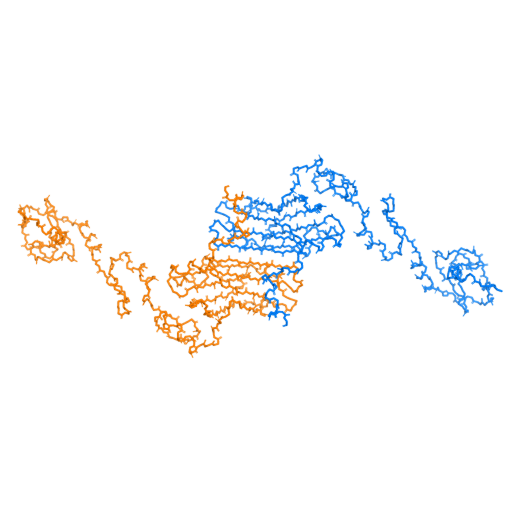LE B 1 123 ? -22.859 11.359 22.781 1 92.12 123 ILE B C 1
ATOM 3218 O O . ILE B 1 123 ? -23.531 10.32 22.75 1 92.12 123 ILE B O 1
ATOM 3222 N N . SER B 1 124 ? -23.359 12.484 23.047 1 94.94 124 SER B N 1
ATOM 3223 C CA . SER B 1 124 ? -24.734 12.617 23.5 1 94.94 124 SER B CA 1
ATOM 3224 C C . SER B 1 124 ? -25.703 12.641 22.328 1 94.94 124 SER B C 1
ATOM 3226 O O . SER B 1 124 ? -26.797 12.055 22.406 1 94.94 124 SER B O 1
ATOM 3228 N N . MET B 1 125 ? -25.359 13.328 21.25 1 95.94 125 MET B N 1
ATOM 3229 C CA . MET B 1 125 ? -26.344 13.609 20.203 1 95.94 125 MET B CA 1
ATOM 3230 C C . MET B 1 125 ? -26.062 12.758 18.969 1 95.94 125 MET B C 1
ATOM 3232 O O . MET B 1 125 ? -26.938 12.594 18.109 1 95.94 125 MET B O 1
ATOM 3236 N N . HIS B 1 126 ? -24.828 12.281 18.828 1 96.06 126 HIS B N 1
ATOM 3237 C CA . HIS B 1 126 ? -24.453 11.57 17.594 1 96.06 126 HIS B CA 1
ATOM 3238 C C . HIS B 1 126 ? -23.703 10.281 17.922 1 96.06 126 HIS B C 1
ATOM 3240 O O . HIS B 1 126 ? -22.672 10 17.297 1 96.06 126 HIS B O 1
ATOM 3246 N N . ARG B 1 127 ? -24.188 9.5 18.812 1 92.12 127 ARG B N 1
ATOM 3247 C CA . ARG B 1 127 ? -23.516 8.297 19.281 1 92.12 127 ARG B CA 1
ATOM 3248 C C . ARG B 1 127 ? -23.219 7.336 18.125 1 92.12 127 ARG B C 1
ATOM 3250 O O . ARG B 1 127 ? -22.188 6.664 18.125 1 92.12 127 ARG B O 1
ATOM 3257 N N . SER B 1 128 ? -24.016 7.262 17.125 1 92.06 128 SER B N 1
ATOM 3258 C CA . SER B 1 128 ? -23.875 6.344 16 1 92.06 128 SER B CA 1
ATOM 3259 C C . SER B 1 128 ? -22.719 6.77 15.086 1 92.06 128 SER B C 1
ATOM 3261 O O . SER B 1 128 ? -22.25 5.98 14.266 1 92.06 128 SER B O 1
ATOM 3263 N N . SER B 1 129 ? -22.25 7.996 15.242 1 94 129 SER B N 1
ATOM 3264 C CA . SER B 1 129 ? -21.188 8.523 14.391 1 94 129 SER B CA 1
ATOM 3265 C C . SER B 1 129 ? -19.844 8.461 15.102 1 94 129 SER B C 1
ATOM 3267 O O . SER B 1 129 ? -18.906 9.156 14.711 1 94 129 SER B O 1
ATOM 3269 N N . VAL B 1 130 ? -19.828 7.645 16.203 1 94.69 130 VAL B N 1
ATOM 3270 C CA . VAL B 1 130 ? -18.578 7.605 16.969 1 94.69 130 VAL B CA 1
ATOM 3271 C C . VAL B 1 130 ? -18.156 6.152 17.188 1 94.69 130 VAL B C 1
ATOM 3273 O O . VAL B 1 130 ? -19 5.297 17.5 1 94.69 130 VAL B O 1
ATOM 3276 N N . SER B 1 131 ? -16.906 5.898 16.922 1 95.06 131 SER B N 1
ATOM 3277 C CA . SER B 1 131 ? -16.297 4.629 17.297 1 95.06 131 SER B CA 1
ATOM 3278 C C . SER B 1 131 ? -15.336 4.801 18.469 1 95.06 131 SER B C 1
ATOM 3280 O O . SER B 1 131 ? -14.648 5.82 18.562 1 95.06 131 SER B O 1
ATOM 3282 N N . THR B 1 132 ? -15.25 3.805 19.328 1 93.5 132 THR B N 1
ATOM 3283 C CA . THR B 1 132 ? -14.32 3.826 20.453 1 93.5 132 THR B CA 1
ATOM 3284 C C . THR B 1 132 ? -13.297 2.703 20.328 1 93.5 132 THR B C 1
ATOM 3286 O O . THR B 1 132 ? -12.492 2.484 21.234 1 93.5 132 THR B O 1
ATOM 3289 N N . SER B 1 133 ? -13.266 2.07 19.219 1 91.56 133 SER B N 1
ATOM 3290 C CA . SER B 1 133 ? -12.375 0.929 19.016 1 91.56 133 SER B CA 1
ATOM 3291 C C . SER B 1 133 ? -11 1.376 18.547 1 91.56 133 SER B C 1
ATOM 3293 O O . SER B 1 133 ? -10.883 2.334 17.766 1 91.56 133 SER B O 1
ATOM 3295 N N . LYS B 1 134 ? -10 0.638 19.016 1 86.5 134 LYS B N 1
ATOM 3296 C CA . LYS B 1 134 ? -8.633 0.883 18.562 1 86.5 134 LYS B CA 1
ATOM 3297 C C . LYS B 1 134 ? -8.469 0.486 17.094 1 86.5 134 LYS B C 1
ATOM 3299 O O . LYS B 1 134 ? -7.629 1.047 16.391 1 86.5 134 LYS B O 1
ATOM 3304 N N . GLU B 1 135 ? -9.25 -0.476 16.766 1 90.56 135 GLU B N 1
ATOM 3305 C CA . GLU B 1 135 ? -9.266 -0.962 15.391 1 90.56 135 GLU B CA 1
ATOM 3306 C C . GLU B 1 135 ? -10.688 -0.995 14.836 1 90.56 135 GLU B C 1
ATOM 3308 O O . GLU B 1 135 ? -11.578 -1.609 15.422 1 90.56 135 GLU B O 1
ATOM 3313 N N . THR B 1 136 ? -10.875 -0.291 13.758 1 92.62 136 THR B N 1
ATOM 3314 C CA . THR B 1 136 ? -12.203 -0.225 13.141 1 92.62 136 THR B CA 1
ATOM 3315 C C . THR B 1 136 ? -12.18 -0.85 11.75 1 92.62 136 THR B C 1
ATOM 3317 O O . THR B 1 136 ? -11.297 -0.554 10.945 1 92.62 136 THR B O 1
ATOM 3320 N N . LEU B 1 137 ? -13.109 -1.689 11.516 1 92.81 137 LEU B N 1
ATOM 3321 C CA . LEU B 1 137 ? -13.242 -2.318 10.211 1 92.81 137 LEU B CA 1
ATOM 3322 C C . LEU B 1 137 ? -14.156 -1.502 9.305 1 92.81 137 LEU B C 1
ATOM 3324 O O . LEU B 1 137 ? -15.258 -1.129 9.703 1 92.81 137 LEU B O 1
ATOM 3328 N N . PHE B 1 138 ? -13.711 -1.226 8.156 1 93.38 138 PHE B N 1
ATOM 3329 C CA . PHE B 1 138 ? -14.508 -0.512 7.172 1 93.38 138 PHE B CA 1
ATOM 3330 C C . PHE B 1 138 ? -14.758 -1.383 5.945 1 93.38 138 PHE B C 1
ATOM 3332 O O . PHE B 1 138 ? -13.906 -2.189 5.566 1 93.38 138 PHE B O 1
ATOM 3339 N N . SER B 1 139 ? -15.922 -1.184 5.367 1 91.44 139 SER B N 1
ATOM 3340 C CA . SER B 1 139 ? -16.297 -1.895 4.152 1 91.44 139 SER B CA 1
ATOM 3341 C C . SER B 1 139 ? -16.938 -0.952 3.139 1 91.44 139 SER B C 1
ATOM 3343 O O . SER B 1 139 ? -17.859 -0.2 3.475 1 91.44 139 SER B O 1
ATOM 3345 N N . ASP B 1 140 ? -16.359 -0.908 1.965 1 89.62 140 ASP B N 1
ATOM 3346 C CA . ASP B 1 140 ? -16.969 -0.176 0.855 1 89.62 140 ASP B CA 1
ATOM 3347 C C . ASP B 1 140 ? -17.531 -1.133 -0.188 1 89.62 140 ASP B C 1
ATOM 3349 O O . ASP B 1 140 ? -16.797 -1.654 -1.029 1 89.62 140 ASP B O 1
ATOM 3353 N N . ARG B 1 141 ? -18.812 -1.229 -0.261 1 82.31 141 ARG B N 1
ATOM 3354 C CA . ARG B 1 141 ? -19.5 -2.166 -1.14 1 82.31 141 ARG B CA 1
ATOM 3355 C C . ARG B 1 141 ? -19.641 -1.597 -2.547 1 82.31 141 ARG B C 1
ATOM 3357 O O . ARG B 1 141 ? -19.906 -2.336 -3.5 1 82.31 141 ARG B O 1
ATOM 3364 N N . GLU B 1 142 ? -19.484 -0.317 -2.639 1 75.56 142 GLU B N 1
ATOM 3365 C CA . GLU B 1 142 ? -19.703 0.324 -3.932 1 75.56 142 GLU B CA 1
ATOM 3366 C C . GLU B 1 142 ? -18.391 0.675 -4.605 1 75.56 142 GLU B C 1
ATOM 3368 O O . GLU B 1 142 ? -18.344 1.485 -5.535 1 75.56 142 GLU B O 1
ATOM 3373 N N . TYR B 1 143 ? -17.281 0.151 -4.113 1 76.25 143 TYR B N 1
ATOM 3374 C CA . TYR B 1 143 ? -15.945 0.443 -4.641 1 76.25 143 TYR B CA 1
ATOM 3375 C C . TYR B 1 143 ? -15.906 0.249 -6.152 1 76.25 143 TYR B C 1
ATOM 3377 O O . TYR B 1 143 ? -15.367 1.086 -6.879 1 76.25 143 TYR B O 1
ATOM 3385 N N . SER B 1 144 ? -16.484 -0.761 -6.66 1 66.25 144 SER B N 1
ATOM 3386 C CA . SER B 1 144 ? -16.312 -1.176 -8.047 1 66.25 144 SER B CA 1
ATOM 3387 C C . SER B 1 144 ? -17.328 -0.485 -8.953 1 66.25 144 SER B C 1
ATOM 3389 O O . SER B 1 144 ? -17.203 -0.521 -10.18 1 66.25 144 SER B O 1
ATOM 3391 N N . ASN B 1 145 ? -18.281 0.127 -8.398 1 65 145 ASN B N 1
ATOM 3392 C CA . ASN B 1 145 ? -19.422 0.466 -9.234 1 65 145 ASN B CA 1
ATOM 3393 C C . ASN B 1 145 ? -19.703 1.968 -9.227 1 65 145 ASN B C 1
ATOM 3395 O O . ASN B 1 145 ? -20.641 2.436 -9.883 1 65 145 ASN B O 1
ATOM 3399 N N . SER B 1 146 ? -18.766 2.682 -8.57 1 62.88 146 SER B N 1
ATOM 3400 C CA . SER B 1 146 ? -19.375 3.992 -8.359 1 62.88 146 SER B CA 1
ATOM 3401 C C . SER B 1 146 ? -18.797 5.027 -9.32 1 62.88 146 SER B C 1
ATOM 3403 O O . SER B 1 146 ? -17.578 5.125 -9.477 1 62.88 146 SER B O 1
ATOM 3405 N N . GLU B 1 147 ? -19.672 5.625 -10.102 1 72.44 147 GLU B N 1
ATOM 3406 C CA . GLU B 1 147 ? -19.359 6.723 -11.008 1 72.44 147 GLU B CA 1
ATOM 3407 C C . GLU B 1 147 ? -19.312 8.055 -10.266 1 72.44 147 GLU B C 1
ATOM 3409 O O . GLU B 1 147 ? -18.891 9.07 -10.82 1 72.44 147 GLU B O 1
ATOM 3414 N N . LYS B 1 148 ? -19.688 8.07 -9.078 1 84.69 148 LYS B N 1
ATOM 3415 C CA . LYS B 1 148 ? -19.734 9.32 -8.336 1 84.69 148 LYS B CA 1
ATOM 3416 C C . LYS B 1 148 ? -18.797 9.297 -7.141 1 84.69 148 LYS B C 1
ATOM 3418 O O . LYS B 1 148 ? -18.453 8.227 -6.629 1 84.69 148 LYS B O 1
ATOM 3423 N N . ASP B 1 149 ? -18.422 10.5 -6.836 1 89.5 149 ASP B N 1
ATOM 3424 C CA . ASP B 1 149 ? -17.609 10.625 -5.625 1 89.5 149 ASP B CA 1
ATOM 3425 C C . ASP B 1 149 ? -18.391 10.203 -4.391 1 89.5 149 ASP B C 1
ATOM 3427 O O . ASP B 1 149 ? -19.609 10.375 -4.332 1 89.5 149 ASP B O 1
ATOM 3431 N N . TYR B 1 150 ? -17.75 9.57 -3.545 1 91.69 150 TYR B N 1
ATOM 3432 C CA . TYR B 1 150 ? -18.312 9.148 -2.271 1 91.69 150 TYR B CA 1
ATOM 3433 C C . TYR B 1 150 ? -17.438 9.57 -1.106 1 91.69 150 TYR B C 1
ATOM 3435 O O . TYR B 1 150 ? -16.219 9.445 -1.165 1 91.69 150 TYR B O 1
ATOM 3443 N N . SER B 1 151 ? -18.047 10.227 -0.139 1 91.62 151 SER B N 1
ATOM 3444 C CA . SER B 1 151 ? -17.312 10.633 1.056 1 91.62 151 SER B CA 1
ATOM 3445 C C . SER B 1 151 ? -18 10.148 2.322 1 91.62 151 SER B C 1
ATOM 3447 O O . SER B 1 151 ? -19.234 10.023 2.359 1 91.62 151 SER B O 1
ATOM 3449 N N . ASP B 1 152 ? -17.234 9.836 3.273 1 91.44 152 ASP B N 1
ATOM 3450 C CA . ASP B 1 152 ? -17.719 9.406 4.578 1 91.44 152 ASP B CA 1
ATOM 3451 C C . ASP B 1 152 ? -16.781 9.859 5.695 1 91.44 152 ASP B C 1
ATOM 3453 O O . ASP B 1 152 ? -15.641 10.258 5.43 1 91.44 152 ASP B O 1
ATOM 3457 N N . PHE B 1 153 ? -17.312 9.961 6.859 1 92.69 153 PHE B N 1
ATOM 3458 C CA . PHE B 1 153 ? -16.484 10.312 8.008 1 92.69 153 PHE B CA 1
ATOM 3459 C C . PHE B 1 153 ? -16.969 9.602 9.266 1 92.69 153 PHE B C 1
ATOM 3461 O O . PHE B 1 153 ? -18.109 9.109 9.305 1 92.69 153 PHE B O 1
ATOM 3468 N N . LEU B 1 154 ? -16.156 9.477 10.195 1 95.5 154 LEU B N 1
ATOM 3469 C CA . LEU B 1 154 ? -16.438 8.844 11.484 1 95.5 154 LEU B CA 1
ATOM 3470 C C . LEU B 1 154 ? -15.602 9.477 12.594 1 95.5 154 LEU B C 1
ATOM 3472 O O . LEU B 1 154 ? -14.398 9.703 12.422 1 95.5 154 LEU B O 1
ATOM 3476 N N . PHE B 1 155 ? -16.297 9.773 13.672 1 95.88 155 PHE B N 1
ATOM 3477 C CA . PHE B 1 155 ? -15.539 10.195 14.844 1 95.88 155 PHE B CA 1
ATOM 3478 C C . PHE B 1 155 ? -14.969 9 15.586 1 95.88 155 PHE B C 1
ATOM 3480 O O . PHE B 1 155 ? -15.602 7.945 15.656 1 95.88 155 PHE B O 1
ATOM 3487 N N . ILE B 1 156 ? -13.797 9.203 16.094 1 96.38 156 ILE B N 1
ATOM 3488 C CA . ILE B 1 156 ? -13.156 8.156 16.891 1 96.38 156 ILE B CA 1
ATOM 3489 C C . ILE B 1 156 ? -12.719 8.727 18.234 1 96.38 156 ILE B C 1
ATOM 3491 O O . ILE B 1 156 ? -11.938 9.672 18.281 1 96.38 156 ILE B O 1
ATOM 3495 N N . ASP B 1 157 ? -13.273 8.227 19.266 1 94.88 157 ASP B N 1
ATOM 3496 C CA . ASP B 1 157 ? -12.914 8.578 20.625 1 94.88 157 ASP B CA 1
ATOM 3497 C C . ASP B 1 157 ? -11.953 7.559 21.234 1 94.88 157 ASP B C 1
ATOM 3499 O O . ASP B 1 157 ? -12.375 6.48 21.656 1 94.88 157 ASP B O 1
ATOM 3503 N N . LEU B 1 158 ? -10.703 7.863 21.234 1 94.62 158 LEU B N 1
ATOM 3504 C CA . LEU B 1 158 ? -9.648 6.949 21.656 1 94.62 158 LEU B CA 1
ATOM 3505 C C . LEU B 1 158 ? -8.57 7.688 22.438 1 94.62 158 LEU B C 1
ATOM 3507 O O . LEU B 1 158 ? -8.258 8.836 22.141 1 94.62 158 LEU B O 1
ATOM 3511 N N . PHE B 1 159 ? -7.934 7.094 23.453 1 93.94 159 PHE B N 1
ATOM 3512 C CA . PHE B 1 159 ? -6.836 7.633 24.25 1 93.94 159 PHE B CA 1
ATOM 3513 C C . PHE B 1 159 ? -7.258 8.906 24.969 1 93.94 159 PHE B C 1
ATOM 3515 O O . PHE B 1 159 ? -6.449 9.82 25.156 1 93.94 159 PHE B O 1
ATOM 3522 N N . ASN B 1 160 ? -8.547 8.977 25.219 1 92.56 160 ASN B N 1
ATOM 3523 C CA . ASN B 1 160 ? -9.125 10.172 25.828 1 92.56 160 ASN B CA 1
ATOM 3524 C C . ASN B 1 160 ? -8.984 11.383 24.906 1 92.56 160 ASN B C 1
ATOM 3526 O O . ASN B 1 160 ? -8.805 12.508 25.391 1 92.56 160 ASN B O 1
ATOM 3530 N N . GLU B 1 161 ? -8.812 11.055 23.609 1 94.06 161 GLU B N 1
ATOM 3531 C CA . GLU B 1 161 ? -8.742 12.07 22.562 1 94.06 161 GLU B CA 1
ATOM 3532 C C . GLU B 1 161 ? -9.797 11.828 21.484 1 94.06 161 GLU B C 1
ATOM 3534 O O . GLU B 1 161 ? -10.359 10.727 21.391 1 94.06 161 GLU B O 1
ATOM 3539 N N . LEU B 1 162 ? -10.086 12.898 20.766 1 94.81 162 LEU B N 1
ATOM 3540 C CA . LEU B 1 162 ? -11.078 12.812 19.703 1 94.81 162 LEU B CA 1
ATOM 3541 C C . LEU B 1 162 ? -10.43 12.938 18.328 1 94.81 162 LEU B C 1
ATOM 3543 O O . LEU B 1 162 ? -9.586 13.82 18.109 1 94.81 162 LEU B O 1
ATOM 3547 N N . PHE B 1 163 ? -10.781 12.023 17.469 1 96.12 163 PHE B N 1
ATOM 3548 C CA . PHE B 1 163 ? -10.297 12.016 16.094 1 96.12 163 PHE B CA 1
ATOM 3549 C C . PHE B 1 163 ? -11.461 12.008 15.109 1 96.12 163 PHE B C 1
ATOM 3551 O O . PHE B 1 163 ? -12.57 11.609 15.461 1 96.12 163 PHE B O 1
ATOM 3558 N N . ALA B 1 164 ? -11.203 12.531 13.938 1 96.06 164 ALA B N 1
ATOM 3559 C CA . ALA B 1 164 ? -12.148 12.43 12.828 1 96.06 164 ALA B CA 1
ATOM 3560 C C . ALA B 1 164 ? -11.516 11.703 11.641 1 96.06 164 ALA B C 1
ATOM 3562 O O . ALA B 1 164 ? -10.492 12.141 11.109 1 96.06 164 ALA B O 1
ATOM 3563 N N . TYR B 1 165 ? -12.102 10.586 11.297 1 96.75 165 TYR B N 1
ATOM 3564 C CA . TYR B 1 165 ? -11.664 9.844 10.125 1 96.75 165 TYR B CA 1
ATOM 3565 C C . TYR B 1 165 ? -12.453 10.258 8.891 1 96.75 165 TYR B C 1
ATOM 3567 O O . TYR B 1 165 ? -13.688 10.32 8.93 1 96.75 165 TYR B O 1
ATOM 3575 N N . PHE B 1 166 ? -11.664 10.516 7.816 1 96.31 166 PHE B N 1
ATOM 3576 C CA . PHE B 1 166 ? -12.289 10.891 6.555 1 96.31 166 PHE B CA 1
ATOM 3577 C C . PHE B 1 166 ? -11.938 9.898 5.457 1 96.31 166 PHE B C 1
ATOM 3579 O O . PHE B 1 166 ? -10.773 9.531 5.297 1 96.31 166 PHE B O 1
ATOM 3586 N N . TYR B 1 167 ? -12.93 9.445 4.766 1 96.19 167 TYR B N 1
ATOM 3587 C CA . TYR B 1 167 ? -12.812 8.57 3.607 1 96.19 167 TYR B CA 1
ATOM 3588 C C . TYR B 1 167 ? -13.453 9.203 2.377 1 96.19 167 TYR B C 1
ATOM 3590 O O . TYR B 1 167 ? -14.578 9.695 2.439 1 96.19 167 TYR B O 1
ATOM 3598 N N . LYS B 1 168 ? -12.695 9.234 1.229 1 94.38 168 LYS B N 1
ATOM 3599 C CA . LYS B 1 168 ? -13.258 9.781 -0.006 1 94.38 168 LYS B CA 1
ATOM 3600 C C . LYS B 1 168 ? -12.844 8.938 -1.211 1 94.38 168 LYS B C 1
ATOM 3602 O O . LYS B 1 168 ? -11.656 8.695 -1.431 1 94.38 168 LYS B O 1
ATOM 3607 N N . ARG B 1 169 ? -13.781 8.477 -1.886 1 92.62 169 ARG B N 1
ATOM 3608 C CA . ARG B 1 169 ? -13.562 7.836 -3.182 1 92.62 169 ARG B CA 1
ATOM 3609 C C . ARG B 1 169 ? -13.867 8.805 -4.32 1 92.62 169 ARG B C 1
ATOM 3611 O O . ARG B 1 169 ? -15 9.273 -4.461 1 92.62 169 ARG B O 1
ATOM 3618 N N . GLU B 1 170 ? -12.883 9.07 -5.102 1 91.56 170 GLU B N 1
ATOM 3619 C CA . GLU B 1 170 ? -13.031 10 -6.215 1 91.56 170 GLU B CA 1
ATOM 3620 C C . GLU B 1 170 ? -13.344 9.266 -7.516 1 91.56 170 GLU B C 1
ATOM 3622 O O . GLU B 1 170 ? -12.797 8.18 -7.766 1 91.56 170 GLU B O 1
ATOM 3627 N N . HIS B 1 171 ? -14.109 9.828 -8.375 1 87.62 171 HIS B N 1
ATOM 3628 C CA . HIS B 1 171 ? -14.445 9.25 -9.672 1 87.62 171 HIS B CA 1
ATOM 3629 C C . HIS B 1 171 ? -13.219 9.148 -10.57 1 87.62 171 HIS B C 1
ATOM 3631 O O . HIS B 1 171 ? -13.227 8.398 -11.547 1 87.62 171 HIS B O 1
ATOM 3637 N N . THR B 1 172 ? -12.148 9.883 -10.211 1 85.5 172 THR B N 1
ATOM 3638 C CA . THR B 1 172 ? -10.914 9.867 -10.984 1 85.5 172 THR B CA 1
ATOM 3639 C C . THR B 1 172 ? -10.156 8.562 -10.766 1 85.5 172 THR B C 1
ATOM 3641 O O . THR B 1 172 ? -9.188 8.273 -11.469 1 85.5 172 THR B O 1
ATOM 3644 N N . GLY B 1 173 ? -10.586 7.766 -9.781 1 87.69 173 GLY B N 1
ATOM 3645 C CA . GLY B 1 173 ? -9.953 6.477 -9.547 1 87.69 173 GLY B CA 1
ATOM 3646 C C . GLY B 1 173 ? -9.031 6.469 -8.344 1 87.69 173 GLY B C 1
ATOM 3647 O O . GLY B 1 173 ? -8.156 5.605 -8.227 1 87.69 173 GLY B O 1
ATOM 3648 N N . LYS B 1 174 ? -9.266 7.461 -7.43 1 91.56 174 LYS B N 1
ATOM 3649 C CA . LYS B 1 174 ? -8.43 7.559 -6.234 1 91.56 174 LYS B CA 1
ATOM 3650 C C . LYS B 1 174 ? -9.273 7.445 -4.965 1 91.56 174 LYS B C 1
ATOM 3652 O O . LYS B 1 174 ? -10.422 7.883 -4.938 1 91.56 174 LYS B O 1
ATOM 3657 N N . ILE B 1 175 ? -8.695 6.852 -4.066 1 94.19 175 ILE B N 1
ATOM 3658 C CA . ILE B 1 175 ? -9.281 6.82 -2.73 1 94.19 175 ILE B CA 1
ATOM 3659 C C . ILE B 1 175 ? -8.391 7.578 -1.753 1 94.19 175 ILE B C 1
ATOM 3661 O O . ILE B 1 175 ? -7.172 7.371 -1.725 1 94.19 175 ILE B O 1
ATOM 3665 N N . LEU B 1 176 ? -8.977 8.422 -0.984 1 95.56 176 LEU B N 1
ATOM 3666 C CA . LEU B 1 176 ? -8.234 9.234 -0.026 1 95.56 176 LEU B CA 1
ATOM 3667 C C . LEU B 1 176 ? -8.641 8.891 1.404 1 95.56 176 LEU B C 1
ATOM 3669 O O . LEU B 1 176 ? -9.82 8.656 1.68 1 95.56 176 LEU B O 1
ATOM 3673 N N . PHE B 1 177 ? -7.652 8.875 2.242 1 96.56 177 PHE B N 1
ATOM 3674 C CA . PHE B 1 177 ? -7.844 8.617 3.664 1 96.56 177 PHE B CA 1
ATOM 3675 C C . PHE B 1 177 ? -7.16 9.695 4.504 1 96.56 177 PHE B C 1
ATOM 3677 O O . PHE B 1 177 ? -6.035 10.102 4.207 1 96.56 177 PHE B O 1
ATOM 3684 N N . ASP B 1 178 ? -7.859 10.133 5.523 1 96.56 178 ASP B N 1
ATOM 3685 C CA . ASP B 1 178 ? -7.254 11.117 6.414 1 96.56 178 ASP B CA 1
ATOM 3686 C C . ASP B 1 178 ? -7.809 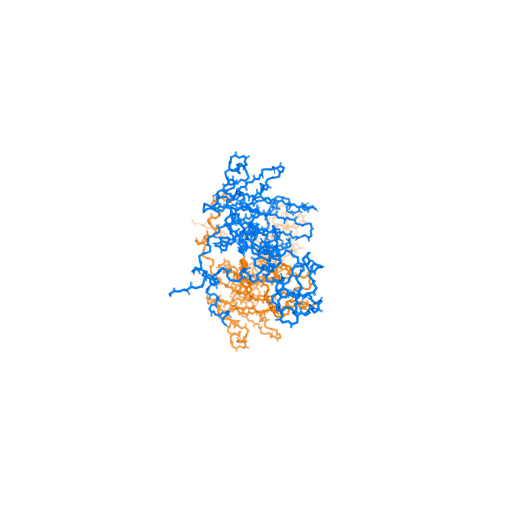10.992 7.832 1 96.56 178 ASP B C 1
ATOM 3688 O O . ASP B 1 178 ? -8.992 10.711 8.016 1 96.56 178 ASP B O 1
ATOM 3692 N N . VAL B 1 179 ? -6.926 11.117 8.75 1 96.69 179 VAL B N 1
ATOM 3693 C CA . VAL B 1 179 ? -7.34 11.203 10.148 1 96.69 179 VAL B CA 1
ATOM 3694 C C . VAL B 1 179 ? -6.887 12.539 10.734 1 96.69 179 VAL B C 1
ATOM 3696 O O . VAL B 1 179 ? -5.703 12.883 10.68 1 96.69 179 VAL B O 1
ATOM 3699 N N . ILE B 1 180 ? -7.836 13.195 11.281 1 95.56 180 ILE B N 1
ATOM 3700 C CA . ILE B 1 180 ? -7.57 14.508 11.859 1 95.56 180 ILE B CA 1
ATOM 3701 C C . ILE B 1 180 ? -7.727 14.438 13.383 1 95.56 180 ILE B C 1
ATOM 3703 O O . ILE B 1 180 ? -8.719 13.898 13.883 1 95.56 180 ILE B O 1
ATOM 3707 N N . TYR B 1 181 ? -6.766 14.938 14.055 1 95.19 181 TYR B N 1
ATOM 3708 C CA . TYR B 1 181 ? -6.844 15.094 15.5 1 95.19 181 TYR B CA 1
ATOM 3709 C C . TYR B 1 181 ? -7.617 16.359 15.875 1 95.19 181 TYR B C 1
ATOM 3711 O O . TYR B 1 181 ? -7.293 17.453 15.406 1 95.19 181 TYR B O 1
ATOM 3719 N N . ILE B 1 182 ? -8.602 16.203 16.641 1 94.06 182 ILE B N 1
ATOM 3720 C CA . ILE B 1 182 ? -9.375 17.359 17.109 1 94.06 182 ILE B CA 1
ATOM 3721 C C . ILE B 1 182 ? -8.789 17.875 18.422 1 94.06 182 ILE B C 1
ATOM 3723 O O . ILE B 1 182 ? -9.07 17.328 19.484 1 94.06 182 ILE B O 1
ATOM 3727 N N . GLY B 1 183 ? -8.008 18.922 18.328 1 91.31 183 GLY B N 1
ATOM 3728 C CA . GLY B 1 183 ? -7.289 19.484 19.469 1 91.31 183 GLY B CA 1
ATOM 3729 C C . GLY B 1 183 ? -6.066 20.297 19.062 1 91.31 183 GLY B C 1
ATOM 3730 O O . GLY B 1 183 ? -6.043 20.891 17.984 1 91.31 183 GLY B O 1
ATOM 3731 N N . SER B 1 184 ? -5.145 20.344 19.906 1 87.88 184 SER B N 1
ATOM 3732 C CA . SER B 1 184 ? -3.965 21.156 19.641 1 87.88 184 SER B CA 1
ATOM 3733 C C . SER B 1 184 ? -3.061 20.5 18.594 1 87.88 184 SER B C 1
ATOM 3735 O O . SER B 1 184 ? -2.943 19.281 18.562 1 87.88 184 SER B O 1
ATOM 3737 N N . LYS B 1 185 ? -2.406 21.328 17.859 1 87.25 185 LYS B N 1
ATOM 3738 C CA . LYS B 1 185 ? -1.463 20.859 16.859 1 87.25 185 LYS B CA 1
ATOM 3739 C C . LYS B 1 185 ? -0.358 20.016 17.484 1 87.25 185 LYS B C 1
ATOM 3741 O O . LYS B 1 185 ? 0.08 19.016 16.906 1 87.25 185 LYS B O 1
ATOM 3746 N N . GLU B 1 186 ? 0.062 20.406 18.562 1 87 186 GLU B N 1
ATOM 3747 C CA . GLU B 1 186 ? 1.145 19.703 19.266 1 87 186 GLU B CA 1
ATOM 3748 C C . GLU B 1 186 ? 0.756 18.266 19.594 1 87 186 GLU B C 1
ATOM 3750 O O . GLU B 1 186 ? 1.55 17.344 19.406 1 87 186 GLU B O 1
ATOM 3755 N N . ASN B 1 187 ? -0.46 18.109 19.984 1 90.69 187 ASN B N 1
ATOM 3756 C CA . ASN B 1 187 ? -0.907 16.781 20.375 1 90.69 187 ASN B CA 1
ATOM 3757 C C . ASN B 1 187 ? -1.122 15.883 19.172 1 90.69 187 ASN B C 1
ATOM 3759 O O . ASN B 1 187 ? -0.964 14.664 19.25 1 90.69 187 ASN B O 1
ATOM 3763 N N . ALA B 1 188 ? -1.482 16.469 18.062 1 92.56 188 ALA B N 1
ATOM 3764 C CA . ALA B 1 188 ? -1.691 15.703 16.844 1 92.56 188 ALA B CA 1
ATOM 3765 C C . ALA B 1 188 ? -0.439 14.914 16.469 1 92.56 188 ALA B C 1
ATOM 3767 O O . ALA B 1 188 ? -0.531 13.781 16 1 92.56 188 ALA B O 1
ATOM 3768 N N . GLY B 1 189 ? 0.719 15.461 16.688 1 90.31 189 GLY B N 1
ATOM 3769 C CA . GLY B 1 189 ? 1.991 14.852 16.328 1 90.31 189 GLY B CA 1
ATOM 3770 C C . GLY B 1 189 ? 2.287 13.578 17.094 1 90.31 189 GLY B C 1
ATOM 3771 O O . GLY B 1 189 ? 3.184 12.82 16.734 1 90.31 189 GLY B O 1
ATOM 3772 N N . ASN B 1 190 ? 1.513 13.258 18.062 1 92.88 190 ASN B N 1
ATOM 3773 C CA . ASN B 1 190 ? 1.75 12.086 18.906 1 92.88 190 ASN B CA 1
ATOM 3774 C C . ASN B 1 190 ? 1.032 10.852 18.359 1 92.88 190 ASN B C 1
ATOM 3776 O O . ASN B 1 190 ? 1.149 9.766 18.922 1 92.88 190 ASN B O 1
ATOM 3780 N N . PHE B 1 191 ? 0.383 11.055 17.266 1 94.56 191 PHE B N 1
ATOM 3781 C CA . PHE B 1 191 ? -0.447 9.945 16.812 1 94.56 191 PHE B CA 1
ATOM 3782 C C . PHE B 1 191 ? -0.205 9.656 15.336 1 94.56 191 PHE B C 1
ATOM 3784 O O . PHE B 1 191 ? 0.175 10.555 14.586 1 94.56 191 PHE B O 1
ATOM 3791 N N . ARG B 1 192 ? -0.37 8.438 15.008 1 94.81 192 ARG B N 1
ATOM 3792 C CA . ARG B 1 192 ? -0.375 7.969 13.625 1 94.81 192 ARG B CA 1
ATOM 3793 C C . ARG B 1 192 ? -1.537 7.016 13.367 1 94.81 192 ARG B C 1
ATOM 3795 O O . ARG B 1 192 ? -2.193 6.566 14.312 1 94.81 192 ARG B O 1
ATOM 3802 N N . TYR B 1 193 ? -1.801 6.859 12.141 1 95.19 193 TYR B N 1
ATOM 3803 C CA . TYR B 1 193 ? -2.826 5.875 11.805 1 95.19 193 TYR B CA 1
ATOM 3804 C C . TYR B 1 193 ? -2.33 4.906 10.742 1 95.19 193 TYR B C 1
ATOM 3806 O O . TYR B 1 193 ? -1.434 5.238 9.961 1 95.19 193 TYR B O 1
ATOM 3814 N N . LEU B 1 194 ? -2.898 3.752 10.859 1 95.56 194 LEU B N 1
ATOM 3815 C CA . LEU B 1 194 ? -2.531 2.646 9.977 1 95.56 194 LEU B CA 1
ATOM 3816 C C . LEU B 1 194 ? -3.76 2.08 9.273 1 95.56 194 LEU B C 1
ATOM 3818 O O . LEU B 1 194 ? -4.801 1.879 9.906 1 95.56 194 LEU B O 1
ATOM 3822 N N . LEU B 1 195 ? -3.648 1.935 7.988 1 96.38 195 LEU B N 1
ATOM 3823 C CA . LEU B 1 195 ? -4.652 1.231 7.195 1 96.38 195 LEU B CA 1
ATOM 3824 C C . LEU B 1 195 ? -4.133 -0.132 6.75 1 96.38 195 LEU B C 1
ATOM 3826 O O . LEU B 1 195 ? -3.037 -0.232 6.195 1 96.38 195 LEU B O 1
ATOM 3830 N N . ALA B 1 196 ? -4.879 -1.135 7.004 1 95.12 196 ALA B N 1
ATOM 3831 C CA . ALA B 1 196 ? -4.461 -2.482 6.629 1 95.12 196 ALA B CA 1
ATOM 3832 C C . ALA B 1 196 ? -5.461 -3.121 5.672 1 95.12 196 ALA B C 1
ATOM 3834 O O . ALA B 1 196 ? -6.656 -3.199 5.973 1 95.12 196 ALA B O 1
ATOM 3835 N N . PHE B 1 197 ? -4.957 -3.5 4.531 1 93.94 197 PHE B N 1
ATOM 3836 C CA . PHE B 1 197 ? -5.746 -4.18 3.512 1 93.94 197 PHE B CA 1
ATOM 3837 C C . PHE B 1 197 ? -5.277 -5.617 3.332 1 93.94 197 PHE B C 1
ATOM 3839 O O . PHE B 1 197 ? -4.082 -5.906 3.449 1 93.94 197 PHE B O 1
ATOM 3846 N N . GLN B 1 198 ? -6.203 -6.469 3.061 1 91.31 198 GLN B N 1
ATOM 3847 C CA . GLN B 1 198 ? -5.891 -7.863 2.77 1 91.31 198 GLN B CA 1
ATOM 3848 C C . GLN B 1 198 ? -6.898 -8.469 1.796 1 91.31 198 GLN B C 1
ATOM 3850 O O . GLN B 1 198 ? -8.102 -8.203 1.899 1 91.31 198 GLN B O 1
ATOM 3855 N N . ASN B 1 199 ? -6.336 -9.188 0.89 1 88.62 199 ASN B N 1
ATOM 3856 C CA . ASN B 1 199 ? -7.273 -9.82 -0.03 1 88.62 199 ASN B CA 1
ATOM 3857 C C . ASN B 1 199 ? -7.91 -11.062 0.59 1 88.62 199 ASN B C 1
ATOM 3859 O O . ASN B 1 199 ? -7.594 -11.43 1.723 1 88.62 199 ASN B O 1
ATOM 3863 N N . GLU B 1 200 ? -8.828 -11.664 -0.112 1 84.06 200 GLU B N 1
ATOM 3864 C CA . GLU B 1 200 ? -9.695 -12.719 0.414 1 84.06 200 GLU B CA 1
ATOM 3865 C C . GLU B 1 200 ? -8.891 -13.945 0.814 1 84.06 200 GLU B C 1
ATOM 3867 O O . GLU B 1 200 ? -9.141 -14.547 1.862 1 84.06 200 GLU B O 1
ATOM 3872 N N . ASP B 1 201 ? -7.875 -14.312 0.028 1 83 201 ASP B N 1
ATOM 3873 C CA . ASP B 1 201 ? -7.117 -15.523 0.317 1 83 201 ASP B CA 1
ATOM 3874 C C . ASP B 1 201 ? -5.914 -15.227 1.206 1 83 201 ASP B C 1
ATOM 3876 O O . ASP B 1 201 ? -5.09 -16.109 1.459 1 83 201 ASP B O 1
ATOM 3880 N N . ARG B 1 202 ? -5.758 -14 1.578 1 84.56 202 ARG B N 1
ATOM 3881 C CA . ARG B 1 202 ? -4.746 -13.539 2.527 1 84.56 202 ARG B CA 1
ATOM 3882 C C . ARG B 1 202 ? -3.344 -13.672 1.94 1 84.56 202 ARG B C 1
ATOM 3884 O O . ARG B 1 202 ? -2.361 -13.758 2.68 1 84.56 202 ARG B O 1
ATOM 3891 N N . SER B 1 203 ? -3.307 -13.805 0.608 1 87.56 203 SER B N 1
ATOM 3892 C CA . SER B 1 203 ? -2.01 -13.93 -0.046 1 87.56 203 SER B CA 1
ATOM 3893 C C . SER B 1 203 ? -1.334 -12.57 -0.206 1 87.56 203 SER B C 1
ATOM 3895 O O . SER B 1 203 ? -0.112 -12.492 -0.353 1 87.56 203 SER B O 1
ATOM 3897 N N . LYS B 1 204 ? -2.182 -11.523 -0.198 1 91.88 204 LYS B N 1
ATOM 3898 C CA . LYS B 1 204 ? -1.663 -10.164 -0.355 1 91.88 204 LYS B CA 1
ATOM 3899 C C . LYS B 1 204 ? -2.143 -9.258 0.775 1 91.88 204 LYS B C 1
ATOM 3901 O O . LYS B 1 204 ? -3.297 -9.344 1.195 1 91.88 204 LYS B O 1
ATOM 3906 N N . LYS B 1 205 ? -1.211 -8.461 1.217 1 92.25 205 LYS B N 1
ATOM 3907 C CA . LYS B 1 205 ? -1.509 -7.496 2.268 1 92.25 205 LYS B CA 1
ATOM 3908 C C . LYS B 1 205 ? -0.86 -6.145 1.971 1 92.25 205 LYS B C 1
ATOM 3910 O O . LYS B 1 205 ? 0.218 -6.086 1.374 1 92.25 205 LYS B O 1
ATOM 3915 N N . MET B 1 206 ? -1.519 -5.121 2.336 1 95 206 MET B N 1
ATOM 3916 C CA . MET B 1 206 ? -0.976 -3.77 2.238 1 95 206 MET B CA 1
ATOM 3917 C C . MET B 1 206 ? -1.23 -2.986 3.521 1 95 206 MET B C 1
ATOM 3919 O O . MET B 1 206 ? -2.316 -3.07 4.098 1 95 206 MET B O 1
ATOM 3923 N N . GLN B 1 207 ? -0.244 -2.357 3.943 1 94.44 207 GLN B N 1
ATOM 3924 C CA . GLN B 1 207 ? -0.368 -1.458 5.086 1 94.44 207 GLN B CA 1
ATOM 3925 C C . GLN B 1 207 ? 0.115 -0.053 4.734 1 94.44 207 GLN B C 1
ATOM 3927 O O . GLN B 1 207 ? 1.189 0.114 4.156 1 94.44 207 GLN B O 1
ATOM 3932 N N . LEU B 1 208 ? -0.698 0.839 5.027 1 95.94 208 LEU B N 1
ATOM 3933 C CA . LEU B 1 208 ? -0.333 2.246 4.898 1 95.94 208 LEU B CA 1
ATOM 3934 C C . LEU B 1 208 ? -0.291 2.926 6.262 1 95.94 208 LEU B C 1
ATOM 3936 O O . LEU B 1 208 ? -1.152 2.68 7.109 1 95.94 208 LEU B O 1
ATOM 3940 N N . VAL B 1 209 ? 0.702 3.707 6.445 1 93.94 209 VAL B N 1
ATOM 3941 C CA . VAL B 1 209 ? 0.839 4.43 7.703 1 93.94 209 VAL B CA 1
ATOM 3942 C C . VAL B 1 209 ? 1.074 5.914 7.426 1 93.94 209 VAL B C 1
ATOM 3944 O O . VAL B 1 209 ? 1.829 6.27 6.516 1 93.94 209 VAL B O 1
ATOM 3947 N N . SER B 1 210 ? 0.417 6.777 8.195 1 94.56 210 SER B N 1
ATOM 3948 C CA . SER B 1 210 ? 0.63 8.219 8.125 1 94.56 210 SER B CA 1
ATOM 3949 C C . SER B 1 210 ? 0.454 8.875 9.492 1 94.56 210 SER B C 1
ATOM 3951 O O . SER B 1 210 ? -0.201 8.312 10.367 1 94.56 210 SER B O 1
ATOM 3953 N N . ASN B 1 211 ? 1.054 10 9.57 1 92.56 211 ASN B N 1
ATOM 3954 C CA . ASN B 1 211 ? 0.776 10.805 10.75 1 92.56 211 ASN B CA 1
ATOM 3955 C C . ASN B 1 211 ? -0.639 11.375 10.719 1 92.56 211 ASN B C 1
ATOM 3957 O O . ASN B 1 211 ? -1.177 11.656 9.648 1 92.56 211 ASN B O 1
ATOM 3961 N N . VAL B 1 212 ? -1.146 11.5 11.906 1 94.25 212 VAL B N 1
ATOM 3962 C CA . VAL B 1 212 ? -2.445 12.148 12.023 1 94.25 212 VAL B CA 1
ATOM 3963 C C . VAL B 1 212 ? -2.297 13.648 11.773 1 94.25 212 VAL B C 1
ATOM 3965 O O . VAL B 1 212 ? -1.324 14.266 12.211 1 94.25 212 VAL B O 1
ATOM 3968 N N . SER B 1 213 ? -3.289 14.227 11.102 1 93 213 SER B N 1
ATOM 3969 C CA . SER B 1 213 ? -3.262 15.656 10.789 1 93 213 SER B CA 1
ATOM 3970 C C . SER B 1 213 ? -3.896 16.469 11.906 1 93 213 SER B C 1
ATOM 3972 O O . SER B 1 213 ? -4.781 15.992 12.617 1 93 213 SER B O 1
ATOM 3974 N N . ALA B 1 214 ? -3.381 17.656 12.016 1 90.75 214 ALA B N 1
ATOM 3975 C CA . ALA B 1 214 ? -4.012 18.594 12.945 1 90.75 214 ALA B CA 1
ATOM 3976 C C . ALA B 1 214 ? -5.309 19.156 12.375 1 90.75 214 ALA B C 1
ATOM 3978 O O . ALA B 1 214 ? -5.488 19.188 11.148 1 90.75 214 ALA B O 1
ATOM 3979 N N . ASP B 1 215 ? -6.191 19.594 13.242 1 88.75 215 ASP B N 1
ATOM 3980 C CA . ASP B 1 215 ? -7.52 20.031 12.82 1 88.75 215 ASP B CA 1
ATOM 3981 C C . ASP B 1 215 ? -7.465 21.422 12.211 1 88.75 215 ASP B C 1
ATOM 3983 O O . ASP B 1 215 ? -8.484 21.953 11.766 1 88.75 215 ASP B O 1
ATOM 3987 N N . ILE B 1 216 ? -6.324 22.016 12.172 1 80 216 ILE B N 1
ATOM 3988 C CA . ILE B 1 216 ? -6.16 23.312 11.516 1 80 216 ILE B CA 1
ATOM 3989 C C . ILE B 1 216 ? -6.105 23.125 10.008 1 80 216 ILE B C 1
ATOM 3991 O O . ILE B 1 216 ? -6.258 24.078 9.25 1 80 216 ILE B O 1
ATOM 3995 N N . LYS B 1 217 ? -5.91 21.875 9.633 1 76.56 217 LYS B N 1
ATOM 3996 C CA . LYS B 1 217 ? -5.859 21.562 8.211 1 76.56 217 LYS B CA 1
ATOM 3997 C C . 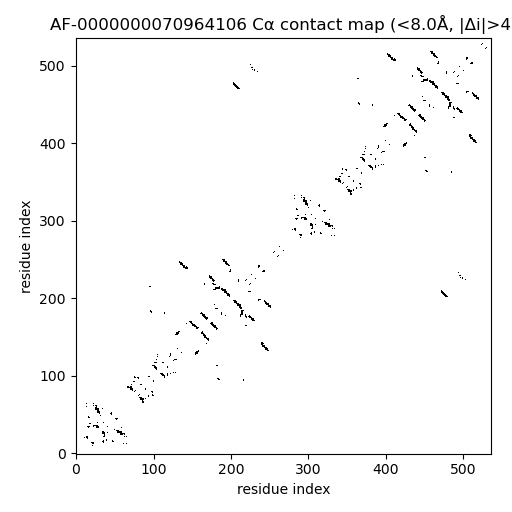LYS B 1 217 ? -7.176 20.953 7.734 1 76.56 217 LYS B C 1
ATOM 3999 O O . LYS B 1 217 ? -7.855 20.25 8.5 1 76.56 217 LYS B O 1
ATOM 4004 N N . LYS B 1 218 ? -7.469 21.281 6.492 1 81.31 218 LYS B N 1
ATOM 4005 C CA . LYS B 1 218 ? -8.641 20.656 5.891 1 81.31 218 LYS B CA 1
ATOM 4006 C C . LYS B 1 218 ? -8.406 19.188 5.621 1 81.31 218 LYS B C 1
ATOM 4008 O O . LYS B 1 218 ? -7.273 18.75 5.395 1 81.31 218 LYS B O 1
ATOM 4013 N N . ALA B 1 219 ? -9.539 18.453 5.738 1 86.94 219 ALA B N 1
ATOM 4014 C CA . ALA B 1 219 ? -9.43 17.047 5.379 1 86.94 219 ALA B CA 1
ATOM 4015 C C . ALA B 1 219 ? -8.875 16.891 3.969 1 86.94 219 ALA B C 1
ATOM 4017 O O . ALA B 1 219 ? -9.234 17.641 3.061 1 86.94 219 ALA B O 1
ATOM 4018 N N . PHE B 1 220 ? -7.984 15.906 3.768 1 87.44 220 PHE B N 1
ATOM 4019 C CA . PHE B 1 220 ? -7.402 15.508 2.49 1 87.44 220 PHE B CA 1
ATOM 4020 C C . PHE B 1 220 ? -6.426 16.562 1.99 1 87.44 220 PHE B C 1
ATOM 4022 O O . PHE B 1 220 ? -6.258 16.734 0.781 1 87.44 220 PHE B O 1
ATOM 4029 N N . SER B 1 221 ? -5.938 17.219 2.98 1 80.88 221 SER B N 1
ATOM 4030 C CA . SER B 1 221 ? -4.836 18.109 2.611 1 80.88 221 SER B CA 1
ATOM 4031 C C . SER B 1 221 ? -3.635 17.312 2.111 1 80.88 221 SER B C 1
ATOM 4033 O O . SER B 1 221 ? -3.713 16.094 1.952 1 80.88 221 SER B O 1
ATOM 4035 N N . GLU B 1 222 ? -2.549 17.797 1.801 1 70.88 222 GLU B N 1
ATOM 4036 C CA . GLU B 1 222 ? -1.403 17.188 1.137 1 70.88 222 GLU B CA 1
ATOM 4037 C C . GLU B 1 222 ? -0.804 16.078 1.989 1 70.88 222 GLU B C 1
ATOM 4039 O O . GLU B 1 222 ? -0.065 15.227 1.481 1 70.88 222 GLU B O 1
ATOM 4044 N N . LYS B 1 223 ? -1.324 15.852 3.123 1 80.19 223 LYS B N 1
ATOM 4045 C CA . LYS B 1 223 ? -0.671 14.859 3.969 1 80.19 223 LYS B CA 1
ATOM 4046 C C . LYS B 1 223 ? -1.539 13.609 4.121 1 80.19 223 LYS B C 1
ATOM 4048 O O . LYS B 1 223 ? -1.195 12.695 4.875 1 80.19 223 LYS B O 1
ATOM 4053 N N . CYS B 1 224 ? -2.557 13.602 3.316 1 91.5 224 CYS B N 1
ATOM 4054 C CA . CYS B 1 224 ? -3.439 12.445 3.457 1 91.5 224 CYS B CA 1
ATOM 4055 C C . CYS B 1 224 ? -2.926 11.266 2.645 1 91.5 224 CYS B C 1
ATOM 4057 O O . CYS B 1 224 ? -2.041 11.422 1.801 1 91.5 224 CYS B O 1
ATOM 4059 N N . LEU B 1 225 ? -3.338 10.07 2.969 1 95.12 225 LEU B N 1
ATOM 4060 C CA . LEU B 1 225 ? -3.008 8.867 2.207 1 95.12 225 LEU B CA 1
ATOM 4061 C C . LEU B 1 225 ? -3.938 8.711 1.007 1 95.12 225 LEU B C 1
ATOM 4063 O O . LEU B 1 225 ? -5.125 9.031 1.092 1 95.12 225 LEU B O 1
ATOM 4067 N N . SER B 1 226 ? -3.381 8.305 -0.041 1 94.62 226 SER B N 1
ATOM 4068 C CA . SER B 1 226 ? -4.188 8.062 -1.233 1 94.62 226 SER B CA 1
ATOM 4069 C C . SER B 1 226 ? -3.752 6.785 -1.945 1 94.62 226 SER B C 1
ATOM 4071 O O . SER B 1 226 ? -2.566 6.449 -1.958 1 94.62 226 SER B O 1
ATOM 4073 N N . ILE B 1 227 ? -4.672 6.062 -2.475 1 94.62 227 ILE B N 1
ATOM 4074 C CA . ILE B 1 227 ? -4.387 4.855 -3.242 1 94.62 227 ILE B CA 1
ATOM 4075 C C . ILE B 1 227 ? -5.219 4.852 -4.523 1 94.62 227 ILE B C 1
ATOM 4077 O O . ILE B 1 227 ? -6.387 5.246 -4.516 1 94.62 227 ILE B O 1
ATOM 4081 N N . ASP B 1 228 ? -4.617 4.426 -5.57 1 92.81 228 ASP B N 1
ATOM 4082 C CA . ASP B 1 228 ? -5.348 4.305 -6.828 1 92.81 228 ASP B CA 1
ATOM 4083 C C . ASP B 1 228 ? -6.23 3.061 -6.832 1 92.81 228 ASP B C 1
ATOM 4085 O O . ASP B 1 228 ? -5.887 2.047 -6.223 1 92.81 228 ASP B O 1
ATOM 4089 N N . TYR B 1 229 ? -7.273 3.141 -7.656 1 89.56 229 TYR B N 1
ATOM 4090 C CA . TYR B 1 229 ? -8.203 2.02 -7.777 1 89.56 229 TYR B CA 1
ATOM 4091 C C . TYR B 1 229 ? -7.477 0.76 -8.234 1 89.56 229 TYR B C 1
ATOM 4093 O O . TYR B 1 229 ? -7.738 -0.333 -7.723 1 89.56 229 TYR B O 1
ATOM 4101 N N . SER B 1 230 ? -6.609 0.962 -9.141 1 87.62 230 SER B N 1
ATOM 4102 C CA . SER B 1 230 ? -5.91 -0.178 -9.719 1 87.62 230 SER B CA 1
ATOM 4103 C C . SER B 1 230 ? -5.039 -0.884 -8.688 1 87.62 230 SER B C 1
ATOM 4105 O O . SER B 1 230 ? -4.957 -2.113 -8.672 1 87.62 230 SER B O 1
ATOM 4107 N N . THR B 1 231 ? -4.441 -0.162 -7.828 1 91.69 231 THR B N 1
ATOM 4108 C CA . THR B 1 231 ? -3.643 -0.731 -6.75 1 91.69 231 THR B CA 1
ATOM 4109 C C . THR B 1 231 ? -4.535 -1.417 -5.719 1 91.69 231 THR B C 1
ATOM 4111 O O . THR B 1 231 ? -4.227 -2.52 -5.262 1 91.69 231 THR B O 1
ATOM 4114 N N . CYS B 1 232 ? -5.621 -0.746 -5.477 1 91.81 232 CYS B N 1
ATOM 4115 C CA . CYS B 1 232 ? -6.539 -1.243 -4.457 1 91.81 232 CYS B CA 1
ATOM 4116 C C . CYS B 1 232 ? -7.23 -2.52 -4.918 1 91.81 232 CYS B C 1
ATOM 4118 O O . CYS B 1 232 ? -7.586 -3.371 -4.102 1 91.81 232 CYS B O 1
ATOM 4120 N N . LYS B 1 233 ? -7.348 -2.656 -6.18 1 90 233 LYS B N 1
ATOM 4121 C CA . LYS B 1 233 ? -8.078 -3.777 -6.766 1 90 233 LYS B CA 1
ATOM 4122 C C . LYS B 1 233 ? -7.492 -5.113 -6.312 1 90 233 LYS B C 1
ATOM 4124 O O . LYS B 1 233 ? -8.219 -6.094 -6.145 1 90 233 LYS B O 1
ATOM 4129 N N . GLN B 1 234 ? -6.25 -5.18 -6.055 1 90.81 234 GLN B N 1
ATOM 4130 C CA . GLN B 1 234 ? -5.555 -6.402 -5.668 1 90.81 234 GLN B CA 1
ATOM 4131 C C . GLN B 1 234 ? -6 -6.875 -4.285 1 90.81 234 GLN B C 1
ATOM 4133 O O . GLN B 1 234 ? -5.742 -8.016 -3.9 1 90.81 234 GLN B O 1
ATOM 4138 N N . PHE B 1 235 ? -6.68 -6 -3.582 1 92.12 235 PHE B N 1
ATOM 4139 C CA . PHE B 1 235 ? -7.027 -6.309 -2.199 1 92.12 235 PHE B CA 1
ATOM 4140 C C . PHE B 1 235 ? -8.539 -6.387 -2.023 1 92.12 235 PHE B C 1
ATOM 4142 O O . PHE B 1 235 ? -9.031 -6.492 -0.898 1 92.12 235 PHE B O 1
ATOM 4149 N N . VAL B 1 236 ? -9.25 -6.305 -3.1 1 89.5 236 VAL B N 1
ATOM 4150 C CA . VAL B 1 236 ? -10.703 -6.375 -3.064 1 89.5 236 VAL B CA 1
ATOM 4151 C C . VAL B 1 236 ? -11.148 -7.832 -2.953 1 89.5 236 VAL B C 1
ATOM 4153 O O . VAL B 1 236 ? -10.547 -8.719 -3.561 1 89.5 236 VAL B O 1
ATOM 4156 N N . ARG B 1 237 ? -12.203 -7.996 -2.271 1 86.75 237 ARG B N 1
ATOM 4157 C CA . ARG B 1 237 ? -12.742 -9.344 -2.088 1 86.75 237 ARG B CA 1
ATOM 4158 C C . ARG B 1 237 ? -13.516 -9.797 -3.32 1 86.75 237 ARG B C 1
ATOM 4160 O O . ARG B 1 237 ? -13.789 -8.992 -4.219 1 86.75 237 ARG B O 1
ATOM 4167 N N . TYR B 1 238 ? -13.812 -11.07 -3.365 1 81.12 238 TYR B N 1
ATOM 4168 C CA . TYR B 1 238 ? -14.453 -11.672 -4.531 1 81.12 238 TYR B CA 1
ATOM 4169 C C . TYR B 1 238 ? -15.812 -11.039 -4.785 1 81.12 238 TYR B C 1
ATOM 4171 O O . TYR B 1 238 ? -16.266 -10.953 -5.93 1 81.12 238 TYR B O 1
ATOM 4179 N N . ASN B 1 239 ? -16.422 -10.508 -3.748 1 82.25 239 ASN B N 1
ATOM 4180 C CA . ASN B 1 239 ? -17.75 -9.922 -3.902 1 82.25 239 ASN B CA 1
ATOM 4181 C C . ASN B 1 239 ? -17.656 -8.438 -4.258 1 82.25 239 ASN B C 1
ATOM 4183 O O . ASN B 1 239 ? -18.672 -7.742 -4.293 1 82.25 239 ASN B O 1
ATOM 4187 N N . GLY B 1 240 ? -16.406 -7.969 -4.457 1 85.62 240 GLY B N 1
ATOM 4188 C CA . GLY B 1 240 ? -16.219 -6.59 -4.879 1 85.62 240 GLY B CA 1
ATOM 4189 C C . GLY B 1 240 ? -16.172 -5.613 -3.719 1 85.62 240 GLY B C 1
ATOM 4190 O O . GLY B 1 240 ? -16.125 -4.398 -3.926 1 85.62 240 GLY B O 1
ATOM 4191 N N . ILE B 1 241 ? -16.172 -6.164 -2.576 1 88.31 241 ILE B N 1
ATOM 4192 C CA . ILE B 1 241 ? -16.188 -5.324 -1.385 1 88.31 241 ILE B CA 1
ATOM 4193 C C . ILE B 1 241 ? -14.758 -4.996 -0.966 1 88.31 241 ILE B C 1
ATOM 4195 O O . ILE B 1 241 ? -13.914 -5.895 -0.865 1 88.31 241 ILE B O 1
ATOM 4199 N N . LEU B 1 242 ? -14.453 -3.727 -0.885 1 91.62 242 LEU B N 1
ATOM 4200 C CA . LEU B 1 242 ? -13.18 -3.312 -0.309 1 91.62 242 LEU B CA 1
ATOM 4201 C C . LEU B 1 242 ? -13.266 -3.258 1.213 1 91.62 242 LEU B C 1
ATOM 4203 O O . LEU B 1 242 ? -14.086 -2.518 1.767 1 91.62 242 LEU B O 1
ATOM 4207 N N . GLN B 1 243 ? -12.508 -4.066 1.824 1 92.81 243 GLN B N 1
ATOM 4208 C CA . GLN B 1 243 ? -12.477 -4.098 3.283 1 92.81 243 GLN B CA 1
ATOM 4209 C C . GLN B 1 243 ? -11.086 -3.76 3.814 1 92.81 243 GLN B C 1
ATOM 4211 O O . GLN B 1 243 ? -10.078 -4.215 3.268 1 92.81 243 GLN B O 1
ATOM 4216 N N . TYR B 1 244 ? -11.016 -2.898 4.828 1 94.06 244 TYR B N 1
ATOM 4217 C CA . TYR B 1 244 ? -9.734 -2.555 5.438 1 94.06 244 TYR B CA 1
ATOM 4218 C C . TYR B 1 244 ? -9.914 -2.176 6.902 1 94.06 244 TYR B C 1
ATOM 4220 O O . TYR B 1 244 ? -11.031 -1.885 7.344 1 94.06 244 TYR B O 1
ATOM 4228 N N . PHE B 1 245 ? -8.836 -2.207 7.652 1 94.56 245 PHE B N 1
ATOM 4229 C CA . PHE B 1 245 ? -8.828 -1.812 9.055 1 94.56 245 PHE B CA 1
ATOM 4230 C C . PHE B 1 245 ? -8.133 -0.464 9.234 1 94.56 245 PHE B C 1
ATOM 4232 O O . PHE B 1 245 ? -7.109 -0.198 8.602 1 94.56 245 PHE B O 1
ATOM 4239 N N . LEU B 1 246 ? -8.734 0.282 10.047 1 96.56 246 LEU B N 1
ATOM 4240 C CA . LEU B 1 246 ? -8.102 1.51 10.508 1 96.56 246 LEU B CA 1
ATOM 4241 C C . LEU B 1 246 ? -7.672 1.378 11.969 1 96.56 246 LEU B C 1
ATOM 4243 O O . LEU B 1 246 ? -8.461 0.962 12.82 1 96.56 246 LEU B O 1
ATOM 4247 N N . LYS B 1 247 ? -6.445 1.668 12.219 1 95.75 247 LYS B N 1
ATOM 4248 C CA . LYS B 1 247 ? -5.906 1.66 13.578 1 95.75 247 LYS B CA 1
ATOM 4249 C C . LYS B 1 247 ? -5.203 2.975 13.898 1 95.75 247 LYS B C 1
ATOM 4251 O O . LYS B 1 247 ? -4.359 3.436 13.125 1 95.75 247 LYS B O 1
ATOM 4256 N N . ILE B 1 248 ? -5.578 3.553 14.953 1 95.56 248 ILE B N 1
ATOM 4257 C CA . ILE B 1 248 ? -4.879 4.734 15.438 1 95.56 248 ILE B CA 1
ATOM 4258 C C . ILE B 1 248 ? -3.945 4.348 16.594 1 95.56 248 ILE B C 1
ATOM 4260 O O . ILE B 1 248 ? -4.332 3.596 17.484 1 95.56 248 ILE B O 1
ATOM 4264 N N . GLU B 1 249 ? -2.729 4.84 16.484 1 93.5 249 GLU B N 1
ATOM 4265 C CA . GLU B 1 249 ? -1.752 4.477 17.5 1 93.5 249 GLU B CA 1
ATOM 4266 C C . GLU B 1 249 ? -0.937 5.688 17.953 1 93.5 249 GLU B C 1
ATOM 4268 O O . GLU B 1 249 ? -0.813 6.664 17.203 1 93.5 249 GLU B O 1
ATOM 4273 N N . LYS B 1 250 ? -0.438 5.566 19.219 1 92.62 250 LYS B N 1
ATOM 4274 C CA . LYS B 1 250 ? 0.506 6.566 19.703 1 92.62 250 LYS B CA 1
ATOM 4275 C C . LYS B 1 250 ? 1.898 6.34 19.125 1 92.62 250 LYS B C 1
ATOM 4277 O O . LYS B 1 250 ? 2.35 5.199 19 1 92.62 250 LYS B O 1
ATOM 4282 N N . GLN B 1 251 ? 2.393 7.402 18.609 1 83.5 251 GLN B N 1
ATOM 4283 C CA . GLN B 1 251 ? 3.732 7.297 18.031 1 83.5 251 GLN B CA 1
ATOM 4284 C C . GLN B 1 251 ? 4.766 6.996 19.125 1 83.5 251 GLN B C 1
ATOM 4286 O O . GLN B 1 251 ? 4.816 7.684 20.141 1 83.5 251 GLN B O 1
ATOM 4291 N N . ASN B 1 252 ? 5.09 5.578 19.266 1 67.69 252 ASN B N 1
ATOM 4292 C CA . ASN B 1 252 ? 6.207 5.27 20.156 1 67.69 252 ASN B CA 1
ATOM 4293 C C . ASN B 1 252 ? 7.551 5.5 19.469 1 67.69 252 ASN B C 1
ATOM 4295 O O . ASN B 1 252 ? 7.859 4.848 18.469 1 67.69 252 ASN B O 1
ATOM 4299 N N . TRP B 1 253 ? 8.055 6.66 19.562 1 53.78 253 TRP B N 1
ATOM 4300 C CA . TRP B 1 253 ? 9.312 6.965 18.906 1 53.78 253 TRP B CA 1
ATOM 4301 C C . TRP B 1 253 ? 10.32 5.832 19.094 1 53.78 253 TRP B C 1
ATOM 4303 O O . TRP B 1 253 ? 11.211 5.633 18.266 1 53.78 253 TRP B O 1
ATOM 4313 N N . LYS B 1 254 ? 10.273 5 20.062 1 47.53 254 LYS B N 1
ATOM 4314 C CA . LYS B 1 254 ? 11.312 3.98 20.234 1 47.53 254 LYS B CA 1
ATOM 4315 C C . LYS B 1 254 ? 11.133 2.848 19.219 1 47.53 254 LYS B C 1
ATOM 4317 O O . LYS B 1 254 ? 12.078 2.131 18.906 1 47.53 254 LYS B O 1
ATOM 4322 N N . ARG B 1 255 ? 10.031 2.375 19 1 43.16 255 ARG B N 1
ATOM 4323 C CA . ARG B 1 255 ? 9.844 1.025 18.484 1 43.16 255 ARG B CA 1
ATOM 4324 C C . ARG B 1 255 ? 9.867 1.021 16.953 1 43.16 255 ARG B C 1
ATOM 4326 O O . ARG B 1 255 ? 9.492 0.031 16.328 1 43.16 255 ARG B O 1
ATOM 4333 N N . ASN B 1 256 ? 10.094 1.91 16.25 1 41.75 256 ASN B N 1
ATOM 4334 C CA . ASN B 1 256 ? 10.023 1.78 14.797 1 41.75 256 ASN B CA 1
ATOM 4335 C C . ASN B 1 256 ? 10.812 0.57 14.297 1 41.75 256 ASN B C 1
ATOM 4337 O O . ASN B 1 256 ? 11.953 0.705 13.867 1 41.75 256 ASN B O 1
ATOM 4341 N N . GLU B 1 257 ? 10.508 -0.474 14.688 1 40.38 257 GLU B N 1
ATOM 4342 C CA . GLU B 1 257 ? 11.398 -1.615 14.469 1 40.38 257 GLU B CA 1
ATOM 4343 C C . GLU B 1 257 ? 11.617 -1.86 12.977 1 40.38 257 GLU B C 1
ATOM 4345 O O . GLU B 1 257 ? 12.758 -2.061 12.547 1 40.38 257 GLU B O 1
ATOM 4350 N N . ILE B 1 258 ? 10.57 -2.193 12.328 1 41.62 258 ILE B N 1
ATOM 4351 C CA . ILE B 1 258 ? 10.898 -2.701 11 1 41.62 258 ILE B CA 1
ATOM 4352 C C . ILE B 1 258 ? 11.547 -1.593 10.172 1 41.62 258 ILE B C 1
ATOM 4354 O O . ILE B 1 258 ? 12.539 -1.826 9.484 1 41.62 258 ILE B O 1
ATOM 4358 N N . PHE B 1 259 ? 10.969 -0.393 10.156 1 42.62 259 PHE B N 1
ATOM 4359 C CA . PHE B 1 259 ? 11.641 0.72 9.5 1 42.62 259 PHE B CA 1
ATOM 4360 C C . PHE B 1 259 ? 12.875 1.149 10.281 1 42.62 259 PHE B C 1
ATOM 4362 O O . PHE B 1 259 ? 13.828 1.674 9.711 1 42.62 259 PHE B O 1
ATOM 4369 N N . GLU B 1 260 ? 12.93 1.04 11.438 1 43.75 260 GLU B N 1
ATOM 4370 C CA . GLU B 1 260 ? 14.125 1.321 12.227 1 43.75 260 GLU B CA 1
ATOM 4371 C C . GLU B 1 260 ? 15.273 0.385 11.844 1 43.75 260 GLU B C 1
ATOM 4373 O O . GLU B 1 260 ? 16.438 0.8 11.805 1 43.75 260 GLU B O 1
ATOM 4378 N N . GLU B 1 261 ? 14.891 -0.8 11.75 1 40.44 261 GLU B N 1
ATOM 4379 C CA . GLU B 1 261 ? 16 -1.653 11.359 1 40.44 261 GLU B CA 1
ATOM 4380 C C . GLU B 1 261 ? 16.484 -1.32 9.953 1 40.44 261 GLU B C 1
ATOM 4382 O O . GLU B 1 261 ? 17.672 -1.474 9.641 1 40.44 261 GLU B O 1
ATOM 4387 N N . VAL B 1 262 ? 15.742 -0.929 9.109 1 36.72 262 VAL B N 1
ATOM 4388 C CA . VAL B 1 262 ? 16.172 -0.469 7.789 1 36.72 262 VAL B CA 1
ATOM 4389 C C . VAL B 1 262 ? 16.859 0.885 7.914 1 36.72 262 VAL B C 1
ATOM 4391 O O . VAL B 1 262 ? 17.625 1.281 7.031 1 36.72 262 VAL B O 1
ATOM 4394 N N . LYS B 1 263 ? 16.547 1.759 8.805 1 38.56 263 LYS B N 1
ATOM 4395 C CA . LYS B 1 263 ? 17.234 3.037 8.969 1 38.56 263 LYS B CA 1
ATOM 4396 C C . LYS B 1 263 ? 18.75 2.85 9.008 1 38.56 263 LYS B C 1
ATOM 4398 O O . LYS B 1 263 ? 19.484 3.635 8.414 1 38.56 263 LYS B O 1
ATOM 4403 N N . ASP B 1 264 ? 19.141 2.059 9.961 1 38.69 264 ASP B N 1
ATOM 4404 C CA . ASP B 1 264 ? 20.578 2.178 10.219 1 38.69 264 ASP B CA 1
ATOM 4405 C C . ASP B 1 264 ? 21.391 1.921 8.953 1 38.69 264 ASP B C 1
ATOM 4407 O O . ASP B 1 264 ? 22.547 2.316 8.859 1 38.69 264 ASP B O 1
ATOM 4411 N N . LYS B 1 265 ? 20.859 1.142 8.133 1 36.03 265 LYS B N 1
ATOM 4412 C CA . LYS B 1 265 ? 21.734 0.796 7.016 1 36.03 265 LYS B CA 1
ATOM 4413 C C . LYS B 1 265 ? 21.5 1.731 5.832 1 36.03 265 LYS B C 1
ATOM 4415 O O . LYS B 1 265 ? 22.406 1.927 5.008 1 36.03 265 LYS B O 1
ATOM 4420 N N . VAL B 1 266 ? 20.328 2.041 5.543 1 34.38 266 VAL B N 1
ATOM 4421 C CA . VAL B 1 266 ? 20.109 2.646 4.234 1 34.38 266 VAL B CA 1
ATOM 4422 C C . VAL B 1 266 ? 20.203 4.168 4.344 1 34.38 266 VAL B C 1
ATOM 4424 O O . VAL B 1 266 ? 20.734 4.828 3.443 1 34.38 266 VAL B O 1
ATOM 4427 N N . PHE B 1 267 ? 19.516 4.785 5.324 1 33.25 267 PHE B N 1
ATOM 4428 C CA . PHE B 1 267 ? 19.375 6.23 5.238 1 33.25 267 PHE B CA 1
ATOM 4429 C C . PHE B 1 267 ? 20.484 6.938 5.988 1 33.25 267 PHE B C 1
ATOM 4431 O O . PHE B 1 267 ? 20.297 8.031 6.523 1 33.25 267 PHE B O 1
ATOM 4438 N N . LYS B 1 268 ? 21.562 6.242 6.352 1 29.75 268 LYS B N 1
ATOM 4439 C CA . LYS B 1 268 ? 22.766 7.004 6.66 1 29.75 268 LYS B CA 1
ATOM 4440 C C . LYS B 1 268 ? 23.469 7.477 5.387 1 29.75 268 LYS B C 1
ATOM 4442 O O . LYS B 1 268 ? 23.641 6.703 4.445 1 29.75 268 LYS B O 1
#

Solvent-accessible surface area (backbone atoms only — not comparable to full-atom values): 29787 Å² total; per-residue (Å²): 137,85,82,74,74,56,85,65,38,66,58,54,71,38,28,17,83,82,80,66,40,64,63,85,58,59,29,34,25,26,78,88,64,55,62,32,28,59,84,52,46,83,78,46,85,43,37,88,86,80,61,40,55,59,66,80,44,68,38,60,65,60,44,48,44,46,52,58,63,41,64,40,72,43,91,34,35,90,65,64,41,83,54,63,30,26,67,90,49,38,61,64,44,55,64,63,37,88,43,39,74,41,68,52,82,55,84,93,48,81,54,69,38,41,63,76,52,43,56,54,47,40,59,70,76,38,50,90,48,50,42,68,60,62,63,42,80,45,74,38,75,54,66,78,71,50,79,53,66,44,73,50,70,40,33,33,50,48,93,95,38,45,32,40,37,39,42,36,40,42,61,89,40,38,35,38,38,34,44,28,26,62,64,52,57,74,62,14,70,43,29,28,36,34,39,40,34,43,17,77,84,63,51,34,36,38,35,39,36,32,53,32,35,33,56,78,49,64,87,70,42,96,73,38,49,56,42,34,48,77,36,50,53,70,28,34,29,95,86,40,34,38,44,37,35,42,32,63,42,71,60,58,84,80,61,50,50,75,64,44,61,48,39,73,68,64,77,105,139,84,80,71,74,59,85,64,40,67,58,55,70,40,27,17,84,82,79,66,41,63,63,86,59,61,30,32,24,25,77,88,64,54,60,33,30,59,84,53,46,84,78,45,86,44,36,90,85,81,61,41,55,59,66,81,44,68,39,59,66,60,44,47,46,46,52,56,62,41,64,40,71,43,93,33,35,90,67,65,41,83,55,62,30,26,66,89,49,39,61,63,44,55,63,63,38,88,44,38,73,41,68,50,83,55,86,93,49,81,54,70,39,41,61,77,51,44,55,53,47,40,60,72,76,38,48,90,48,50,43,67,62,61,64,42,79,45,74,37,73,53,66,80,69,51,79,52,68,44,74,51,70,38,33,34,49,50,93,94,38,47,32,40,37,39,39,35,38,42,59,90,40,39,35,37,39,32,44,30,25,62,64,51,59,76,62,16,70,44,28,28,35,37,40,41,35,42,18,76,84,63,50,34,35,37,36,40,36,32,53,33,34,34,56,77,50,63,88,69,42,94,73,38,51,56,42,32,48,78,36,50,54,71,27,34,28,95,86,41,33,37,44,38,35,41,32,64,43,68,62,57,84,82,61,49,49,75,65,44,61,49,38,74,69,63,79,104

pLDDT: mean 83.76, std 16.54, range [25.08, 96.81]

Sequence (536 aa):
MAAEDIEAHPLKLMECPVCYNVFQSKIFMCIQGHNICETCRPNVINCPICRNEFTGARNHLVEQLLTKSLQYNCKYKEYGCPDKLPLHKIQIHQTSCNFRLYQCLVPLCLWEGRCMELKQHIISMHRSSVSTSKETLFSDREYSNSEKDYSDFLFIDLFNELFAYFYKREHTGKILFDVIYIGSKENAGNFRYLLAFQNEDRSKKMQLVSNVSADIKKAFSEKCLSIDYSTCKQFVRYNGILQYFLKIEKQNWKRNEIFEEVKDKVFKMAAEDIEAHPLKLMECPVCYNVFQSKIFMCIQGHNICETCRPNVINCPICRNEFTGARNHLVEQLLTKSLQYNCKYKEYGCPDKLPLHKIQIHQTSCNFRLYQCLVPLCLWEGRCMELKQHIISMHRSSVSTSKETLFSDREYSNSEKDYSDFLFIDLFNELFAYFYKREHTGKILFDVIYIGSKENAGNFRYLLAFQNEDRSKKMQLVSNVSADIKKAFSEKCLSIDYSTCKQFVRYNGILQYFLKIEKQNWKRNEIFEEVKDKVFK

Secondary structure (DSSP, 8-state):
------TTHHHHTTB-TTT-SBP-S-EEEETT--EEETTTGGG-SS-TTT-PPEEEEE-HHHHHHHHHHPPEEPTTGGGT---EE-HHHHHHHHHH-TT--EE--STT---EE-HHHHHHHHHHH-GGGEE--SEEEEEETTTTT--S-EEEEEEEEETTEEEEEEEEEETTTEEEEEEEEES-HHHHTTEEEEEEEE-TTSSEEEEEEEEPEETTSPTT-TTSEEEEHHHHGGG--TTS-EEEEEEEEE--SS--HHHHHHHHHH--/------TTHHHHTTB-TTT-SBP-S-EEEETT--EEETTTGGG-SS-TTT-PPEEEEE-HHHHHHHHHH--EE-TTGGGT---EE-HHHHHHHHHH-TT--EE--STT---EE-HHHHHHHHHHH-GGGEE--SEEEEEETTTTT-SS-EEEEEEEEETTEEEEEEEEEETTTEEEEEEEEES-HHHHTTEEEEEEEE-TTSSEEEEEEEEPEETTSPTT-TTSEEEEHHHHGGG--TTS-EEEEEEEEE--TT--HHHHHHHHHH--

Organism: NCBI:txid2509291

InterPro domains:
  IPR001841 Zinc finger, RING-type [PS50089] (16-51)
  IPR004162 E3 ubiquitin-protein ligase SINA-like, animal [PTHR45877] (4-250)
  IPR008974 TRAF-like [G3DSA:2.60.210.10] (122-250)
  IPR013010 Zinc finger, SIAH-type [PS51081] (69-127)
  IPR013083 Zinc finger, RING/FYVE/PHD-type [G3DSA:3.30.40.10] (8-60)
  IPR013083 Zinc finger, RING/FYVE/PHD-type [G3DSA:3.30.40.10] (65-121)
  IPR049548 E3 ubiquitin-protein ligase Sina-like, RING finger [PF21362] (16-50)

Nearest PDB structures (foldseek):
  4i7c-assembly2_C  TM=8.275E-01  e=1.243E-15  Homo sapiens
  4i7c-assembly1_A  TM=8.233E-01  e=1.866E-15  Homo sapiens
  4i7b-assembly2_C  TM=8.044E-01  e=1.173E-15  Homo sapiens
  4i7d-assembly2_C  TM=7.916E-01  e=2.643E-15  Homo sapiens
  2a25-assembly1_A-2  TM=7.821E-01  e=3.385E-11  Homo sapiens

Foldseek 3Di:
DCPDPCVCPVQQLQAAPPPRHGADDWWWAFPVGRIHHPVCVVVDQADPVPRGGTPPDTDVPSVVVCQQVAWDDAPLVVQPDPDTGRPVCNVVCNLQPQSHKDADPPPPGGDIGHLVVNVVCCVVPPVVQEAADQKDKDKDLCLVPDQAKDKDKGWYCYPNFIKIWIWIDHNVFKIWIAIETRGGQVVQQFKKKKKWFAADVRPDIDMDMFGHHYPSDDPPPPRIDMDGNVRQVVRAYPSRMTMIMMGMDTPPVPPPDVVVVVVVPPVD/DCPDPCVCVVQQLQAAPPPRHGAPAWWWAFPVGRIHHPVCVVVDQADPPPRGGTPPDTDVPSVVVVQQVAWDDAPLVVQPDPDTGRPVCNVVCNLQPQSHKDADPPPPGGDIGHLVVNVVCCVVPPVVQEAADQKDKDKDLCLVPDQAKDKDKGWYCYPNFIKIWIWIDHNVFKIWIAIETRGGQVVQQFKKKKKWFAADVRPDIDMDMFGHHYPSDDPPDPRIDMDGNVRQVVRAYPSRMTMIMMGMDTPPVPPPDVVVVVVVPDVD